Protein AF-0000000082937238 (afdb_homodimer)

Radius of gyration: 37.32 Å; Cα contacts (8 Å, |Δi|>4): 850; chains: 2; bounding box: 110×120×66 Å

Sequence (438 aa):
MRFVNFRICLCIFTLLFITGCSSAELDQVRDERNQLEKRVALLEKEIQQLRKSNNNGTHDGETLTLSYIENQQKHRFVDQNVPLLIQPHSEAQPLNEINANTVVEVHDYVDVNGELWLYVTIPVFDTPINMKGWIKETDTQLYTLEKQDQVTQPIILKVGTPVYKVELFNQTQAVETTELEMDQTCFVSDHQEEFLALGCVGGSSYIVNKAHVMYPEVKMRFVNFRICLCIFTLLFITGCSSAELDQVRDERNQLEKRVALLEKEIQQLRKSNNNGTHDGETLTLSYIENQQKHRFVDQNVPLLIQPHSEAQPLNEINANTVVEVHDYVDVNGELWLYVTIPVFDTPINMKGWIKETDTQLYTLEKQDQVTQPIILKVGTPVYKVELFNQTQAVETTELEMDQTCFVSDHQEEFLALGCVGGSSYIVNKAHVMYPEVK

Structure (mmCIF, N/CA/C/O backbone):
data_AF-0000000082937238-model_v1
#
loop_
_entity.id
_entity.type
_entity.pdbx_description
1 polymer 'Uncharacterized protein'
#
loop_
_atom_site.group_PDB
_atom_site.id
_atom_site.type_symbol
_atom_site.label_atom_id
_atom_site.label_alt_id
_atom_site.label_comp_id
_atom_site.label_asym_id
_atom_site.label_entity_id
_atom_site.label_seq_id
_atom_site.pdbx_PDB_ins_code
_atom_site.Cartn_x
_atom_site.Cartn_y
_atom_site.Cartn_z
_atom_site.occupancy
_atom_site.B_iso_or_equiv
_atom_site.auth_seq_id
_atom_site.auth_comp_id
_atom_site.auth_asym_id
_atom_site.auth_atom_id
_atom_site.pdbx_PDB_model_num
ATOM 1 N N . MET A 1 1 ? 53.688 81.75 37.531 1 36.75 1 MET A N 1
ATOM 2 C CA . MET A 1 1 ? 53.25 80.5 38.156 1 36.75 1 MET A CA 1
ATOM 3 C C . MET A 1 1 ? 52 79.938 37.469 1 36.75 1 MET A C 1
ATOM 5 O O . MET A 1 1 ? 51.625 78.812 37.656 1 36.75 1 MET A O 1
ATOM 9 N N . ARG A 1 2 ? 51.25 80.875 36.844 1 54.81 2 ARG A N 1
ATOM 10 C CA . ARG A 1 2 ? 49.938 80.562 36.344 1 54.81 2 ARG A CA 1
ATOM 11 C C . ARG A 1 2 ? 50 79.812 35.031 1 54.81 2 ARG A C 1
ATOM 13 O O . ARG A 1 2 ? 49.125 79 34.719 1 54.81 2 ARG A O 1
ATOM 20 N N . PHE A 1 3 ? 51.125 80 34.281 1 57.62 3 PHE A N 1
ATOM 21 C CA . PHE A 1 3 ? 51.156 79.438 32.938 1 57.62 3 PHE A CA 1
ATOM 22 C C . PHE A 1 3 ? 51.5 77.938 32.969 1 57.62 3 PHE A C 1
ATOM 24 O O . PHE A 1 3 ? 51.219 77.188 32.031 1 57.62 3 PHE A O 1
ATOM 31 N N . VAL A 1 4 ? 52.25 77.5 34.062 1 58.16 4 VAL A N 1
ATOM 32 C CA . VAL A 1 4 ? 52.688 76.125 34.156 1 58.16 4 VAL A CA 1
ATOM 33 C C . VAL A 1 4 ? 51.469 75.188 34.469 1 58.16 4 VAL A C 1
ATOM 35 O O . VAL A 1 4 ? 51.375 74.062 34 1 58.16 4 VAL A O 1
ATOM 38 N N . ASN A 1 5 ? 50.406 75.812 35.094 1 58.72 5 ASN A N 1
ATOM 39 C CA . ASN A 1 5 ? 49.281 75 35.5 1 58.72 5 ASN A CA 1
ATOM 40 C C . ASN A 1 5 ? 48.375 74.688 34.312 1 58.72 5 ASN A C 1
ATOM 42 O O . ASN A 1 5 ? 47.75 73.625 34.25 1 58.72 5 ASN A O 1
ATOM 46 N N . PHE A 1 6 ? 48.469 75.5 33.219 1 60.03 6 PHE A N 1
ATOM 47 C CA . PHE A 1 6 ? 47.531 75.312 32.125 1 60.03 6 PHE A CA 1
ATOM 48 C C . PHE A 1 6 ? 47.969 74.188 31.203 1 60.03 6 PHE A C 1
ATOM 50 O O . PHE A 1 6 ? 47.156 73.438 30.688 1 60.03 6 PHE A O 1
ATOM 57 N N . ARG A 1 7 ? 49.281 73.938 31.047 1 57.16 7 ARG A N 1
ATOM 58 C CA . ARG A 1 7 ? 49.781 72.875 30.172 1 57.16 7 ARG A CA 1
ATOM 59 C C . ARG A 1 7 ? 49.594 71.5 30.797 1 57.16 7 ARG A C 1
ATOM 61 O O . ARG A 1 7 ? 49.312 70.5 30.094 1 57.16 7 ARG A O 1
ATOM 68 N N . ILE A 1 8 ? 49.594 71.438 32.094 1 58.81 8 ILE A N 1
ATOM 69 C CA . ILE A 1 8 ? 49.375 70.188 32.75 1 58.81 8 ILE A CA 1
ATOM 70 C C . ILE A 1 8 ? 47.906 69.75 32.688 1 58.81 8 ILE A C 1
ATOM 72 O O . ILE A 1 8 ? 47.594 68.562 32.469 1 58.81 8 ILE A O 1
ATOM 76 N N . CYS A 1 9 ? 47.031 70.75 32.562 1 58.91 9 CYS A N 1
ATOM 77 C CA . CYS A 1 9 ? 45.594 70.438 32.5 1 58.91 9 CYS A CA 1
ATOM 78 C C . CYS A 1 9 ? 45.188 69.938 31.109 1 58.91 9 CYS A C 1
ATOM 80 O O . CYS A 1 9 ? 44.375 69.062 30.984 1 58.91 9 CYS A O 1
ATOM 82 N N . LEU A 1 10 ? 45.906 70.438 30.078 1 60.03 10 LEU A N 1
ATOM 83 C CA . LEU A 1 10 ? 45.594 70 28.719 1 60.03 10 LEU A CA 1
ATOM 84 C C . LEU A 1 10 ? 46.094 68.562 28.453 1 60.03 10 LEU A C 1
ATOM 86 O O . LEU A 1 10 ? 45.406 67.812 27.781 1 60.03 10 LEU A O 1
ATOM 90 N N . CYS A 1 11 ? 47.219 68.188 29.141 1 56.59 11 CYS A N 1
ATOM 91 C CA . CYS A 1 11 ? 47.75 66.875 28.969 1 56.59 11 CYS A CA 1
ATOM 92 C C . CYS A 1 11 ? 46.906 65.875 29.719 1 56.59 11 CYS A C 1
ATOM 94 O O . CYS A 1 11 ? 46.719 64.75 29.234 1 56.59 11 CYS A O 1
ATOM 96 N N . ILE A 1 12 ? 46.281 66.312 30.797 1 56.97 12 ILE A N 1
ATOM 97 C CA . ILE A 1 12 ? 45.406 65.375 31.562 1 56.97 12 ILE A CA 1
ATOM 98 C C . ILE A 1 12 ? 44.062 65.188 30.844 1 56.97 12 ILE A C 1
ATOM 100 O O . ILE A 1 12 ? 43.531 64.125 30.797 1 56.97 12 ILE A O 1
ATOM 104 N N . PHE A 1 13 ? 43.594 66.25 30.094 1 56.31 13 PHE A N 1
ATOM 105 C CA . PHE A 1 13 ? 42.312 66.125 29.422 1 56.31 13 PHE A CA 1
ATOM 106 C C . PHE A 1 13 ? 42.406 65.25 28.172 1 56.31 13 PHE A C 1
ATOM 108 O O . PHE A 1 13 ? 41.5 64.562 27.844 1 56.31 13 PHE A O 1
ATOM 115 N N . THR A 1 14 ? 43.625 65.25 27.469 1 54.94 14 THR A N 1
ATOM 116 C CA . THR A 1 14 ? 43.75 64.438 26.297 1 54.94 14 THR A CA 1
ATOM 117 C C . THR A 1 14 ? 43.938 62.969 26.719 1 54.94 14 THR A C 1
ATOM 119 O O . THR A 1 14 ? 43.5 62.062 26 1 54.94 14 THR A O 1
ATOM 122 N N . LEU A 1 15 ? 44.438 62.719 27.922 1 52.56 15 LEU A N 1
ATOM 123 C CA . LEU A 1 15 ? 44.625 61.344 28.391 1 52.56 15 LEU A CA 1
ATOM 124 C C . LEU A 1 15 ? 43.312 60.719 28.844 1 52.56 15 LEU A C 1
ATOM 126 O O . LEU A 1 15 ? 43.094 59.531 28.672 1 52.56 15 LEU A O 1
ATOM 130 N N . LEU A 1 16 ? 42.344 61.469 29.344 1 52.53 16 LEU A N 1
ATOM 131 C CA . LEU A 1 16 ? 41.062 60.938 29.781 1 52.53 16 LEU A CA 1
ATOM 132 C C . LEU A 1 16 ? 40.188 60.625 28.594 1 52.53 16 LEU A C 1
ATOM 134 O O . LEU A 1 16 ? 39.375 59.688 28.656 1 52.53 16 LEU A O 1
ATOM 138 N N . PHE A 1 17 ? 40.312 61.25 27.453 1 52 17 PHE A N 1
ATOM 139 C CA . PHE A 1 17 ? 39.5 60.969 26.297 1 52 17 PHE A CA 1
ATOM 140 C C . PHE A 1 17 ? 39.938 59.656 25.609 1 52 17 PHE A C 1
ATOM 142 O O . PHE A 1 17 ? 39.125 59 24.938 1 52 17 PHE A O 1
ATOM 149 N N . ILE A 1 18 ? 41.188 59.219 25.859 1 50.5 18 ILE A N 1
ATOM 150 C CA . ILE A 1 18 ? 41.656 58 25.188 1 50.5 18 ILE A CA 1
ATOM 151 C C . ILE A 1 18 ? 41.188 56.781 25.969 1 50.5 18 ILE A C 1
ATOM 153 O O . ILE A 1 18 ? 40.875 55.719 25.375 1 50.5 18 ILE A O 1
ATOM 157 N N . THR A 1 19 ? 40.875 56.844 27.281 1 53.25 19 THR A N 1
ATOM 158 C CA . THR A 1 19 ? 40.562 55.656 28.062 1 53.25 19 THR A CA 1
ATOM 159 C C . THR A 1 19 ? 39.031 55.438 28.062 1 53.25 19 THR A C 1
ATOM 161 O O . THR A 1 19 ? 38.594 54.312 28.234 1 53.25 19 THR A O 1
ATOM 164 N N . GLY A 1 20 ? 38.125 56.375 27.75 1 54.47 20 GLY A N 1
ATOM 165 C CA . GLY A 1 20 ? 36.688 56.281 27.781 1 54.47 20 GLY A CA 1
ATOM 166 C C . GLY A 1 20 ? 36.125 55.5 26.609 1 54.47 20 GLY A C 1
ATOM 167 O O . GLY A 1 20 ? 35.125 54.781 26.75 1 54.47 20 GLY A O 1
ATOM 168 N N . CYS A 1 21 ? 36.688 55.562 25.422 1 57.53 21 CYS A N 1
ATOM 169 C CA . CYS A 1 21 ? 36.219 54.938 24.188 1 57.53 21 CYS A CA 1
ATOM 170 C C . CYS A 1 21 ? 36.438 53.438 24.188 1 57.53 21 CYS A C 1
ATOM 172 O O . CYS A 1 21 ? 35.656 52.688 23.672 1 57.53 21 CYS A O 1
ATOM 174 N N . SER A 1 22 ? 37.438 53 25.141 1 66.12 22 SER A N 1
ATOM 175 C CA . SER A 1 22 ? 37.812 51.594 25.078 1 66.12 22 SER A CA 1
ATOM 176 C C . SER A 1 22 ? 36.875 50.719 25.891 1 66.12 22 SER A C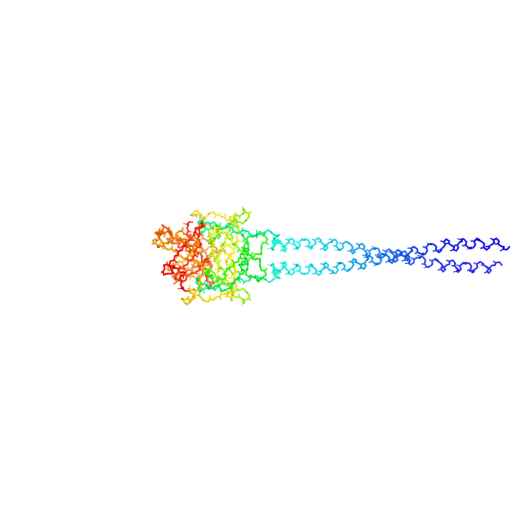 1
ATOM 178 O O . SER A 1 22 ? 36.5 49.625 25.469 1 66.12 22 SER A O 1
ATOM 180 N N . SER A 1 23 ? 36.281 51.438 26.906 1 73 23 SER A N 1
ATOM 181 C CA . SER A 1 23 ? 35.406 50.625 27.766 1 73 23 SER A CA 1
ATOM 182 C C . SER A 1 23 ? 34.031 50.5 27.172 1 73 23 SER A C 1
ATOM 184 O O . SER A 1 23 ? 33.438 49.406 27.219 1 73 23 SER A O 1
ATOM 186 N N . ALA A 1 24 ? 33.531 51.562 26.531 1 75.06 24 ALA A N 1
ATOM 187 C CA . ALA A 1 24 ? 32.188 51.531 25.938 1 75.06 24 ALA A CA 1
ATOM 188 C C . ALA A 1 24 ? 32.156 50.594 24.719 1 75.06 24 ALA A C 1
ATOM 190 O O . ALA A 1 24 ? 31.219 49.844 24.516 1 75.06 24 ALA A O 1
ATOM 191 N N . GLU A 1 25 ? 33.25 50.75 23.969 1 79.94 25 GLU A N 1
ATOM 192 C CA . GLU A 1 25 ? 33.344 49.875 22.812 1 79.94 25 GLU A CA 1
ATOM 193 C C . GLU A 1 25 ? 33.5 48.406 23.219 1 79.94 25 GLU A C 1
ATOM 195 O O . GLU A 1 25 ? 32.875 47.531 22.625 1 79.94 25 GLU A O 1
ATOM 200 N N . LEU A 1 26 ? 34.219 48.188 24.203 1 81.5 26 LEU A N 1
ATOM 201 C CA . LEU A 1 26 ? 34.438 46.844 24.719 1 81.5 26 LEU A CA 1
ATOM 202 C C . LEU A 1 26 ? 33.125 46.25 25.234 1 81.5 26 LEU A C 1
ATOM 204 O O . LEU A 1 26 ? 32.812 45.094 24.969 1 81.5 26 LEU A O 1
ATOM 208 N N . ASP A 1 27 ? 32.344 47.062 25.938 1 83.5 27 ASP A N 1
ATOM 209 C CA . ASP A 1 27 ? 31.047 46.625 26.438 1 83.5 27 ASP A CA 1
ATOM 210 C C . ASP A 1 27 ? 30.094 46.312 25.297 1 83.5 27 ASP A C 1
ATOM 212 O O . ASP A 1 27 ? 29.344 45.344 25.344 1 83.5 27 ASP A O 1
ATOM 216 N N . GLN A 1 28 ? 30.188 47.125 24.266 1 84.94 28 GLN A N 1
ATOM 217 C CA . GLN A 1 28 ? 29.312 46.906 23.109 1 84.94 28 GLN A CA 1
ATOM 218 C C . GLN A 1 28 ? 29.656 45.594 22.406 1 84.94 28 GLN A C 1
ATOM 220 O O . GLN A 1 28 ? 28.766 44.812 22.078 1 84.94 28 GLN A O 1
ATOM 225 N N . VAL A 1 29 ? 30.891 45.312 22.25 1 85.44 29 VAL A N 1
ATOM 226 C CA . VAL A 1 29 ? 31.312 44.094 21.547 1 85.44 29 VAL A CA 1
ATOM 227 C C . VAL A 1 29 ? 31.031 42.875 22.406 1 85.44 29 VAL A C 1
ATOM 229 O O . VAL A 1 29 ? 30.656 41.812 21.891 1 85.44 29 VAL A O 1
ATOM 232 N N . ARG A 1 30 ? 31.156 43.062 23.656 1 86.06 30 ARG A N 1
ATOM 233 C CA . ARG A 1 30 ? 30.828 41.969 24.578 1 86.06 30 ARG A CA 1
ATOM 234 C C . ARG A 1 30 ? 29.344 41.625 24.531 1 86.06 30 ARG A C 1
ATOM 236 O O . ARG A 1 30 ? 28.953 40.469 24.547 1 86.06 30 ARG A O 1
ATOM 243 N N . ASP A 1 31 ? 28.516 42.625 24.422 1 86.94 31 ASP A N 1
ATOM 244 C CA . ASP A 1 31 ? 27.078 42.438 24.312 1 86.94 31 ASP A CA 1
ATOM 245 C C . ASP A 1 31 ? 26.719 41.719 23.016 1 86.94 31 ASP A C 1
ATOM 247 O O . ASP A 1 31 ? 25.906 40.812 23.016 1 86.94 31 ASP A O 1
ATOM 251 N N . GLU A 1 32 ? 27.375 42.156 22 1 88.25 32 GLU A N 1
ATOM 252 C CA . GLU A 1 32 ? 27.156 41.5 20.703 1 88.25 32 GLU A CA 1
ATOM 253 C C . GLU A 1 32 ? 27.594 40.031 20.75 1 88.25 32 GLU A C 1
ATOM 255 O O . GLU A 1 32 ? 26.875 39.156 20.25 1 88.25 32 GLU A O 1
ATOM 260 N N . ARG A 1 33 ? 28.703 39.812 21.297 1 86.62 33 ARG A N 1
ATOM 261 C CA . ARG A 1 33 ? 29.219 38.438 21.469 1 86.62 33 ARG A CA 1
ATOM 262 C C . ARG A 1 33 ? 28.25 37.594 22.266 1 86.62 33 ARG A C 1
ATOM 264 O O . ARG A 1 33 ? 27.953 36.469 21.891 1 86.62 33 ARG A O 1
ATOM 271 N N . ASN A 1 34 ? 27.719 38.094 23.328 1 87.25 34 ASN A N 1
ATOM 272 C CA . ASN A 1 34 ? 26.766 37.375 24.172 1 87.25 34 ASN A CA 1
ATOM 273 C C . ASN A 1 34 ? 25.469 37.094 23.422 1 87.25 34 ASN A C 1
ATOM 275 O O . ASN A 1 34 ? 24.906 36 23.562 1 87.25 34 ASN A O 1
ATOM 279 N N . GLN A 1 35 ? 25.031 38.094 22.625 1 89.25 35 GLN A N 1
ATOM 280 C CA . GLN A 1 35 ? 23.844 37.875 21.797 1 89.25 35 GLN A CA 1
ATOM 281 C C . GLN A 1 35 ? 24.078 36.781 20.781 1 89.25 35 GLN A C 1
ATOM 283 O O . GLN A 1 35 ? 23.203 35.906 20.562 1 89.25 35 GLN A O 1
ATOM 288 N N . LEU A 1 36 ? 25.25 36.75 20.25 1 89.5 36 LEU A N 1
ATOM 289 C CA . LEU A 1 36 ? 25.594 35.75 19.266 1 89.5 36 LEU A CA 1
ATOM 290 C C . LEU A 1 36 ? 25.719 34.375 19.906 1 89.5 36 LEU A C 1
ATOM 292 O O . LEU A 1 36 ? 25.297 33.375 19.312 1 89.5 36 LEU A O 1
ATOM 296 N N . GLU A 1 37 ? 26.25 34.312 21.062 1 90.75 37 GLU A N 1
ATOM 297 C CA . GLU A 1 37 ? 26.328 33.062 21.797 1 90.75 37 GLU A CA 1
ATOM 298 C C . GLU A 1 37 ? 24.953 32.5 22.078 1 90.75 37 GLU A C 1
ATOM 300 O O . GLU A 1 37 ? 24.734 31.281 21.922 1 90.75 37 GLU A O 1
ATOM 305 N N . LYS A 1 38 ? 24.031 33.375 22.469 1 88.88 38 LYS A N 1
ATOM 306 C CA . LYS A 1 38 ? 22.656 32.938 22.688 1 88.88 38 LYS A CA 1
ATOM 307 C C . LYS A 1 38 ? 22.016 32.469 21.391 1 88.88 38 LYS A C 1
ATOM 309 O O . LYS A 1 38 ? 21.312 31.453 21.375 1 88.88 38 LYS A O 1
ATOM 314 N N . ARG A 1 39 ? 22.297 33.156 20.344 1 88.81 39 ARG A N 1
ATOM 315 C CA . ARG A 1 39 ? 21.766 32.75 19.031 1 88.81 39 ARG A CA 1
ATOM 316 C C . ARG A 1 39 ? 22.328 31.422 18.594 1 88.81 39 ARG A C 1
ATOM 318 O O . ARG A 1 39 ? 21.594 30.578 18.047 1 88.81 39 ARG A O 1
ATOM 325 N N . VAL A 1 40 ? 23.547 31.172 18.781 1 88.56 40 VAL A N 1
ATOM 326 C CA . VAL A 1 40 ? 24.172 29.891 18.453 1 88.56 40 VAL A CA 1
ATOM 327 C C . VAL A 1 40 ? 23.5 28.766 19.234 1 88.56 40 VAL A C 1
ATOM 329 O O . VAL A 1 40 ? 23.156 27.719 18.672 1 88.56 40 VAL A O 1
ATOM 332 N N . ALA A 1 41 ? 23.312 29.047 20.516 1 88.38 41 ALA A N 1
ATOM 333 C CA . ALA A 1 41 ? 22.672 28.047 21.359 1 88.38 41 ALA A CA 1
ATOM 334 C C . ALA A 1 41 ? 21.266 27.719 20.844 1 88.38 41 ALA A C 1
ATOM 336 O O . ALA A 1 41 ? 20.875 26.547 20.797 1 88.38 41 ALA A O 1
ATOM 337 N N . LEU A 1 42 ? 20.516 28.656 20.406 1 88.31 42 LEU A N 1
ATOM 338 C CA . LEU A 1 42 ? 19.156 28.453 19.875 1 88.31 42 LEU A CA 1
ATOM 339 C C . LEU A 1 42 ? 19.203 27.703 18.562 1 88.31 42 LEU A C 1
ATOM 341 O O . LEU A 1 42 ? 18.391 26.797 18.344 1 88.31 42 LEU A O 1
ATOM 345 N N . LEU A 1 43 ? 20.125 28 17.734 1 85.5 43 LEU A N 1
ATOM 346 C CA . LEU A 1 43 ? 20.25 27.344 16.422 1 85.5 43 LEU A CA 1
ATOM 347 C C . LEU A 1 43 ? 20.672 25.891 16.594 1 85.5 43 LEU A C 1
ATOM 349 O O . LEU A 1 43 ? 20.188 25.016 15.875 1 85.5 43 LEU A O 1
ATOM 353 N N . GLU A 1 44 ? 21.516 25.672 17.484 1 84.88 44 GLU A N 1
ATOM 354 C CA . GLU A 1 44 ? 21.953 24.297 17.75 1 84.88 44 GLU A CA 1
ATOM 355 C C . GLU A 1 44 ? 20.797 23.453 18.281 1 84.88 44 GLU A C 1
ATOM 357 O O . GLU A 1 44 ? 20.641 22.297 17.906 1 84.88 44 GLU A O 1
ATOM 362 N N . LYS A 1 45 ? 19.953 24.047 19.062 1 83 45 LYS A N 1
ATOM 363 C CA . LYS A 1 45 ? 18.766 23.359 19.531 1 83 45 LYS A CA 1
ATOM 364 C C . LYS A 1 45 ? 17.797 23.078 18.375 1 83 45 LYS A C 1
ATOM 366 O O . LYS A 1 45 ? 17.219 22 18.297 1 83 45 LYS A O 1
ATOM 371 N N . GLU A 1 46 ? 17.672 24 17.578 1 80.56 46 GLU A N 1
ATOM 372 C CA . GLU A 1 46 ? 16.828 23.828 16.406 1 80.56 46 GLU A CA 1
ATOM 373 C C . GLU A 1 46 ? 17.359 22.734 15.484 1 80.56 46 GLU A C 1
ATOM 375 O O . GLU A 1 46 ? 16.594 21.906 14.977 1 80.56 46 GLU A O 1
ATOM 380 N N . ILE A 1 47 ? 18.578 22.734 15.273 1 76.94 47 ILE A N 1
ATOM 381 C CA . ILE A 1 47 ? 19.203 21.719 14.445 1 76.94 47 ILE A CA 1
ATOM 382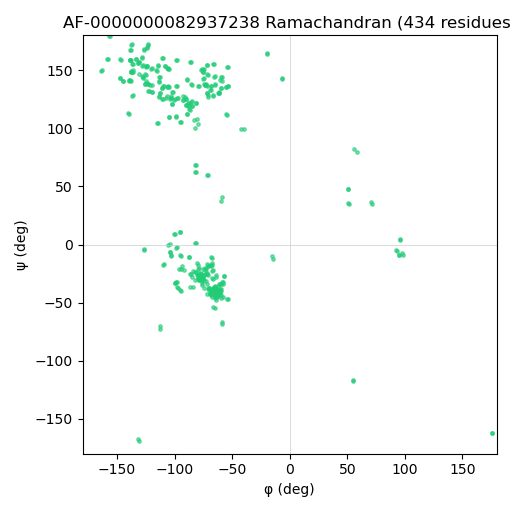 C C . ILE A 1 47 ? 18.984 20.344 15.07 1 76.94 47 ILE A C 1
ATOM 384 O O . ILE A 1 47 ? 18.641 19.391 14.367 1 76.94 47 ILE A O 1
ATOM 388 N N . GLN A 1 48 ? 19.141 20.344 16.328 1 75.25 48 GLN A N 1
ATOM 389 C CA . GLN A 1 48 ? 18.906 19.078 17.016 1 75.25 48 GLN A CA 1
ATOM 390 C C . GLN A 1 48 ? 17.453 18.609 16.844 1 75.25 48 GLN A C 1
ATOM 392 O O . GLN A 1 48 ? 17.203 17.422 16.594 1 75.25 48 GLN A O 1
ATOM 397 N N . GLN A 1 49 ? 16.594 19.484 16.828 1 69.44 49 GLN A N 1
ATOM 398 C CA . GLN A 1 49 ? 15.188 19.172 16.641 1 69.44 49 GLN A CA 1
ATOM 399 C C . GLN A 1 49 ? 14.922 18.75 15.188 1 69.44 49 GLN A C 1
ATOM 401 O O . GLN A 1 49 ? 14.203 17.781 14.945 1 69.44 49 GLN A O 1
ATOM 406 N N . LEU A 1 50 ? 15.445 19.375 14.32 1 66 50 LEU A N 1
ATOM 407 C CA . LEU A 1 50 ? 15.266 19.078 12.906 1 66 50 LEU A CA 1
ATOM 408 C C . LEU A 1 50 ? 15.914 17.734 12.555 1 66 50 LEU A C 1
ATOM 410 O O . LEU A 1 50 ? 15.375 16.969 11.75 1 66 50 LEU A O 1
ATOM 414 N N . ARG A 1 51 ? 17.047 17.656 13.078 1 61.28 51 ARG A N 1
ATOM 415 C CA . ARG A 1 51 ? 17.703 16.375 12.875 1 61.28 51 ARG A CA 1
ATOM 416 C C . ARG A 1 51 ? 16.875 15.234 13.469 1 61.28 51 ARG A C 1
ATOM 418 O O . ARG A 1 51 ? 16.766 14.156 12.875 1 61.28 51 ARG A O 1
ATOM 425 N N . LYS A 1 52 ? 16.312 15.562 14.602 1 59.66 52 LYS A N 1
ATOM 426 C CA . LYS A 1 52 ? 15.406 14.578 15.195 1 59.66 52 LYS A CA 1
ATOM 427 C C . LYS A 1 52 ? 14.18 14.367 14.312 1 59.66 52 LYS A C 1
ATOM 429 O O . LYS A 1 52 ? 13.742 13.227 14.117 1 59.66 52 LYS A O 1
ATOM 434 N N . SER A 1 53 ? 13.711 15.484 13.898 1 55.16 53 SER A N 1
ATOM 435 C CA . SER A 1 53 ? 12.547 15.422 13.023 1 55.16 53 SER A CA 1
ATOM 436 C C . SER A 1 53 ? 12.898 14.781 11.68 1 55.16 53 SER A C 1
ATOM 438 O O . SER A 1 53 ? 12.117 13.992 11.141 1 55.16 53 SER A O 1
ATOM 440 N N . ASN A 1 54 ? 13.906 15.32 11.047 1 51.03 54 ASN A N 1
ATOM 441 C CA . ASN A 1 54 ? 14.422 14.711 9.828 1 51.03 54 ASN A CA 1
ATOM 442 C C . ASN A 1 54 ? 14.789 13.242 10.039 1 51.03 54 ASN A C 1
ATOM 444 O O . ASN A 1 54 ? 14.633 12.43 9.133 1 51.03 54 ASN A O 1
ATOM 448 N N . ASN A 1 55 ? 15.438 13.172 11.07 1 47.47 55 ASN A N 1
ATOM 449 C CA . ASN A 1 55 ? 15.742 11.805 11.484 1 47.47 55 ASN A CA 1
ATOM 450 C C . ASN A 1 55 ? 14.469 11.047 11.859 1 47.47 55 ASN A C 1
ATOM 452 O O . ASN A 1 55 ? 14.406 9.828 11.711 1 47.47 55 ASN A O 1
ATOM 456 N N . ASN A 1 56 ? 13.641 11.781 12.516 1 44.41 56 ASN A N 1
ATOM 457 C CA . ASN A 1 56 ? 12.375 11.133 12.844 1 44.41 56 ASN A CA 1
ATOM 458 C C . ASN A 1 56 ? 11.578 10.797 11.586 1 44.41 56 ASN A C 1
ATOM 460 O O . ASN A 1 56 ? 10.758 9.875 11.586 1 44.41 56 ASN A O 1
ATOM 464 N N . GLY A 1 57 ? 11.484 11.664 10.648 1 42.5 57 GLY A N 1
ATOM 465 C CA . GLY A 1 57 ? 11.039 11.062 9.398 1 42.5 57 GLY A CA 1
ATOM 466 C C . GLY A 1 57 ? 11.953 9.961 8.906 1 42.5 57 GLY A C 1
ATOM 467 O O . GLY A 1 57 ? 11.516 9.039 8.211 1 42.5 57 GLY A O 1
ATOM 468 N N . THR A 1 58 ? 13.25 10.414 8.508 1 43 58 THR A N 1
ATOM 469 C CA . THR A 1 58 ? 14.289 9.398 8.641 1 43 58 THR A CA 1
ATOM 470 C C . THR A 1 58 ? 14.406 8.93 10.086 1 43 58 THR A C 1
ATOM 472 O O . THR A 1 58 ? 14.961 9.625 10.93 1 43 58 THR A O 1
ATOM 475 N N . HIS A 1 59 ? 13.484 8.742 10.945 1 40 59 HIS A N 1
ATOM 476 C CA . HIS A 1 59 ? 13.797 8.211 12.266 1 40 59 HIS A CA 1
ATOM 477 C C . HIS A 1 59 ? 15.266 7.789 12.352 1 40 59 HIS A C 1
ATOM 479 O O . HIS A 1 59 ? 15.875 7.438 11.336 1 40 59 HIS A O 1
ATOM 485 N N . ASP A 1 60 ? 15.977 8.016 13.539 1 40.41 60 ASP A N 1
ATOM 486 C CA . ASP A 1 60 ? 17.297 7.473 13.82 1 40.41 60 ASP A CA 1
ATOM 487 C C . ASP A 1 60 ? 17.609 6.266 12.938 1 40.41 60 ASP A C 1
ATOM 489 O O . ASP A 1 60 ? 16.688 5.672 12.359 1 40.41 60 ASP A O 1
ATOM 493 N N . GLY A 1 61 ? 18.891 5.832 12.82 1 44.97 61 GLY A N 1
ATOM 494 C CA . GLY A 1 61 ? 19.578 4.59 12.516 1 44.97 61 GLY A CA 1
ATOM 495 C C . GLY A 1 61 ? 18.672 3.371 12.602 1 44.97 61 GLY A C 1
ATOM 496 O O . GLY A 1 61 ? 19.156 2.236 12.562 1 44.97 61 GLY A O 1
ATOM 497 N N . GLU A 1 62 ? 17.5 3.672 13.195 1 52.41 62 GLU A N 1
ATOM 498 C CA . GLU A 1 62 ? 16.797 2.414 13.453 1 52.41 62 GLU A CA 1
ATOM 499 C C . GLU A 1 62 ? 16.094 1.912 12.195 1 52.41 62 GLU A C 1
ATOM 501 O O . GLU A 1 62 ? 15.43 2.686 11.5 1 52.41 62 GLU A O 1
ATOM 506 N N . THR A 1 63 ? 16.516 0.981 11.648 1 66.25 63 THR A N 1
ATOM 507 C CA . THR A 1 63 ? 15.992 0.189 10.539 1 66.25 63 THR A CA 1
ATOM 508 C C . THR A 1 63 ? 14.492 -0.04 10.711 1 66.25 63 THR A C 1
ATOM 510 O O . THR A 1 63 ? 14.047 -0.487 11.766 1 66.25 63 THR A O 1
ATOM 513 N N . LEU A 1 64 ? 13.539 0.816 9.961 1 82.81 64 LEU A N 1
ATOM 514 C CA . LEU A 1 64 ? 12.102 0.573 9.938 1 82.81 64 LEU A CA 1
ATOM 515 C C . LEU A 1 64 ? 11.797 -0.853 9.492 1 82.81 64 LEU A C 1
ATOM 517 O O . LEU A 1 64 ? 12.203 -1.269 8.406 1 82.81 64 LEU A O 1
ATOM 521 N N . THR A 1 65 ? 11.297 -1.562 10.492 1 91.38 65 THR A N 1
ATOM 522 C CA . THR A 1 65 ? 10.914 -2.939 10.195 1 91.38 65 THR A CA 1
ATOM 523 C C . THR A 1 65 ? 9.398 -3.074 10.109 1 91.38 65 THR A C 1
ATOM 525 O O . THR A 1 65 ? 8.695 -2.898 11.109 1 91.38 65 THR A O 1
ATOM 528 N N . LEU A 1 66 ? 8.914 -3.285 8.922 1 96.75 66 LEU A N 1
ATOM 529 C CA . LEU A 1 66 ? 7.504 -3.564 8.68 1 96.75 66 LEU A CA 1
ATOM 530 C C . LEU A 1 66 ? 7.25 -5.066 8.617 1 96.75 66 LEU A C 1
ATOM 532 O O . LEU A 1 66 ? 7.586 -5.715 7.621 1 96.75 66 LEU A O 1
ATOM 536 N N . SER A 1 67 ? 6.66 -5.609 9.672 1 96.69 67 SER A N 1
ATOM 537 C CA . SER A 1 67 ? 6.336 -7.031 9.719 1 96.69 67 SER A CA 1
ATOM 538 C C . SER A 1 67 ? 4.871 -7.273 9.367 1 96.69 67 SER A C 1
ATOM 540 O O . SER A 1 67 ? 3.975 -6.914 10.133 1 96.69 67 SER A O 1
ATOM 542 N N . TYR A 1 68 ? 4.664 -7.859 8.203 1 97.12 68 TYR A N 1
ATOM 543 C CA . TYR A 1 68 ? 3.311 -8.055 7.699 1 97.12 68 TYR A CA 1
ATOM 544 C C . TYR A 1 68 ? 2.65 -9.258 8.367 1 97.12 68 TYR A C 1
ATOM 546 O O . TYR A 1 68 ? 3.277 -10.305 8.531 1 97.12 68 TYR A O 1
ATOM 554 N N . ILE A 1 69 ? 1.398 -9.047 8.734 1 94.31 69 ILE A N 1
ATOM 555 C CA . ILE A 1 69 ? 0.622 -10.07 9.43 1 94.31 69 ILE A CA 1
ATOM 556 C C . ILE A 1 69 ? -0.509 -10.555 8.531 1 94.31 69 ILE A C 1
ATOM 558 O O . ILE A 1 69 ? -1.217 -9.758 7.918 1 94.31 69 ILE A O 1
ATOM 562 N N . GLU A 1 70 ? -0.548 -11.93 8.453 1 87.44 70 GLU A N 1
ATOM 563 C CA . GLU A 1 70 ? -1.579 -12.531 7.613 1 87.44 70 GLU A CA 1
ATOM 564 C C . GLU A 1 70 ? -2.951 -12.445 8.273 1 87.44 70 GLU A C 1
ATOM 566 O O . GLU A 1 70 ? -3.068 -12.586 9.492 1 87.44 70 GLU A O 1
ATOM 571 N N . ASN A 1 71 ? -3.91 -12.398 7.273 1 69.44 71 ASN A N 1
ATOM 572 C CA . ASN A 1 71 ? -5.316 -12.734 7.484 1 69.44 71 ASN A CA 1
ATOM 573 C C . ASN A 1 71 ? -5.926 -11.898 8.609 1 69.44 71 ASN A C 1
ATOM 575 O O . ASN A 1 71 ? -5.918 -12.312 9.766 1 69.44 71 ASN A O 1
ATOM 579 N N . GLN A 1 72 ? -6.277 -10.836 8.32 1 82.88 72 GLN A N 1
ATOM 580 C CA . GLN A 1 72 ? -7.137 -10.156 9.289 1 82.88 72 GLN A CA 1
ATOM 581 C C . GLN A 1 72 ? -8.367 -9.562 8.602 1 82.88 72 GLN A C 1
ATOM 583 O O . GLN A 1 72 ? -8.75 -9.992 7.516 1 82.88 72 GLN A O 1
ATOM 588 N N . GLN A 1 73 ? -9.133 -8.719 9.188 1 92 73 GLN A N 1
ATOM 589 C CA . GLN A 1 73 ? -10.383 -8.148 8.688 1 92 73 GLN A CA 1
ATOM 590 C C . GLN A 1 73 ? -10.141 -7.285 7.453 1 92 73 GLN A C 1
ATOM 592 O O . GLN A 1 73 ? -9.164 -6.531 7.398 1 92 73 GLN A O 1
ATOM 597 N N . LYS A 1 74 ? -11.062 -7.516 6.555 1 96.06 74 LYS A N 1
ATOM 598 C CA . LYS A 1 74 ? -10.969 -6.75 5.312 1 96.06 74 LYS A CA 1
ATOM 599 C C . LYS A 1 74 ? -11.516 -5.34 5.492 1 96.06 74 LYS A C 1
ATOM 601 O O . LYS A 1 74 ? -11.18 -4.434 4.727 1 96.06 74 LYS A O 1
ATOM 606 N N . HIS A 1 75 ? -12.414 -5.23 6.445 1 97.75 75 HIS A N 1
ATOM 607 C CA . HIS A 1 75 ? -13.016 -3.932 6.719 1 97.75 75 HIS A CA 1
ATOM 608 C C . HIS A 1 75 ? -12.906 -3.576 8.203 1 97.75 75 HIS A C 1
ATOM 610 O O . HIS A 1 75 ? -13.039 -4.445 9.062 1 97.75 75 HIS A O 1
ATOM 616 N N . ARG A 1 76 ? -12.703 -2.299 8.406 1 97.88 76 ARG A N 1
ATOM 617 C CA . ARG A 1 76 ? -12.727 -1.774 9.766 1 97.88 76 ARG A CA 1
ATOM 618 C C . ARG A 1 76 ? -13.5 -0.459 9.836 1 97.88 76 ARG A C 1
ATOM 620 O O . ARG A 1 76 ? -13.633 0.238 8.828 1 97.88 76 ARG A O 1
ATOM 627 N N . PHE A 1 77 ? -14 -0.18 11.031 1 98.5 77 PHE A N 1
ATOM 628 C CA . PHE A 1 77 ? -14.836 0.995 11.258 1 98.5 77 PHE A CA 1
ATOM 629 C C . PHE A 1 77 ? -14.055 2.086 11.977 1 98.5 77 PHE A C 1
ATOM 631 O O . PHE A 1 77 ? -13.398 1.827 12.984 1 98.5 77 PHE A O 1
ATOM 638 N N . VAL A 1 78 ? -14.023 3.279 11.391 1 98.75 78 VAL A N 1
ATOM 639 C CA . VAL A 1 78 ? -13.398 4.445 12.008 1 98.75 78 VAL A CA 1
ATOM 640 C C . VAL A 1 78 ? -14.469 5.355 12.602 1 98.75 78 VAL A C 1
ATOM 642 O O . VAL A 1 78 ? -15.266 5.941 11.867 1 98.75 78 VAL A O 1
ATOM 645 N N . ASP A 1 79 ? -14.391 5.598 13.883 1 97.69 79 ASP A N 1
ATOM 646 C CA . ASP A 1 79 ? -15.516 6.258 14.539 1 97.69 79 ASP A CA 1
ATOM 647 C C . ASP A 1 79 ? -15.211 7.73 14.805 1 97.69 79 ASP A C 1
ATOM 649 O O . ASP A 1 79 ? -16.078 8.484 15.234 1 97.69 79 ASP A O 1
ATOM 653 N N . GLN A 1 80 ? -14 8.18 14.617 1 98 80 GLN A N 1
ATOM 654 C CA . GLN A 1 80 ? -13.586 9.578 14.75 1 98 80 GLN A CA 1
ATOM 655 C C . GLN A 1 80 ? -12.719 10.008 13.562 1 98 80 GLN A C 1
ATOM 657 O O . GLN A 1 80 ? -12.18 9.164 12.844 1 98 80 GLN A O 1
ATOM 662 N N . ASN A 1 81 ? -12.695 11.266 13.438 1 98.5 81 ASN A N 1
ATOM 663 C CA . ASN A 1 81 ? -11.781 11.75 12.406 1 98.5 81 ASN A CA 1
ATOM 664 C C . ASN A 1 81 ? -10.336 11.367 12.711 1 98.5 81 ASN A C 1
ATOM 666 O O . ASN A 1 81 ? -9.859 11.562 13.828 1 98.5 81 ASN A O 1
ATOM 670 N N . VAL A 1 82 ? -9.664 10.812 11.742 1 98.12 82 VAL A N 1
ATOM 671 C CA . VAL A 1 82 ? -8.281 10.367 11.883 1 98.12 82 VAL A CA 1
ATOM 672 C C . VAL A 1 82 ? -7.484 10.742 10.633 1 98.12 82 VAL A C 1
ATOM 674 O O . VAL A 1 82 ? -7.984 10.625 9.516 1 98.12 82 VAL A O 1
ATOM 677 N N . PRO A 1 83 ? -6.234 11.164 10.812 1 97.69 83 PRO A N 1
ATOM 678 C CA . PRO A 1 83 ? -5.418 11.43 9.625 1 97.69 83 PRO A CA 1
ATOM 679 C C . PRO A 1 83 ? -4.973 10.148 8.914 1 97.69 83 PRO A C 1
ATOM 681 O O . PRO A 1 83 ? -4.664 9.148 9.578 1 97.69 83 PRO A O 1
ATOM 684 N N . LEU A 1 84 ? -5.066 10.188 7.609 1 98.31 84 LEU A N 1
ATOM 685 C CA . LEU A 1 84 ? -4.434 9.18 6.762 1 98.31 84 LEU A CA 1
ATOM 686 C C . LEU A 1 84 ? -2.979 9.547 6.48 1 98.31 84 LEU A C 1
ATOM 688 O O . LEU A 1 84 ? -2.703 10.586 5.867 1 98.31 84 LEU A O 1
ATOM 692 N N . LEU A 1 85 ? -2.105 8.617 6.844 1 96.69 85 LEU A N 1
ATOM 693 C CA . LEU A 1 85 ? -0.698 9 6.836 1 96.69 85 LEU A CA 1
ATOM 694 C C . LEU A 1 85 ? 0.041 8.328 5.684 1 96.69 85 LEU A C 1
ATOM 696 O O . LEU A 1 85 ? -0.309 7.215 5.277 1 96.69 85 LEU A O 1
ATOM 700 N N . ILE A 1 86 ? 1.097 8.945 5.246 1 95.31 86 ILE A N 1
ATOM 701 C CA . ILE A 1 86 ? 1.876 8.453 4.113 1 95.31 86 ILE A CA 1
ATOM 702 C C . ILE A 1 86 ? 2.738 7.273 4.555 1 95.31 86 ILE A C 1
ATOM 704 O O . ILE A 1 86 ? 3.105 6.426 3.736 1 95.31 86 ILE A O 1
ATOM 708 N N . GLN A 1 87 ? 3.068 7.27 5.824 1 93.94 87 GLN A N 1
ATOM 709 C CA . GLN A 1 87 ? 3.879 6.207 6.414 1 93.94 87 GLN A CA 1
ATOM 710 C C . GLN A 1 87 ? 3.346 5.809 7.789 1 93.94 87 GLN A C 1
ATOM 712 O O . GLN A 1 87 ? 2.611 6.57 8.422 1 93.94 87 GLN A O 1
ATOM 717 N N . PRO A 1 88 ? 3.721 4.609 8.164 1 95.12 88 PRO A N 1
ATOM 718 C CA . PRO A 1 88 ? 3.229 4.156 9.469 1 95.12 88 PRO A CA 1
ATOM 719 C C . PRO A 1 88 ? 4.059 4.691 10.633 1 95.12 88 PRO A C 1
ATOM 721 O O . PRO A 1 88 ? 4.711 3.916 11.336 1 95.12 88 PRO A O 1
ATOM 724 N N . HIS A 1 89 ? 3.879 5.938 10.719 1 89.75 89 HIS A N 1
ATOM 725 C CA . HIS A 1 89 ? 4.484 6.66 11.828 1 89.75 89 HIS A CA 1
ATOM 726 C C . HIS A 1 89 ? 3.615 7.836 12.258 1 89.75 89 HIS A C 1
ATOM 728 O O . HIS A 1 89 ? 3.049 8.539 11.422 1 89.75 89 HIS A O 1
ATOM 734 N N . SER A 1 90 ? 3.598 8.078 13.578 1 86.62 90 SER A N 1
ATOM 735 C CA . SER A 1 90 ? 2.662 9.055 14.133 1 86.62 90 SER A CA 1
ATOM 736 C C . SER A 1 90 ? 2.959 10.453 13.609 1 86.62 90 SER A C 1
ATOM 738 O O . SER A 1 90 ? 2.053 11.281 13.492 1 86.62 90 SER A O 1
ATOM 740 N N . GLU A 1 91 ? 4.188 10.711 13.266 1 85.62 91 GLU A N 1
ATOM 741 C CA . GLU A 1 91 ? 4.562 12.055 12.82 1 85.62 91 GLU A CA 1
ATOM 742 C C . GLU A 1 91 ? 4.637 12.133 11.305 1 85.62 91 GLU A C 1
ATOM 744 O O . GLU A 1 91 ? 5.145 13.109 10.75 1 85.62 91 GLU A O 1
ATOM 749 N N . ALA A 1 92 ? 4.195 11.102 10.703 1 88.06 92 ALA A N 1
ATOM 750 C CA . ALA A 1 92 ? 4.25 11.086 9.242 1 88.06 92 ALA A CA 1
ATOM 751 C C . ALA A 1 92 ? 3.322 12.141 8.648 1 88.06 92 ALA A C 1
ATOM 753 O O . ALA A 1 92 ? 2.363 12.57 9.297 1 88.06 92 ALA A O 1
ATOM 754 N N . GLN A 1 93 ? 3.652 12.531 7.48 1 89.31 93 GLN A N 1
ATOM 755 C CA . GLN A 1 93 ? 2.846 13.508 6.75 1 89.31 93 GLN A CA 1
ATOM 756 C C . GLN A 1 93 ? 1.441 12.969 6.488 1 89.31 93 GLN A C 1
ATOM 758 O O . GLN A 1 93 ? 1.278 11.844 6.012 1 89.31 93 GLN A O 1
ATOM 763 N N . PRO A 1 94 ? 0.438 13.789 6.816 1 94.38 94 PRO A N 1
ATOM 764 C CA . PRO A 1 94 ? -0.923 13.383 6.449 1 94.38 94 PRO A CA 1
ATOM 765 C C . PRO A 1 94 ? -1.203 13.539 4.957 1 94.38 94 PRO A C 1
ATOM 767 O O . PRO A 1 94 ? -0.786 14.523 4.348 1 94.38 94 PRO A O 1
ATOM 770 N N . LEU A 1 95 ? -1.857 12.578 4.379 1 95.06 95 LEU A N 1
ATOM 771 C CA . LEU A 1 95 ? -2.283 12.609 2.982 1 95.06 95 LEU A CA 1
ATOM 772 C C . LEU A 1 95 ? -3.721 13.102 2.863 1 95.06 95 LEU A C 1
ATOM 774 O O . LEU A 1 95 ? -4.074 13.773 1.891 1 95.06 95 LEU A O 1
ATOM 778 N N . ASN A 1 96 ? -4.461 12.688 3.729 1 96 96 ASN A N 1
ATOM 779 C CA . ASN A 1 96 ? -5.902 12.906 3.766 1 96 96 ASN A CA 1
ATOM 780 C C . ASN A 1 96 ? -6.453 12.773 5.184 1 96 96 ASN A C 1
ATOM 782 O O . ASN A 1 96 ? -5.695 12.578 6.133 1 96 96 ASN A O 1
ATOM 786 N N . GLU A 1 97 ? -7.746 12.984 5.254 1 97.25 97 GLU A N 1
ATOM 787 C CA . GLU A 1 97 ? -8.453 12.781 6.512 1 97.25 97 GLU A CA 1
ATOM 788 C C . GLU A 1 97 ? -9.586 11.773 6.352 1 97.25 97 GLU A C 1
ATOM 790 O O . GLU A 1 97 ? -10.359 11.852 5.391 1 97.25 97 GLU A O 1
ATOM 795 N N . ILE A 1 98 ? -9.609 10.828 7.289 1 98.56 98 ILE A N 1
ATOM 796 C CA . ILE A 1 98 ? -10.719 9.883 7.332 1 98.56 98 ILE A CA 1
ATOM 797 C C . ILE A 1 98 ? -11.836 10.43 8.219 1 98.56 98 ILE A C 1
ATOM 799 O O . ILE A 1 98 ? -11.633 10.656 9.414 1 98.56 98 ILE A O 1
ATOM 803 N N . ASN A 1 99 ? -12.984 10.594 7.629 1 98.06 99 ASN A N 1
ATOM 804 C CA . ASN A 1 99 ? -14.109 11.125 8.383 1 98.06 99 ASN A CA 1
ATOM 805 C C . ASN A 1 99 ? -14.648 10.109 9.383 1 98.06 99 ASN A C 1
ATOM 807 O O . ASN A 1 99 ? -14.578 8.906 9.148 1 98.06 99 ASN A O 1
ATOM 811 N N . ALA A 1 100 ? -15.25 10.695 10.406 1 98.25 100 ALA A N 1
ATOM 812 C CA . ALA A 1 100 ? -15.922 9.828 11.367 1 98.25 100 ALA A CA 1
ATOM 813 C C . ALA A 1 100 ? -17 8.992 10.695 1 98.25 100 ALA A C 1
ATOM 815 O O . ALA A 1 100 ? -17.625 9.438 9.727 1 98.25 100 ALA A O 1
ATOM 816 N N . ASN A 1 101 ? -17.125 7.754 11.195 1 98.38 101 ASN A N 1
ATOM 817 C CA . ASN A 1 101 ? -18.156 6.82 10.773 1 98.38 101 ASN A CA 1
ATOM 818 C C . ASN A 1 101 ? -17.906 6.305 9.359 1 98.38 101 ASN A C 1
ATOM 820 O O . ASN A 1 101 ? -18.859 6.133 8.578 1 98.38 101 ASN A O 1
ATOM 824 N N . THR A 1 102 ? -16.688 6.121 9.07 1 98.69 102 THR A N 1
ATOM 825 C CA . THR A 1 102 ? -16.266 5.598 7.781 1 98.69 102 THR A CA 1
ATOM 826 C C . THR A 1 102 ? -15.812 4.145 7.91 1 98.69 102 THR A C 1
ATOM 828 O O . THR A 1 102 ? -15.133 3.783 8.875 1 98.69 102 THR A O 1
ATOM 831 N N . VAL A 1 103 ? -16.234 3.342 6.977 1 98.69 103 VAL A N 1
ATOM 832 C CA . VAL A 1 103 ? -15.672 2.002 6.844 1 98.69 103 VAL A CA 1
ATOM 833 C C . VAL A 1 103 ? -14.516 2.021 5.848 1 98.69 103 VAL A C 1
ATOM 835 O O . VAL A 1 103 ? -14.688 2.439 4.699 1 98.69 103 VAL A O 1
ATOM 838 N N . VAL A 1 104 ? -13.352 1.552 6.332 1 98.56 104 VAL A N 1
ATOM 839 C CA . VAL A 1 104 ? -12.18 1.515 5.465 1 98.56 104 VAL A CA 1
ATOM 840 C C . VAL A 1 104 ? -11.906 0.079 5.027 1 98.56 104 VAL A C 1
ATOM 842 O O . VAL A 1 104 ? -12.289 -0.871 5.715 1 98.56 104 VAL A O 1
ATOM 845 N N . GLU A 1 105 ? -11.32 -0.022 3.838 1 97.88 105 GLU A N 1
ATOM 846 C CA . GLU A 1 105 ? -10.82 -1.312 3.375 1 97.88 105 GLU A CA 1
ATOM 847 C C . GLU A 1 105 ? -9.367 -1.521 3.793 1 97.88 105 GLU A C 1
ATOM 849 O O . GLU A 1 105 ? -8.5 -0.707 3.469 1 97.88 105 GLU A O 1
ATOM 854 N N . VAL A 1 106 ? -9.141 -2.637 4.477 1 98 106 VAL A N 1
ATOM 855 C CA . VAL A 1 106 ? -7.797 -2.908 4.98 1 98 106 VAL A CA 1
ATOM 856 C C . VAL A 1 106 ? -7.059 -3.836 4.02 1 98 106 VAL A C 1
ATOM 858 O O . VAL A 1 106 ? -7.559 -4.91 3.68 1 98 106 VAL A O 1
ATOM 861 N N . HIS A 1 107 ? -5.891 -3.412 3.592 1 97.06 107 HIS A N 1
ATOM 862 C CA . HIS A 1 107 ? -5.07 -4.203 2.682 1 97.06 107 HIS A CA 1
ATOM 863 C C . HIS A 1 107 ? -4.004 -4.984 3.441 1 97.06 107 HIS A C 1
ATOM 865 O O . HIS A 1 107 ? -3.662 -6.105 3.061 1 97.06 107 HIS A O 1
ATOM 871 N N . ASP A 1 108 ? -3.479 -4.32 4.488 1 97.75 108 ASP A N 1
ATOM 872 C CA . ASP A 1 108 ? -2.395 -4.969 5.219 1 97.75 108 ASP A CA 1
ATOM 873 C C . ASP A 1 108 ? -2.475 -4.652 6.711 1 97.75 108 ASP A C 1
ATOM 875 O O . ASP A 1 108 ? -2.797 -3.527 7.098 1 97.75 108 ASP A O 1
ATOM 879 N N . TYR A 1 109 ? -2.191 -5.637 7.488 1 97.94 109 TYR A N 1
ATOM 880 C CA . TYR A 1 109 ? -1.835 -5.512 8.898 1 97.94 109 TYR A CA 1
ATOM 881 C C . TYR A 1 109 ? -0.325 -5.598 9.086 1 97.94 109 TYR A C 1
ATOM 883 O O . TYR A 1 109 ? 0.311 -6.551 8.633 1 97.94 109 TYR A O 1
ATOM 891 N N . VAL A 1 110 ? 0.195 -4.578 9.727 1 97.62 110 VAL A N 1
ATOM 892 C CA . VAL A 1 110 ? 1.651 -4.52 9.797 1 97.62 110 VAL A CA 1
ATOM 893 C C . VAL A 1 110 ? 2.088 -4.125 11.203 1 97.62 110 VAL A C 1
ATOM 895 O O . VAL A 1 110 ? 1.604 -3.135 11.758 1 97.62 110 VAL A O 1
ATOM 898 N N . ASP A 1 111 ? 2.961 -4.898 11.766 1 95.94 111 ASP A N 1
ATOM 899 C CA . ASP A 1 111 ? 3.594 -4.539 13.023 1 95.94 111 ASP A CA 1
ATOM 900 C C . ASP A 1 111 ? 4.832 -3.674 12.797 1 95.94 111 ASP A C 1
ATOM 902 O O . ASP A 1 111 ? 5.766 -4.09 12.109 1 95.94 111 ASP A O 1
ATOM 906 N N . VAL A 1 112 ? 4.75 -2.496 13.266 1 93.88 112 VAL A N 1
ATOM 907 C CA . VAL A 1 112 ? 5.867 -1.562 13.172 1 93.88 112 VAL A CA 1
ATOM 908 C C . VAL A 1 112 ? 6.383 -1.231 14.57 1 93.88 112 VAL A C 1
ATOM 910 O O . VAL A 1 112 ? 5.77 -0.437 15.297 1 93.88 112 VAL A O 1
ATOM 913 N N . ASN A 1 113 ? 7.512 -1.825 14.867 1 83.44 113 ASN A N 1
ATOM 914 C CA . ASN A 1 113 ? 8.133 -1.603 16.172 1 83.44 113 ASN A CA 1
ATOM 915 C C . ASN A 1 113 ? 7.141 -1.841 17.312 1 83.44 113 ASN A C 1
ATOM 917 O O . ASN A 1 113 ? 7.055 -1.037 18.234 1 83.44 113 ASN A O 1
ATOM 921 N N . GLY A 1 114 ? 6.277 -2.76 17.172 1 87.69 114 GLY A N 1
ATOM 922 C CA . GLY A 1 114 ? 5.383 -3.156 18.25 1 87.69 114 GLY A CA 1
ATOM 923 C C . GLY A 1 114 ? 4.012 -2.516 18.141 1 87.69 114 GLY A C 1
ATOM 924 O O . GLY A 1 114 ? 3.135 -2.787 18.969 1 87.69 114 GLY A O 1
ATOM 925 N N . GLU A 1 115 ? 3.877 -1.638 17.281 1 91.88 115 GLU A N 1
ATOM 926 C CA . GLU A 1 115 ? 2.572 -1.019 17.062 1 91.88 115 GLU A CA 1
ATOM 927 C C . GLU A 1 115 ? 1.936 -1.526 15.766 1 91.88 115 GLU A C 1
ATOM 929 O O . GLU A 1 115 ? 2.59 -1.579 14.727 1 91.88 115 GLU A O 1
ATOM 934 N N . LEU A 1 116 ? 0.626 -1.838 15.922 1 96.5 116 LEU A N 1
ATOM 935 C CA . LEU A 1 116 ? -0.069 -2.379 14.758 1 96.5 116 LEU A CA 1
ATOM 936 C C . LEU A 1 116 ? -0.637 -1.258 13.891 1 96.5 116 LEU A C 1
ATOM 938 O O . LEU A 1 116 ? -1.388 -0.411 14.383 1 96.5 116 LEU A O 1
ATOM 942 N N . TRP A 1 117 ? -0.198 -1.279 12.656 1 97.75 117 TRP A N 1
ATOM 943 C CA . TRP A 1 117 ? -0.646 -0.316 11.656 1 97.75 117 TRP A CA 1
ATOM 944 C C . TRP A 1 117 ? -1.429 -1.009 10.547 1 97.75 117 TRP A C 1
ATOM 946 O O . TRP A 1 117 ? -1.261 -2.209 10.32 1 97.75 117 TRP A O 1
ATOM 956 N N . LEU A 1 118 ? -2.283 -0.246 9.938 1 98.31 118 LEU A N 1
ATOM 957 C CA . LEU A 1 118 ? -3.076 -0.714 8.805 1 98.31 118 LEU A CA 1
ATOM 958 C C . LEU A 1 118 ? -2.797 0.125 7.566 1 98.31 118 LEU A C 1
ATOM 960 O O . LEU A 1 118 ? -2.736 1.354 7.641 1 98.31 118 LEU A O 1
ATOM 964 N N . TYR A 1 119 ? -2.529 -0.538 6.426 1 98.31 119 TYR A N 1
ATOM 965 C CA . TYR A 1 119 ? -2.625 0.124 5.129 1 98.31 119 TYR A CA 1
ATOM 966 C C . TYR A 1 119 ? -4.039 0.03 4.57 1 98.31 119 TYR A C 1
ATOM 968 O O . TYR A 1 119 ? -4.574 -1.068 4.395 1 98.31 119 TYR A O 1
ATOM 976 N N . VAL A 1 120 ? -4.656 1.198 4.348 1 98.62 120 VAL A N 1
ATOM 977 C CA . VAL A 1 120 ? -6.09 1.148 4.078 1 98.62 120 VAL A CA 1
ATOM 978 C C . VAL A 1 120 ? -6.41 1.974 2.832 1 98.62 120 VAL A C 1
ATOM 980 O O . VAL A 1 120 ? -5.605 2.811 2.412 1 98.62 120 VAL A O 1
ATOM 983 N N . THR A 1 121 ? -7.512 1.668 2.191 1 98.25 121 THR A N 1
ATOM 984 C CA . THR A 1 121 ? -8.188 2.51 1.211 1 98.25 121 THR A CA 1
ATOM 985 C C . THR A 1 121 ? -9.398 3.201 1.834 1 98.25 121 THR A C 1
ATOM 987 O O . THR A 1 121 ? -10.18 2.57 2.543 1 98.25 121 THR A O 1
ATOM 990 N N . ILE A 1 122 ? -9.5 4.461 1.63 1 98.38 122 ILE A N 1
ATOM 991 C CA . ILE A 1 122 ? -10.68 5.195 2.082 1 98.38 122 ILE A CA 1
ATOM 992 C C . ILE A 1 122 ? -11.555 5.555 0.884 1 98.38 122 ILE A C 1
ATOM 994 O O . ILE A 1 122 ? -11.062 5.656 -0.243 1 98.38 122 ILE A O 1
ATOM 998 N N . PRO A 1 123 ? -12.828 5.672 1.147 1 97.19 123 PRO A N 1
ATOM 999 C CA . PRO A 1 123 ? -13.672 6.109 0.032 1 97.19 123 PRO A CA 1
ATOM 1000 C C . PRO A 1 123 ? -13.414 7.562 -0.366 1 97.19 123 PRO A C 1
ATOM 1002 O O . PRO A 1 123 ? -13.258 8.422 0.501 1 97.19 123 PRO A O 1
ATOM 1005 N N . VAL A 1 124 ? -13.289 7.754 -1.596 1 94.31 124 VAL A N 1
ATOM 1006 C CA . VAL A 1 124 ? -13.219 9.102 -2.156 1 94.31 124 VAL A CA 1
ATOM 1007 C C . VAL A 1 124 ? -14.312 9.273 -3.213 1 94.31 124 VAL A C 1
ATOM 1009 O O . VAL A 1 124 ? -14.727 8.305 -3.85 1 94.31 124 VAL A O 1
ATOM 1012 N N . PHE A 1 125 ? -14.727 10.508 -3.4 1 92.81 125 PHE A N 1
ATOM 1013 C CA . PHE A 1 125 ? -15.93 10.695 -4.203 1 92.81 125 PHE A CA 1
ATOM 1014 C C . PHE A 1 125 ? -15.672 11.68 -5.344 1 92.81 125 PHE A C 1
ATOM 1016 O O . PHE A 1 125 ? -16.531 11.883 -6.199 1 92.81 125 PHE A O 1
ATOM 1023 N N . ASP A 1 126 ? -14.57 12.25 -5.414 1 87.06 126 ASP A N 1
ATOM 1024 C CA . ASP A 1 126 ? -14.25 13.172 -6.5 1 87.06 126 ASP A CA 1
ATOM 1025 C C . ASP A 1 126 ? -13.164 12.602 -7.406 1 87.06 126 ASP A C 1
ATOM 1027 O O . ASP A 1 126 ? -13.398 12.375 -8.594 1 87.06 126 ASP A O 1
ATOM 1031 N N . THR A 1 127 ? -11.984 12.5 -6.996 1 87.94 127 THR A N 1
ATOM 1032 C CA . THR A 1 127 ? -10.844 11.945 -7.727 1 87.94 127 THR A CA 1
ATOM 1033 C C . THR A 1 127 ? -10.094 10.93 -6.871 1 87.94 127 THR A C 1
ATOM 1035 O O . THR A 1 127 ? -10.102 11.016 -5.645 1 87.94 127 THR A O 1
ATOM 1038 N N . PRO A 1 128 ? -9.578 9.945 -7.578 1 92.69 128 PRO A N 1
ATOM 1039 C CA . PRO A 1 128 ? -8.82 8.938 -6.836 1 92.69 128 PRO A CA 1
ATOM 1040 C C . PRO A 1 128 ? -7.477 9.469 -6.336 1 92.69 128 PRO A C 1
ATOM 1042 O O . PRO A 1 128 ? -6.426 8.945 -6.707 1 92.69 128 PRO A O 1
ATOM 1045 N N . ILE A 1 129 ? -7.594 10.445 -5.57 1 94.88 129 ILE A N 1
ATOM 1046 C CA . ILE A 1 129 ? -6.406 11.109 -5.039 1 94.88 129 ILE A CA 1
ATOM 1047 C C . ILE A 1 129 ? -6.293 10.836 -3.541 1 94.88 129 ILE A C 1
ATOM 1049 O O . ILE A 1 129 ? -7.289 10.891 -2.82 1 94.88 129 ILE A O 1
ATOM 1053 N N . ASN A 1 130 ? -5.094 10.5 -3.111 1 96.38 130 ASN A N 1
ATOM 1054 C CA . ASN A 1 130 ? -4.75 10.352 -1.702 1 96.38 130 ASN A CA 1
ATOM 1055 C C . ASN A 1 130 ? -5.746 9.453 -0.975 1 96.38 130 ASN A C 1
ATOM 1057 O O . ASN A 1 130 ? -6.207 9.781 0.117 1 96.38 130 ASN A O 1
ATOM 1061 N N . MET A 1 131 ? -6.031 8.289 -1.613 1 97.56 131 MET A N 1
ATOM 1062 C CA . MET A 1 131 ? -7.105 7.453 -1.088 1 97.56 131 MET A CA 1
ATOM 1063 C C . MET A 1 131 ? -6.539 6.254 -0.332 1 97.56 131 MET A C 1
ATOM 1065 O O . MET A 1 131 ? -7.297 5.449 0.215 1 97.56 131 MET A O 1
ATOM 1069 N N . LYS A 1 132 ? -5.227 6.074 -0.375 1 98 132 LYS A N 1
ATOM 1070 C CA . LYS A 1 132 ? -4.609 4.984 0.377 1 98 132 LYS A CA 1
ATOM 1071 C C . LYS A 1 132 ? -3.504 5.508 1.293 1 98 132 LYS A C 1
ATOM 1073 O O . LYS A 1 132 ? -2.812 6.469 0.954 1 98 132 LYS A O 1
ATOM 1078 N N . GLY A 1 133 ? -3.377 4.867 2.408 1 98.06 133 GLY A N 1
ATOM 1079 C CA . GLY A 1 133 ? -2.371 5.242 3.391 1 98.06 133 GLY A CA 1
ATOM 1080 C C . GLY A 1 133 ? -2.463 4.438 4.672 1 98.06 133 GLY A C 1
ATOM 1081 O O . GLY A 1 133 ? -3.031 3.344 4.688 1 98.06 133 GLY A O 1
ATOM 1082 N N . TRP A 1 134 ? -1.816 5.016 5.707 1 98.12 134 TRP A N 1
ATOM 1083 C CA . TRP A 1 134 ? -1.629 4.262 6.941 1 98.12 134 TRP A CA 1
ATOM 1084 C C . TRP A 1 134 ? -2.424 4.879 8.086 1 98.12 134 TRP A C 1
ATOM 1086 O O . TRP A 1 134 ? -2.49 6.105 8.211 1 98.12 134 TRP A O 1
ATOM 1096 N N . ILE A 1 135 ? -2.998 4.051 8.898 1 98.5 135 ILE A N 1
ATOM 1097 C CA . ILE A 1 135 ? -3.598 4.434 10.172 1 98.5 135 ILE A CA 1
ATOM 1098 C C . ILE A 1 135 ? -3.254 3.396 11.234 1 98.5 135 ILE A C 1
ATOM 1100 O O . ILE A 1 135 ? -2.934 2.25 10.914 1 98.5 135 ILE A O 1
ATOM 1104 N N . LYS A 1 136 ? -3.344 3.816 12.461 1 97.38 136 LYS A N 1
ATOM 1105 C CA . LYS A 1 136 ? -3.16 2.859 13.555 1 97.38 136 LYS A CA 1
ATOM 1106 C C . LYS A 1 136 ? -4.383 1.96 13.703 1 97.38 136 LYS A C 1
ATOM 1108 O O . LYS A 1 136 ? -5.52 2.418 13.555 1 97.38 136 LYS A O 1
ATOM 1113 N N . GLU A 1 137 ? -4.125 0.725 14.023 1 97.44 137 GLU A N 1
ATOM 1114 C CA . GLU A 1 137 ? -5.242 -0.175 14.289 1 97.44 137 GLU A CA 1
ATOM 1115 C C . GLU A 1 137 ? -6.105 0.344 15.438 1 97.44 137 GLU A C 1
ATOM 1117 O O . GLU A 1 137 ? -7.332 0.218 15.406 1 97.44 137 GLU A O 1
ATOM 1122 N N . THR A 1 138 ? -5.496 0.998 16.344 1 96.69 138 THR A N 1
ATOM 1123 C CA . THR A 1 138 ? -6.188 1.477 17.547 1 96.69 138 THR A CA 1
ATOM 1124 C C . THR A 1 138 ? -7.137 2.619 17.203 1 96.69 138 THR A C 1
ATOM 1126 O O . THR A 1 138 ? -8.016 2.967 17.984 1 96.69 138 THR A O 1
ATOM 1129 N N . ASP A 1 139 ? -6.93 3.221 16.078 1 97.75 139 ASP A N 1
ATOM 1130 C CA . ASP A 1 139 ? -7.816 4.293 15.633 1 97.75 139 ASP A CA 1
ATOM 1131 C C . ASP A 1 139 ? -9.07 3.729 14.969 1 97.75 139 ASP A C 1
ATOM 1133 O O . ASP A 1 139 ? -9.898 4.48 14.453 1 97.75 139 ASP A O 1
ATOM 1137 N N . THR A 1 140 ? -9.203 2.434 14.914 1 97.88 140 THR A N 1
ATOM 1138 C CA . THR A 1 140 ? -10.336 1.769 14.289 1 97.88 140 THR A CA 1
ATOM 1139 C C . THR A 1 140 ? -11.023 0.821 15.273 1 97.88 140 THR A C 1
ATOM 1141 O O . THR A 1 140 ? -10.508 0.58 16.375 1 97.88 140 THR A O 1
ATOM 1144 N N . GLN A 1 141 ? -12.133 0.366 14.875 1 97.12 141 GLN A N 1
ATOM 1145 C CA . GLN A 1 141 ? -12.891 -0.653 15.586 1 97.12 141 GLN A CA 1
ATOM 1146 C C . GLN A 1 141 ? -13.266 -1.81 14.656 1 97.12 141 GLN A C 1
ATOM 1148 O O . GLN A 1 141 ? -13.219 -1.669 13.438 1 97.12 141 GLN A O 1
ATOM 1153 N N . LEU A 1 142 ? -13.578 -2.893 15.312 1 95.75 142 LEU A N 1
ATOM 1154 C CA . LEU A 1 142 ? -14.125 -4 14.539 1 95.75 142 LEU A CA 1
ATOM 1155 C C . LEU A 1 142 ? -15.414 -3.584 13.828 1 95.75 142 LEU A C 1
ATOM 1157 O O . LEU A 1 142 ? -16.266 -2.932 14.422 1 95.75 142 LEU A O 1
ATOM 1161 N N . TYR A 1 143 ? -15.516 -3.938 12.602 1 96.88 143 TYR A N 1
ATOM 1162 C CA . TYR A 1 143 ? -16.719 -3.66 11.828 1 96.88 143 TYR A CA 1
ATOM 1163 C C . TYR A 1 143 ? -17.719 -4.797 11.953 1 96.88 143 TYR A C 1
ATOM 1165 O O . TYR A 1 143 ? -17.469 -5.914 11.5 1 96.88 143 TYR A O 1
ATOM 1173 N N . THR A 1 144 ? -18.828 -4.52 12.594 1 94.19 144 THR A N 1
ATOM 1174 C CA . THR A 1 144 ? -19.875 -5.508 12.852 1 94.19 144 THR A CA 1
ATOM 1175 C C . THR A 1 144 ? -21.219 -5.051 12.281 1 94.19 144 THR A C 1
ATOM 1177 O O . THR A 1 144 ? -21.328 -3.922 11.797 1 94.19 144 THR A O 1
ATOM 1180 N N . LEU A 1 145 ? -22.141 -5.957 12.344 1 93.69 145 LEU A N 1
ATOM 1181 C CA . LEU A 1 145 ? -23.484 -5.633 11.859 1 93.69 145 LEU A CA 1
ATOM 1182 C C . LEU A 1 145 ? -24.094 -4.488 12.664 1 93.69 145 LEU A C 1
ATOM 1184 O O . LEU A 1 145 ? -24.812 -3.648 12.117 1 93.69 145 LEU A O 1
ATOM 1188 N N . GLU A 1 146 ? -23.781 -4.434 13.898 1 91.06 146 GLU A N 1
ATOM 1189 C CA . GLU A 1 146 ? -24.312 -3.396 14.781 1 91.06 146 GLU A CA 1
ATOM 1190 C C . GLU A 1 146 ? -23.781 -2.018 14.383 1 91.06 146 GLU A C 1
ATOM 1192 O O . GLU A 1 146 ? -24.5 -1.018 14.531 1 91.06 146 GLU A O 1
ATOM 1197 N N . LYS A 1 147 ? -22.594 -1.989 13.82 1 93.56 147 LYS A N 1
ATOM 1198 C CA . LYS A 1 147 ? -21.984 -0.714 13.453 1 93.56 147 LYS A CA 1
ATOM 1199 C C . LYS A 1 147 ? -22.562 -0.194 12.141 1 93.56 147 LYS A C 1
ATOM 1201 O O . LYS A 1 147 ? -22.391 0.982 11.805 1 93.56 147 LYS A O 1
ATOM 1206 N N . GLN A 1 148 ? -23.172 -0.992 11.398 1 92.44 148 GLN A N 1
ATOM 1207 C CA . GLN A 1 148 ? -23.641 -0.632 10.055 1 92.44 148 GLN A CA 1
ATOM 1208 C C . GLN A 1 148 ? -24.578 0.562 10.109 1 92.44 148 GLN A C 1
ATOM 1210 O O . GLN A 1 148 ? -24.547 1.43 9.234 1 92.44 148 GLN A O 1
ATOM 1215 N N . ASP A 1 149 ? -25.344 0.663 11.156 1 87 149 ASP A N 1
ATOM 1216 C CA . ASP A 1 149 ? -26.312 1.742 11.297 1 87 149 ASP A CA 1
ATOM 1217 C C . ASP A 1 149 ? -25.625 3.088 11.492 1 87 149 ASP A C 1
ATOM 1219 O O . ASP A 1 149 ? -26.234 4.141 11.305 1 87 149 ASP A O 1
ATOM 1223 N N . GLN A 1 150 ? -24.406 3.02 11.867 1 94.69 150 GLN A N 1
ATOM 1224 C CA . GLN A 1 150 ? -23.656 4.242 12.156 1 94.69 150 GLN A CA 1
ATOM 1225 C C . GLN A 1 150 ? -22.859 4.699 10.938 1 94.69 150 GLN A C 1
ATOM 1227 O O . GLN A 1 150 ? -22.375 5.836 10.891 1 94.69 150 GLN A O 1
ATOM 1232 N N . VAL A 1 151 ? -22.797 3.869 9.93 1 97.69 151 VAL A N 1
ATOM 1233 C CA . VAL A 1 151 ? -21.922 4.125 8.789 1 97.69 151 VAL A CA 1
ATOM 1234 C C . VAL A 1 151 ? -22.484 5.281 7.961 1 97.69 151 VAL A C 1
ATOM 1236 O O . VAL A 1 151 ? -23.672 5.289 7.621 1 97.69 151 VAL A O 1
ATOM 1239 N N . THR A 1 152 ? -21.594 6.219 7.684 1 97.88 152 THR A N 1
ATOM 1240 C CA . THR A 1 152 ? -22 7.32 6.816 1 97.88 152 THR A CA 1
ATOM 1241 C C . THR A 1 152 ? -21.312 7.219 5.457 1 97.88 152 THR A C 1
ATOM 1243 O O . THR A 1 152 ? -21.734 7.859 4.492 1 97.88 152 THR A O 1
ATOM 1246 N N . GLN A 1 153 ? -20.234 6.422 5.328 1 97.94 153 GLN A N 1
ATOM 1247 C CA . GLN A 1 153 ? -19.578 6.16 4.047 1 97.94 153 GLN A CA 1
ATOM 1248 C C . GLN A 1 153 ? -18.656 4.945 4.133 1 97.94 153 GLN A C 1
ATOM 1250 O O . GLN A 1 153 ? -18.094 4.656 5.191 1 97.94 153 GLN A O 1
ATOM 1255 N N . PRO A 1 154 ? -18.484 4.254 3.107 1 98 154 PRO A N 1
ATOM 1256 C CA . PRO A 1 154 ? -19.266 4.418 1.884 1 98 154 PRO A CA 1
ATOM 1257 C C . PRO A 1 154 ? -20.656 3.812 1.997 1 98 154 PRO A C 1
ATOM 1259 O O . PRO A 1 154 ? -20.875 2.875 2.771 1 98 154 PRO A O 1
ATOM 1262 N N . ILE A 1 155 ? -21.594 4.391 1.288 1 97.5 155 ILE A N 1
ATOM 1263 C CA . ILE A 1 155 ? -22.922 3.857 1.076 1 97.5 155 ILE A CA 1
ATOM 1264 C C . ILE A 1 155 ? -23.078 3.395 -0.372 1 97.5 155 ILE A C 1
ATOM 1266 O O . ILE A 1 155 ? -22.672 4.102 -1.3 1 97.5 155 ILE A O 1
ATOM 1270 N N . ILE A 1 156 ? -23.688 2.203 -0.518 1 97 156 ILE A N 1
ATOM 1271 C CA . ILE A 1 156 ? -23.812 1.651 -1.862 1 97 156 ILE A CA 1
ATOM 1272 C C . ILE A 1 156 ? -25.281 1.61 -2.268 1 97 156 ILE A C 1
ATOM 1274 O O . ILE A 1 156 ? -26.125 1.114 -1.516 1 97 156 ILE A O 1
ATOM 1278 N N . LEU A 1 157 ? -25.547 2.17 -3.395 1 97.69 157 LEU A N 1
ATOM 1279 C CA . LEU A 1 157 ? -26.859 2.053 -4.023 1 97.69 157 LEU A CA 1
ATOM 1280 C C . LEU A 1 157 ? -26.781 1.186 -5.277 1 97.69 157 LEU A C 1
ATOM 1282 O O . LEU A 1 157 ? -26 1.469 -6.188 1 97.69 157 LEU A O 1
ATOM 1286 N N . LYS A 1 158 ? -27.578 0.199 -5.324 1 97.69 158 LYS A N 1
ATOM 1287 C CA . LYS A 1 158 ? -27.562 -0.702 -6.477 1 97.69 158 LYS A CA 1
ATOM 1288 C C . LYS A 1 158 ? -28.469 -0.181 -7.59 1 97.69 158 LYS A C 1
ATOM 1290 O O . LYS A 1 158 ? -29.406 0.563 -7.328 1 97.69 158 LYS A O 1
ATOM 1295 N N . VAL A 1 159 ? -28.125 -0.654 -8.711 1 97.38 159 VAL A N 1
ATOM 1296 C CA . VAL A 1 159 ? -28.984 -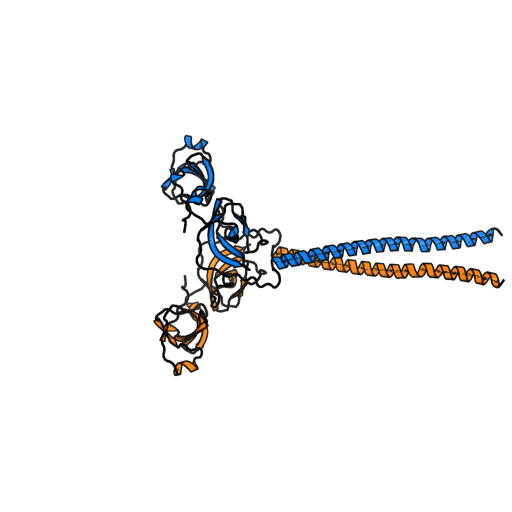0.396 -9.867 1 97.38 159 VAL A CA 1
ATOM 1297 C C . VAL A 1 159 ? -30.422 -0.822 -9.562 1 97.38 159 VAL A C 1
ATOM 1299 O O . VAL A 1 159 ? -30.641 -1.871 -8.953 1 97.38 159 VAL A O 1
ATOM 1302 N N . GLY A 1 160 ? -31.344 -0.006 -9.93 1 97.75 160 GLY A N 1
ATOM 1303 C CA . GLY A 1 160 ? -32.75 -0.326 -9.734 1 97.75 160 GLY A CA 1
ATOM 1304 C C . GLY A 1 160 ? -33.312 0.26 -8.453 1 97.75 160 GLY A C 1
ATOM 1305 O O . GLY A 1 160 ? -34.531 0.219 -8.234 1 97.75 160 GLY A O 1
ATOM 1306 N N . THR A 1 161 ? -32.5 0.786 -7.637 1 97.94 161 THR A N 1
ATOM 1307 C CA . THR A 1 161 ? -32.969 1.401 -6.395 1 97.94 161 THR A CA 1
ATOM 1308 C C . THR A 1 161 ? -33.812 2.652 -6.688 1 97.94 161 THR A C 1
ATOM 1310 O O . THR A 1 161 ? -33.375 3.527 -7.438 1 97.94 161 THR A O 1
ATOM 1313 N N . PRO A 1 162 ? -34.969 2.758 -6.141 1 97.88 162 PRO A N 1
ATOM 1314 C CA . PRO A 1 162 ? -35.75 3.994 -6.289 1 97.88 162 PRO A CA 1
ATOM 1315 C C . PRO A 1 162 ? -35.156 5.156 -5.492 1 97.88 162 PRO A C 1
ATOM 1317 O O . PRO A 1 162 ? -34.906 5.027 -4.289 1 97.88 162 PRO A O 1
ATOM 1320 N N . VAL A 1 163 ? -34.938 6.254 -6.16 1 98.06 163 VAL A N 1
ATOM 1321 C CA . VAL A 1 163 ? -34.375 7.41 -5.492 1 98.06 163 VAL A CA 1
ATOM 1322 C C . 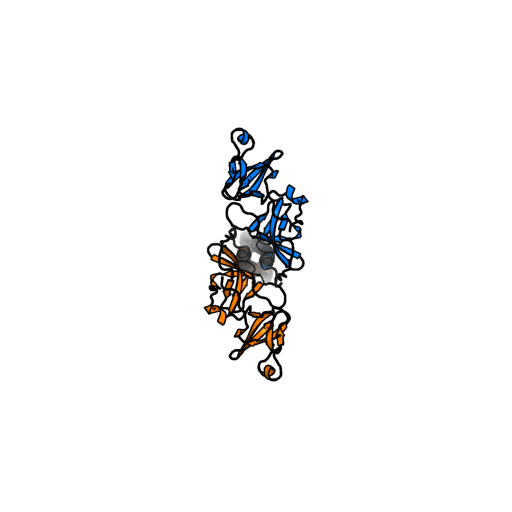VAL A 1 163 ? -35.094 8.68 -5.906 1 98.06 163 VAL A C 1
ATOM 1324 O O . VAL A 1 163 ? -35.719 8.727 -6.98 1 98.06 163 VAL A O 1
ATOM 1327 N N . TYR A 1 164 ? -35.156 9.711 -4.992 1 97.38 164 TYR A N 1
ATOM 1328 C CA . TYR A 1 164 ? -35.469 11.078 -5.367 1 97.38 164 TYR A CA 1
ATOM 1329 C C . TYR A 1 164 ? -34.219 11.828 -5.832 1 97.38 164 TYR A C 1
ATOM 1331 O O . TYR A 1 164 ? -33.25 11.945 -5.086 1 97.38 164 TYR A O 1
ATOM 1339 N N . LYS A 1 165 ? -34.188 12.297 -7.066 1 95.62 165 LYS A N 1
ATOM 1340 C CA . LYS A 1 165 ? -33.031 13.016 -7.598 1 95.62 165 LYS A CA 1
ATOM 1341 C C . LYS A 1 165 ? -33.062 14.484 -7.168 1 95.62 165 LYS A C 1
ATOM 1343 O O . LYS A 1 165 ? -33.188 15.375 -8.008 1 95.62 165 LYS A O 1
ATOM 1348 N N . VAL A 1 166 ? -33 14.672 -5.887 1 94.19 166 VAL A N 1
ATOM 1349 C CA . VAL A 1 166 ? -32.938 16 -5.289 1 94.19 166 VAL A CA 1
ATOM 1350 C C . VAL A 1 166 ? -31.938 16.031 -4.148 1 94.19 166 VAL A C 1
ATOM 1352 O O . VAL A 1 166 ? -31.469 14.977 -3.691 1 94.19 166 VAL A O 1
ATOM 1355 N N . GLU A 1 167 ? -31.594 17.203 -3.688 1 90.88 167 GLU A N 1
ATOM 1356 C CA . GLU A 1 167 ? -30.562 17.375 -2.662 1 90.88 167 GLU A CA 1
ATOM 1357 C C . GLU A 1 167 ? -31.188 17.562 -1.282 1 90.88 167 GLU A C 1
ATOM 1359 O O . GLU A 1 167 ? -30.625 17.125 -0.278 1 90.88 167 GLU A O 1
ATOM 1364 N N . LEU A 1 168 ? -32.406 18.234 -1.331 1 92.12 168 LEU A N 1
ATOM 1365 C CA . LEU A 1 168 ? -33.031 18.594 -0.063 1 92.12 168 LEU A CA 1
ATOM 1366 C C . LEU A 1 168 ? -34.344 17.875 0.124 1 92.12 168 LEU A C 1
ATOM 1368 O O . LEU A 1 168 ? -35.094 17.656 -0.841 1 92.12 168 LEU A O 1
ATOM 1372 N N . PHE A 1 169 ? -34.688 17.609 1.371 1 94.25 169 PHE A N 1
ATOM 1373 C CA . PHE A 1 169 ? -35.875 16.812 1.693 1 94.25 169 PHE A CA 1
ATOM 1374 C C . PHE A 1 169 ? -37.156 17.531 1.267 1 94.25 169 PHE A C 1
ATOM 1376 O O . PHE A 1 169 ? -38.125 16.906 0.836 1 94.25 169 PHE A O 1
ATOM 1383 N N . ASN A 1 170 ? -37.125 18.812 1.43 1 91.44 170 ASN A N 1
ATOM 1384 C CA . ASN A 1 170 ? -38.344 19.562 1.113 1 91.44 170 ASN A CA 1
ATOM 1385 C C . ASN A 1 170 ? -38.625 19.547 -0.384 1 91.44 170 ASN A C 1
ATOM 1387 O O . ASN A 1 170 ? -39.75 19.875 -0.805 1 91.44 170 ASN A O 1
ATOM 1391 N N . GLN A 1 171 ? -37.75 19.109 -1.188 1 90.75 171 GLN A N 1
ATOM 1392 C CA . GLN A 1 171 ? -37.906 19.047 -2.639 1 90.75 171 GLN A CA 1
ATOM 1393 C C . GLN A 1 171 ? -38.562 17.75 -3.072 1 90.75 171 GLN A C 1
ATOM 1395 O O . GLN A 1 171 ? -38.969 17.609 -4.219 1 90.75 171 GLN A O 1
ATOM 1400 N N . THR A 1 172 ? -38.719 16.766 -2.227 1 90.88 172 THR A N 1
ATOM 1401 C CA . THR A 1 172 ? -39.188 15.438 -2.588 1 90.88 172 THR A CA 1
ATOM 1402 C C . THR A 1 172 ? -40.688 15.477 -2.916 1 90.88 172 THR A C 1
ATOM 1404 O O . THR A 1 172 ? -41.188 14.617 -3.635 1 90.88 172 THR A O 1
ATOM 1407 N N . GLN A 1 173 ? -41.344 16.406 -2.377 1 89.81 173 GLN A N 1
ATOM 1408 C CA . GLN A 1 173 ? -42.781 16.5 -2.59 1 89.81 173 GLN A CA 1
ATOM 1409 C C . GLN A 1 173 ? -43.094 16.859 -4.043 1 89.81 173 GLN A C 1
ATOM 1411 O O . GLN A 1 173 ? -44.188 16.531 -4.539 1 89.81 173 GLN A O 1
ATOM 1416 N N . ALA A 1 174 ? -42.125 17.453 -4.668 1 90.12 174 ALA A N 1
ATOM 1417 C CA . ALA A 1 174 ? -42.375 17.984 -6.008 1 90.12 174 ALA A CA 1
ATOM 1418 C C . ALA A 1 174 ? -41.875 17 -7.074 1 90.12 174 ALA A C 1
ATOM 1420 O O . ALA A 1 174 ? -42 17.266 -8.273 1 90.12 174 ALA A O 1
ATOM 1421 N N . VAL A 1 175 ? -41.312 15.961 -6.605 1 91.5 175 VAL A N 1
ATOM 1422 C CA . VAL A 1 175 ? -40.719 15.062 -7.598 1 91.5 175 VAL A CA 1
ATOM 1423 C C . VAL A 1 175 ? -41.156 13.625 -7.301 1 91.5 175 VAL A C 1
ATOM 1425 O O . VAL A 1 175 ? -41.5 13.297 -6.172 1 91.5 175 VAL A O 1
ATOM 1428 N N . GLU A 1 176 ? -41.125 12.742 -8.383 1 93.56 176 GLU A N 1
ATOM 1429 C CA . GLU A 1 176 ? -41.344 11.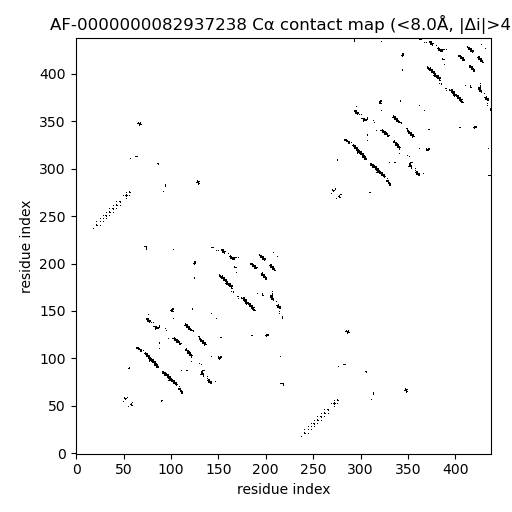305 -8.219 1 93.56 176 GLU A CA 1
ATOM 1430 C C . GLU A 1 176 ? -40 10.555 -8.172 1 93.56 176 GLU A C 1
ATOM 1432 O O . GLU A 1 176 ? -38.969 11.078 -8.594 1 93.56 176 GLU A O 1
ATOM 1437 N N . THR A 1 177 ? -40.062 9.359 -7.605 1 95.62 177 THR A N 1
ATOM 1438 C CA . THR A 1 177 ? -38.875 8.547 -7.551 1 95.62 177 THR A CA 1
ATOM 1439 C C . THR A 1 177 ? -38.5 8.016 -8.938 1 95.62 177 THR A C 1
ATOM 1441 O O . THR A 1 177 ? -39.375 7.832 -9.781 1 95.62 177 THR A O 1
ATOM 1444 N N . THR A 1 178 ? -37.25 7.902 -9.164 1 96.19 178 THR A N 1
ATOM 1445 C CA . THR A 1 178 ? -36.688 7.25 -10.359 1 96.19 178 THR A CA 1
ATOM 1446 C C . THR A 1 178 ? -35.719 6.137 -9.977 1 96.19 178 THR A C 1
ATOM 1448 O O . THR A 1 178 ? -35.094 6.191 -8.922 1 96.19 178 THR A O 1
ATOM 1451 N N . GLU A 1 179 ? -35.594 5.168 -10.828 1 97.25 179 GLU A N 1
ATOM 1452 C CA . GLU A 1 179 ? -34.688 4.062 -10.57 1 97.25 179 GLU A CA 1
ATOM 1453 C C . GLU A 1 179 ? -33.281 4.414 -11.016 1 97.25 179 GLU A C 1
ATOM 1455 O O . GLU A 1 179 ? -33.062 4.973 -12.094 1 97.25 179 GLU A O 1
ATOM 1460 N N . LEU A 1 180 ? -32.375 4.059 -10.18 1 96.62 180 LEU A N 1
ATOM 1461 C CA . LEU A 1 180 ? -30.984 4.297 -10.523 1 96.62 180 LEU A CA 1
ATOM 1462 C C . LEU A 1 180 ? -30.578 3.461 -11.734 1 96.62 180 LEU A C 1
ATOM 1464 O O . LEU A 1 180 ? -30.938 2.287 -11.828 1 96.62 180 LEU A O 1
ATOM 1468 N N . GLU A 1 181 ? -29.734 3.975 -12.578 1 95.25 181 GLU A N 1
ATOM 1469 C CA . GLU A 1 181 ? -29.328 3.311 -13.805 1 95.25 181 GLU A CA 1
ATOM 1470 C C . GLU A 1 181 ? -28.016 2.545 -13.617 1 95.25 181 GLU A C 1
ATOM 1472 O O . GLU A 1 181 ? -27.672 1.685 -14.43 1 95.25 181 GLU A O 1
ATOM 1477 N N . MET A 1 182 ? -27.266 2.879 -12.648 1 95.88 182 MET A N 1
ATOM 1478 C CA . MET A 1 182 ? -26.016 2.215 -12.312 1 95.88 182 MET A CA 1
ATOM 1479 C C . MET A 1 182 ? -25.766 2.227 -10.805 1 95.88 182 MET A C 1
ATOM 1481 O O . MET A 1 182 ? -26.375 3.02 -10.086 1 95.88 182 MET A O 1
ATOM 1485 N N . ASP A 1 183 ? -24.938 1.336 -10.406 1 96.88 183 ASP A N 1
ATOM 1486 C CA . ASP A 1 183 ? -24.547 1.338 -9 1 96.88 183 ASP A CA 1
ATOM 1487 C C . ASP A 1 183 ? -23.875 2.656 -8.625 1 96.88 183 ASP A C 1
ATOM 1489 O O . ASP A 1 183 ? -23.156 3.254 -9.43 1 96.88 183 ASP A O 1
ATOM 1493 N N . GLN A 1 184 ? -24.188 3.131 -7.402 1 96.06 184 GLN A N 1
ATOM 1494 C CA . GLN A 1 184 ? -23.578 4.363 -6.906 1 96.06 184 GLN A CA 1
ATOM 1495 C C . GLN A 1 184 ? -22.922 4.141 -5.547 1 96.06 184 GLN A C 1
ATOM 1497 O O . GLN A 1 184 ? -23.422 3.381 -4.719 1 96.06 184 GLN A O 1
ATOM 1502 N N . THR A 1 185 ? -21.766 4.73 -5.43 1 97 185 THR A N 1
ATOM 1503 C CA . THR A 1 185 ? -21.141 4.844 -4.121 1 97 185 THR A CA 1
ATOM 1504 C C . THR A 1 185 ? -21.297 6.25 -3.557 1 97 185 THR A C 1
ATOM 1506 O O . THR A 1 185 ? -20.969 7.234 -4.223 1 97 185 THR A O 1
ATOM 1509 N N . CYS A 1 186 ? -21.797 6.316 -2.328 1 97.81 186 CYS A N 1
ATOM 1510 C CA . CYS A 1 186 ? -22.25 7.598 -1.798 1 97.81 186 CYS A CA 1
ATOM 1511 C C . CYS A 1 186 ? -21.812 7.766 -0.344 1 97.81 186 CYS A C 1
ATOM 1513 O O . CYS A 1 186 ? -21.219 6.859 0.241 1 97.81 186 CYS A O 1
ATOM 1515 N N . PHE A 1 187 ? -22.031 8.977 0.173 1 98 187 PHE A N 1
ATOM 1516 C CA . PHE A 1 187 ? -21.922 9.281 1.594 1 98 187 PHE A CA 1
ATOM 1517 C C . PHE A 1 187 ? -23.188 9.961 2.105 1 98 187 PHE A C 1
ATOM 1519 O O . PHE A 1 187 ? -23.891 10.617 1.34 1 98 187 PHE A O 1
ATOM 1526 N N . VAL A 1 188 ? -23.453 9.836 3.373 1 97.69 188 VAL A N 1
ATOM 1527 C CA . VAL A 1 188 ? -24.625 10.43 3.996 1 97.69 188 VAL A CA 1
ATOM 1528 C C . VAL A 1 188 ? -24.359 11.898 4.309 1 97.69 188 VAL A C 1
ATOM 1530 O O . VAL A 1 188 ? -23.422 12.227 5.047 1 97.69 188 VAL A O 1
ATOM 1533 N N . SER A 1 189 ? -25.188 12.727 3.742 1 95.81 189 SER A N 1
ATOM 1534 C CA . SER A 1 189 ? -25.078 14.156 4.027 1 95.81 189 SER A CA 1
ATOM 1535 C C . SER A 1 189 ? -26.078 14.586 5.09 1 95.81 189 SER A C 1
ATOM 1537 O O . SER A 1 189 ? -25.844 15.562 5.812 1 95.81 189 SER A O 1
ATOM 1539 N N . ASP A 1 190 ? -27.172 13.961 5.109 1 95.38 190 ASP A N 1
ATOM 1540 C CA . ASP A 1 190 ? -28.25 14.258 6.059 1 95.38 190 ASP A CA 1
ATOM 1541 C C . ASP A 1 190 ? -29.188 13.07 6.211 1 95.38 190 ASP A C 1
ATOM 1543 O O . ASP A 1 190 ? -29.141 12.125 5.422 1 95.38 190 ASP A O 1
ATOM 1547 N N . HIS A 1 191 ? -29.891 13.109 7.309 1 94.62 191 HIS A N 1
ATOM 1548 C CA . HIS A 1 191 ? -30.891 12.055 7.504 1 94.62 191 HIS A CA 1
ATOM 1549 C C . HIS A 1 191 ? -32.156 12.617 8.102 1 94.62 191 HIS A C 1
ATOM 1551 O O . HIS A 1 191 ? -32.125 13.57 8.891 1 94.62 191 HIS A O 1
ATOM 1557 N N . GLN A 1 192 ? -33.312 12.117 7.629 1 94.06 192 GLN A N 1
ATOM 1558 C CA . GLN A 1 192 ? -34.625 12.445 8.148 1 94.06 192 GLN A CA 1
ATOM 1559 C C . GLN A 1 192 ? -35.531 11.211 8.211 1 94.06 192 GLN A C 1
ATOM 1561 O O . GLN A 1 192 ? -35.938 10.68 7.172 1 94.06 192 GLN A O 1
ATOM 1566 N N . GLU A 1 193 ? -35.844 10.805 9.438 1 92.81 193 GLU A N 1
ATOM 1567 C CA . GLU A 1 193 ? -36.688 9.633 9.641 1 92.81 193 GLU A CA 1
ATOM 1568 C C . GLU A 1 193 ? -36.094 8.414 8.922 1 92.81 193 GLU A C 1
ATOM 1570 O O . GLU A 1 193 ? -34.969 8 9.188 1 92.81 193 GLU A O 1
ATOM 1575 N N . GLU A 1 194 ? -36.875 7.895 7.934 1 94.38 194 GLU A N 1
ATOM 1576 C CA . GLU A 1 194 ? -36.469 6.672 7.258 1 94.38 194 GLU A CA 1
ATOM 1577 C C . GLU A 1 194 ? -35.719 6.98 5.977 1 94.38 194 GLU A C 1
ATOM 1579 O O . GLU A 1 194 ? -35.406 6.074 5.191 1 94.38 194 GLU A O 1
ATOM 1584 N N . PHE A 1 195 ? -35.375 8.234 5.828 1 96.75 195 PHE A N 1
ATOM 1585 C CA . PHE A 1 195 ? -34.719 8.609 4.57 1 96.75 195 PHE A CA 1
ATOM 1586 C C . PHE A 1 195 ? -33.344 9.18 4.812 1 96.75 195 PHE A C 1
ATOM 1588 O O . PHE A 1 195 ? -33.062 9.773 5.863 1 96.75 195 PHE A O 1
ATOM 1595 N N . LEU A 1 196 ? -32.5 8.977 3.818 1 97.44 196 LEU A N 1
ATOM 1596 C CA . LEU A 1 196 ? -31.141 9.523 3.812 1 97.44 196 LEU A CA 1
ATOM 1597 C C . LEU A 1 196 ? -30.938 10.453 2.623 1 97.44 196 LEU A C 1
ATOM 1599 O O . LEU A 1 196 ? -31.406 10.164 1.517 1 97.44 196 LEU A O 1
ATOM 1603 N N . ALA A 1 197 ? -30.297 11.562 2.887 1 97.88 197 ALA A N 1
ATOM 1604 C CA . ALA A 1 197 ? -29.734 12.391 1.818 1 97.88 197 ALA A CA 1
ATOM 1605 C C . ALA A 1 197 ? -28.281 11.992 1.522 1 97.88 197 ALA A C 1
ATOM 1607 O O . ALA A 1 197 ? -27.438 11.984 2.42 1 97.88 197 ALA A O 1
ATOM 1608 N N . LEU A 1 198 ? -28.047 11.734 0.241 1 97.81 198 LEU A N 1
ATOM 1609 C CA . LEU A 1 198 ? -26.734 11.188 -0.12 1 97.81 198 LEU A CA 1
ATOM 1610 C C . LEU A 1 198 ? -26.047 12.07 -1.149 1 97.81 198 LEU A C 1
ATOM 1612 O O . LEU A 1 198 ? -26.703 12.625 -2.041 1 97.81 198 LEU A O 1
ATOM 1616 N N . GLY A 1 199 ? -24.734 12.242 -0.91 1 97.12 199 GLY A N 1
ATOM 1617 C CA . GLY A 1 199 ? -23.844 12.656 -1.979 1 97.12 199 GLY A CA 1
ATOM 1618 C C . GLY A 1 199 ? -23.094 11.508 -2.615 1 97.12 199 GLY A C 1
ATOM 1619 O O . GLY A 1 199 ? -22.641 10.594 -1.92 1 97.12 199 GLY 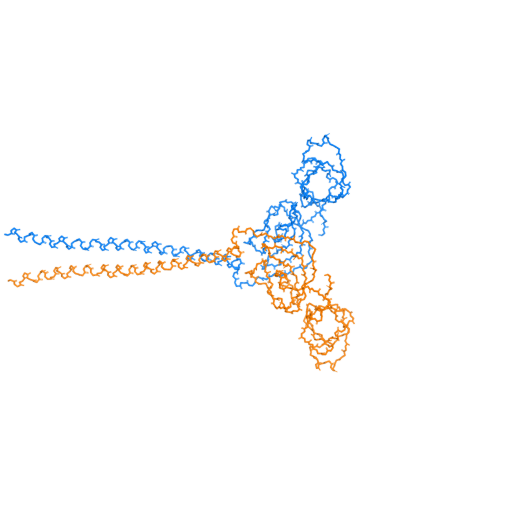A O 1
ATOM 1620 N N . CYS A 1 200 ? -23 11.492 -3.965 1 95.88 200 CYS A N 1
ATOM 1621 C CA . CYS A 1 200 ? -22.422 10.328 -4.637 1 95.88 200 CYS A CA 1
ATOM 1622 C C . CYS A 1 200 ? -21.297 10.742 -5.566 1 95.88 200 CYS A C 1
ATOM 1624 O O . CYS A 1 200 ? -21.062 11.93 -5.781 1 95.88 200 CYS A O 1
ATOM 1626 N N . VAL A 1 201 ? -20.578 9.656 -5.992 1 92.44 201 VAL A N 1
ATOM 1627 C CA . VAL A 1 201 ? -19.484 9.875 -6.938 1 92.44 201 VAL A CA 1
ATOM 1628 C C . VAL A 1 201 ? -20.016 10.609 -8.164 1 92.44 201 VAL A C 1
ATOM 1630 O O . VAL A 1 201 ? -21.094 10.297 -8.672 1 92.44 201 VAL A O 1
ATOM 1633 N N . GLY A 1 202 ? -19.234 11.641 -8.609 1 87.12 202 GLY A N 1
ATOM 1634 C CA . GLY A 1 202 ? -19.641 12.398 -9.789 1 87.12 202 GLY A CA 1
ATOM 1635 C C . GLY A 1 202 ? -20.453 13.625 -9.445 1 87.12 202 GLY A C 1
ATOM 1636 O O . GLY A 1 202 ? -20.891 14.359 -10.344 1 87.12 202 GLY A O 1
ATOM 1637 N N . GLY A 1 203 ? -20.812 13.844 -8.164 1 89.5 203 GLY A N 1
ATOM 1638 C CA . GLY A 1 203 ? -21.484 15.062 -7.723 1 89.5 203 GLY A CA 1
ATOM 1639 C C . GLY A 1 203 ? -23 14.922 -7.656 1 89.5 203 GLY A C 1
ATOM 1640 O O . GLY A 1 203 ? -23.703 15.898 -7.406 1 89.5 203 GLY A O 1
ATOM 1641 N N . SER A 1 204 ? -23.516 13.742 -7.902 1 92.5 204 SER A N 1
ATOM 1642 C CA . SER A 1 204 ? -24.953 13.516 -7.84 1 92.5 204 SER A CA 1
ATOM 1643 C C . SER A 1 204 ? -25.438 13.445 -6.395 1 92.5 204 SER A C 1
ATOM 1645 O O . SER A 1 204 ? -24.688 13.078 -5.496 1 92.5 204 SER A O 1
ATOM 1647 N N . SER A 1 205 ? -26.688 13.906 -6.273 1 95.62 205 SER A N 1
ATOM 1648 C CA . SER A 1 205 ? -27.328 13.828 -4.969 1 95.62 205 SER A CA 1
ATOM 1649 C C . SER A 1 205 ? -28.656 13.078 -5.047 1 95.62 205 SER A C 1
ATOM 1651 O O . SER A 1 205 ? -29.406 13.25 -6.004 1 95.62 205 SER A O 1
ATOM 1653 N N . TYR A 1 206 ? -28.875 12.281 -4.027 1 97.25 206 TYR A N 1
ATOM 1654 C CA . TYR A 1 206 ? -30.109 11.5 -3.965 1 97.25 206 TYR A CA 1
ATOM 1655 C C . TYR A 1 206 ? -30.688 11.508 -2.555 1 97.25 206 TYR A C 1
ATOM 1657 O O . TYR A 1 206 ? -29.953 11.586 -1.574 1 97.25 206 TYR A O 1
ATOM 1665 N N . ILE A 1 207 ? -32.031 11.445 -2.469 1 97.75 207 ILE A N 1
ATOM 1666 C CA . ILE A 1 207 ? -32.719 11.055 -1.241 1 97.75 207 ILE A CA 1
ATOM 1667 C C . ILE A 1 207 ? -33.281 9.656 -1.397 1 97.75 207 ILE A C 1
ATOM 1669 O O . ILE A 1 207 ? -33.969 9.367 -2.389 1 97.75 207 ILE A O 1
ATOM 1673 N N . VAL A 1 208 ? -32.969 8.812 -0.469 1 97.75 208 VAL A N 1
ATOM 1674 C CA . VAL A 1 208 ? -33.312 7.398 -0.621 1 97.75 208 VAL A CA 1
ATOM 1675 C C . VAL A 1 208 ? -33.844 6.852 0.703 1 97.75 208 VAL A C 1
ATOM 1677 O O . VAL A 1 208 ? -33.438 7.324 1.775 1 97.75 208 VAL A O 1
ATOM 1680 N N . ASN A 1 209 ? -34.75 5.883 0.604 1 96.88 209 ASN A N 1
ATOM 1681 C CA . ASN A 1 209 ? -35.188 5.152 1.789 1 96.88 209 ASN A CA 1
ATOM 1682 C C . ASN A 1 209 ? -34.062 4.27 2.342 1 96.88 209 ASN A C 1
ATOM 1684 O O . ASN A 1 209 ? -33.406 3.553 1.588 1 96.88 209 ASN A O 1
ATOM 1688 N N . LYS A 1 210 ? -33.906 4.281 3.65 1 95.88 210 LYS A N 1
ATOM 1689 C CA . LYS A 1 210 ? -32.844 3.549 4.336 1 95.88 210 LYS A CA 1
ATOM 1690 C C . LYS A 1 210 ? -32.906 2.061 4.008 1 95.88 210 LYS A C 1
ATOM 1692 O O . LYS A 1 210 ? -31.875 1.382 4.004 1 95.88 210 LYS A O 1
ATOM 1697 N N . ALA A 1 211 ? -34 1.611 3.715 1 95.31 211 ALA A N 1
ATOM 1698 C CA . ALA A 1 211 ? -34.219 0.183 3.488 1 95.31 211 ALA A CA 1
ATOM 1699 C C . ALA A 1 211 ? -33.5 -0.279 2.219 1 95.31 211 ALA A C 1
ATOM 1701 O O . ALA A 1 211 ? -33.281 -1.477 2.029 1 95.31 211 ALA A O 1
ATOM 1702 N N . HIS A 1 212 ? -33.125 0.651 1.369 1 96.5 212 HIS A N 1
ATOM 1703 C CA . HIS A 1 212 ? -32.562 0.289 0.071 1 96.5 212 HIS A CA 1
ATOM 1704 C C . HIS A 1 212 ? -31.047 0.472 0.053 1 96.5 212 HIS A C 1
ATOM 1706 O O . HIS A 1 212 ? -30.406 0.205 -0.961 1 96.5 212 HIS A O 1
ATOM 1712 N N . VAL A 1 213 ? -30.516 0.89 1.127 1 96 213 VAL A N 1
ATOM 1713 C CA . VAL A 1 213 ? -29.094 1.191 1.175 1 96 213 VAL A CA 1
ATOM 1714 C C . VAL A 1 213 ? -28.312 -0.061 1.569 1 96 213 VAL A C 1
ATOM 1716 O O . VAL A 1 213 ? -28.766 -0.842 2.41 1 96 213 VAL A O 1
ATOM 1719 N N . MET A 1 214 ? -27.141 -0.217 0.919 1 96.38 214 MET A N 1
ATOM 1720 C CA . MET A 1 214 ? -26.234 -1.313 1.25 1 96.38 214 MET A CA 1
ATOM 1721 C C . MET A 1 214 ? -24.953 -0.787 1.872 1 96.38 214 MET A C 1
ATOM 1723 O O . MET A 1 214 ? -24.469 0.279 1.491 1 96.38 214 MET A O 1
ATOM 1727 N N . TYR A 1 215 ? -24.5 -1.574 2.797 1 96.19 215 TYR A N 1
ATOM 1728 C CA . TYR A 1 215 ? -23.25 -1.28 3.48 1 96.19 215 TYR A CA 1
ATOM 1729 C C . TYR A 1 215 ? -22.172 -2.281 3.092 1 96.19 215 TYR A C 1
ATOM 1731 O O . TYR A 1 215 ? -22.469 -3.346 2.545 1 96.19 215 TYR A O 1
ATOM 1739 N N . PRO A 1 216 ? -20.875 -1.868 3.336 1 95.25 216 PRO A N 1
ATOM 1740 C CA . PRO A 1 216 ? -19.812 -2.859 3.105 1 95.25 216 PRO A CA 1
ATOM 1741 C C . PRO A 1 216 ? -20.062 -4.16 3.871 1 95.25 216 PRO A C 1
ATOM 1743 O O . PRO A 1 216 ? -20.625 -4.141 4.961 1 95.25 216 PRO A O 1
ATOM 1746 N N . GLU A 1 217 ? -19.516 -5.23 3.301 1 92.69 217 GLU A N 1
ATOM 1747 C CA . GLU A 1 217 ? -19.719 -6.539 3.916 1 92.69 217 GLU A CA 1
ATOM 1748 C C . GLU A 1 217 ? -18.906 -6.672 5.203 1 92.69 217 GLU A C 1
ATOM 1750 O O . GLU A 1 217 ? -17.766 -6.207 5.277 1 92.69 217 GLU A O 1
ATOM 1755 N N . VAL A 1 218 ? -19.688 -7.285 6.148 1 90.12 218 VAL A N 1
ATOM 1756 C CA . VAL A 1 218 ? -18.984 -7.629 7.383 1 90.12 218 VAL A CA 1
ATOM 1757 C C . VAL A 1 218 ? -18.234 -8.945 7.203 1 90.12 218 VAL A C 1
ATOM 1759 O O . VAL A 1 218 ? -18.844 -9.977 6.895 1 90.12 218 VAL A O 1
ATOM 1762 N N . LYS A 1 219 ? -16.906 -8.922 6.949 1 74.69 219 LYS A N 1
ATOM 1763 C CA . LYS A 1 219 ? -16.109 -10.133 6.816 1 74.69 219 LYS A CA 1
ATOM 1764 C C . LYS A 1 219 ? -15.023 -10.195 7.898 1 74.69 219 LYS A C 1
ATOM 1766 O O . LYS A 1 219 ? -14.492 -9.164 8.312 1 74.69 219 LYS A O 1
ATOM 1771 N N . MET B 1 1 ? 66.875 69.312 41.219 1 36.41 1 MET B N 1
ATOM 1772 C CA . MET B 1 1 ? 66.188 69.25 39.938 1 36.41 1 MET B CA 1
ATOM 1773 C C . MET B 1 1 ? 65.875 67.812 39.531 1 36.41 1 MET B C 1
ATOM 1775 O O . MET B 1 1 ? 65.062 67.562 38.625 1 36.41 1 MET B O 1
ATOM 1779 N N . ARG B 1 2 ? 66.625 67 40.156 1 54.72 2 ARG B N 1
ATOM 1780 C CA . ARG B 1 2 ? 66.688 65.562 39.75 1 54.72 2 ARG B CA 1
ATOM 1781 C C . ARG B 1 2 ? 65.438 64.812 40.312 1 54.72 2 ARG B C 1
ATOM 1783 O O . ARG B 1 2 ? 65 63.844 39.719 1 54.72 2 ARG B O 1
ATOM 1790 N N . PHE B 1 3 ? 64.938 65.375 41.469 1 55.12 3 PHE B N 1
ATOM 1791 C CA . PHE B 1 3 ? 63.938 64.562 42.156 1 55.12 3 PHE B CA 1
ATOM 1792 C C . PHE B 1 3 ? 62.562 64.75 41.5 1 55.12 3 PHE B C 1
ATOM 1794 O O . PHE B 1 3 ? 61.656 63.938 41.688 1 55.12 3 PHE B O 1
ATOM 1801 N N . VAL B 1 4 ? 62.344 65.938 40.781 1 57.06 4 VAL B N 1
ATOM 1802 C CA . VAL B 1 4 ? 61.062 66.25 40.156 1 57.06 4 VAL B CA 1
ATOM 1803 C C . VAL B 1 4 ? 60.844 65.375 38.938 1 57.06 4 VAL B C 1
ATOM 1805 O O . VAL B 1 4 ? 59.75 64.938 38.625 1 57.06 4 VAL B O 1
ATOM 1808 N N . ASN B 1 5 ? 62 64.812 38.375 1 59.19 5 ASN B N 1
ATOM 1809 C CA . ASN B 1 5 ? 61.875 64 37.156 1 59.19 5 ASN B CA 1
ATOM 1810 C C . ASN B 1 5 ? 61.406 62.594 37.469 1 59.19 5 ASN B C 1
ATOM 1812 O O . ASN B 1 5 ? 60.656 62.031 36.688 1 59.19 5 ASN B O 1
ATOM 1816 N N . PHE B 1 6 ? 61.594 62.156 38.75 1 59.41 6 PHE B N 1
ATOM 1817 C CA . PHE B 1 6 ? 61.281 60.75 39 1 59.41 6 PHE B CA 1
ATOM 1818 C C . PHE B 1 6 ? 59.812 60.562 39.281 1 59.41 6 PHE B C 1
ATOM 1820 O O . PHE B 1 6 ? 59.219 59.562 38.844 1 59.41 6 PHE B O 1
ATOM 1827 N N . ARG B 1 7 ? 59.062 61.531 39.812 1 57.09 7 ARG B N 1
ATOM 1828 C CA . ARG B 1 7 ? 57.625 61.406 40.125 1 57.09 7 ARG B CA 1
ATOM 1829 C C . ARG B 1 7 ? 56.781 61.531 38.844 1 57.09 7 ARG B C 1
ATOM 1831 O O . ARG B 1 7 ? 55.781 60.844 38.719 1 57.09 7 ARG B O 1
ATOM 1838 N N . ILE B 1 8 ? 57.312 62.219 37.875 1 59.5 8 ILE B N 1
ATOM 1839 C CA . ILE B 1 8 ? 56.594 62.344 36.625 1 59.5 8 ILE B CA 1
ATOM 1840 C C . ILE B 1 8 ? 56.719 61.062 35.812 1 59.5 8 ILE B C 1
ATOM 1842 O O . ILE B 1 8 ? 55.75 60.594 35.219 1 59.5 8 ILE B O 1
ATOM 1846 N N . CYS B 1 9 ? 57.812 60.312 36.062 1 59.47 9 CYS B N 1
ATOM 1847 C CA . CYS B 1 9 ? 58 59.062 35.344 1 59.47 9 CYS B CA 1
ATOM 1848 C C . CYS B 1 9 ? 57.156 57.938 35.906 1 59.47 9 CYS B C 1
ATOM 1850 O O . CYS B 1 9 ? 56.594 57.125 35.156 1 59.47 9 CYS B O 1
ATOM 1852 N N . LEU B 1 10 ? 56.844 58 37.188 1 60.16 10 LEU B N 1
ATOM 1853 C CA . LEU B 1 10 ? 56.031 56.938 37.812 1 60.16 10 LEU B CA 1
ATOM 1854 C C . LEU B 1 10 ? 54.562 57.125 37.469 1 60.16 10 LEU B C 1
ATOM 1856 O O . LEU B 1 10 ? 53.844 56.156 37.25 1 60.16 10 LEU B O 1
ATOM 1860 N N . CYS B 1 11 ? 54.156 58.406 37.281 1 56.09 11 CYS B N 1
ATOM 1861 C CA . CYS B 1 11 ? 52.75 58.656 36.906 1 56.09 11 CYS B CA 1
ATOM 1862 C C . CYS B 1 11 ? 52.5 58.312 35.438 1 56.09 11 CYS B C 1
ATOM 1864 O O . CYS B 1 11 ? 51.438 57.844 35.094 1 56.09 11 CYS B O 1
ATOM 1866 N N . ILE B 1 12 ? 53.562 58.406 34.625 1 57.44 12 ILE B N 1
ATOM 1867 C CA . ILE B 1 12 ? 53.406 58.062 33.219 1 57.44 12 ILE B CA 1
ATOM 1868 C C . ILE B 1 12 ? 53.438 56.531 33.062 1 57.44 12 ILE B C 1
ATOM 1870 O O . ILE B 1 12 ? 52.688 55.969 32.25 1 57.44 12 ILE B O 1
ATOM 1874 N N . PHE B 1 13 ? 54.125 55.781 33.938 1 57.5 13 PHE B N 1
ATOM 1875 C CA . PHE B 1 13 ? 54.188 54.344 33.812 1 57.5 13 PHE B CA 1
ATOM 1876 C C . PHE B 1 13 ? 52.875 53.688 34.281 1 57.5 13 PHE B C 1
ATOM 1878 O O . PHE B 1 13 ? 52.438 52.719 33.719 1 57.5 13 PHE B O 1
ATOM 1885 N N . THR B 1 14 ? 52.188 54.281 35.312 1 55.84 14 THR B N 1
ATOM 1886 C CA . THR B 1 14 ? 50.906 53.719 35.75 1 55.84 14 THR B CA 1
ATOM 1887 C C . THR B 1 14 ? 49.812 54.031 34.719 1 55.84 14 THR B C 1
ATOM 1889 O O . THR B 1 14 ? 48.875 53.25 34.531 1 55.84 14 THR B O 1
ATOM 1892 N N . LEU B 1 15 ? 49.969 55.094 33.938 1 52.66 15 LEU B N 1
ATOM 1893 C CA . LEU B 1 15 ? 48.969 55.469 32.969 1 52.66 15 LEU B CA 1
ATOM 1894 C C . LEU B 1 15 ? 49.094 54.594 31.719 1 52.66 15 LEU B C 1
ATOM 1896 O O . LEU B 1 15 ? 48.062 54.25 31.094 1 52.66 15 LEU B O 1
ATOM 1900 N N . LEU B 1 16 ? 50.25 54.094 31.328 1 52.84 16 LEU B N 1
ATOM 1901 C CA . LEU B 1 16 ? 50.438 53.25 30.156 1 52.84 16 LEU B CA 1
ATOM 1902 C C . LEU B 1 16 ? 49.938 51.844 30.438 1 52.84 16 LEU B C 1
ATOM 1904 O O . LEU B 1 16 ? 49.469 51.125 29.547 1 52.84 16 LEU B O 1
ATOM 1908 N N . PHE B 1 17 ? 49.969 51.344 31.656 1 52.91 17 PHE B N 1
ATOM 1909 C CA . PHE B 1 17 ? 49.5 50 31.969 1 52.91 17 PHE B CA 1
ATOM 1910 C C . PHE B 1 17 ? 47.969 49.938 31.922 1 52.91 17 PHE B C 1
ATOM 1912 O O . PHE B 1 17 ? 47.406 48.875 31.688 1 52.91 17 PHE B O 1
ATOM 1919 N N . ILE B 1 18 ? 47.281 51.094 32.062 1 50.62 18 ILE B N 1
ATOM 1920 C CA . ILE B 1 18 ? 45.812 51.062 32.062 1 50.62 18 ILE B CA 1
ATOM 1921 C C . ILE B 1 18 ? 45.281 51.031 30.641 1 50.62 18 ILE B C 1
ATOM 1923 O O . ILE B 1 18 ? 44.281 50.406 30.344 1 50.62 18 ILE B O 1
ATOM 1927 N N . THR B 1 19 ? 46.031 51.5 29.609 1 53.62 19 THR B N 1
ATOM 1928 C CA . THR B 1 19 ? 45.531 51.594 28.25 1 53.62 19 THR B CA 1
ATOM 1929 C C . THR B 1 19 ? 45.844 50.344 27.453 1 53.62 19 THR B C 1
ATOM 1931 O O . THR B 1 19 ? 45.156 50 26.5 1 53.62 19 THR B O 1
ATOM 1934 N N . GLY B 1 20 ? 46.844 49.469 27.766 1 55 20 GLY B N 1
ATOM 1935 C CA . GLY B 1 20 ? 47.281 48.281 27.031 1 55 20 GLY B CA 1
ATOM 1936 C C . GLY B 1 20 ? 46.312 47.125 27.188 1 55 20 GLY B C 1
ATOM 1937 O O . GLY B 1 20 ? 46.156 46.344 26.25 1 55 20 GLY B O 1
ATOM 1938 N N . CYS B 1 21 ? 45.719 46.906 28.297 1 58.03 21 CYS B N 1
ATOM 1939 C CA . CYS B 1 21 ? 44.844 45.781 28.609 1 58.03 21 CYS B CA 1
ATOM 1940 C C . CYS B 1 21 ? 43.5 45.906 27.891 1 58.03 21 CYS B C 1
ATOM 1942 O O . CYS B 1 21 ? 42.906 44.906 27.484 1 58.03 21 CYS B O 1
ATOM 1944 N N . SER B 1 22 ? 43.25 47.25 27.406 1 67 22 SER B N 1
ATOM 1945 C CA . SER B 1 22 ? 41.906 47.469 26.844 1 67 22 SER B CA 1
ATOM 1946 C C . SER B 1 22 ? 41.875 47.094 25.359 1 67 22 SER B C 1
ATOM 1948 O O . SER B 1 22 ? 40.906 46.5 24.891 1 67 22 SER B O 1
ATOM 1950 N N . SER B 1 23 ? 43.125 47.188 24.781 1 73.5 23 SER B N 1
ATOM 1951 C CA . SER B 1 23 ? 43.125 46.938 23.344 1 73.5 23 SER B CA 1
ATOM 1952 C C . SER B 1 23 ? 43.25 45.438 23.062 1 73.5 23 SER B C 1
ATOM 1954 O O . SER B 1 23 ? 42.562 44.938 22.172 1 73.5 23 SER B O 1
ATOM 1956 N N . ALA B 1 24 ? 44.062 44.75 23.906 1 75.81 24 ALA B N 1
ATOM 1957 C CA . ALA B 1 24 ? 44.25 43.312 23.734 1 75.81 24 ALA B CA 1
ATOM 1958 C C . ALA B 1 24 ? 42.969 42.562 24.062 1 75.81 24 ALA B C 1
ATOM 1960 O O . ALA B 1 24 ? 42.594 41.625 23.375 1 75.81 24 ALA B O 1
ATOM 1961 N N . GLU B 1 25 ? 42.375 43.031 25.109 1 80.5 25 GLU B N 1
ATOM 1962 C CA . GLU B 1 25 ? 41.094 42.406 25.5 1 80.5 25 GLU B CA 1
ATOM 1963 C C . GLU B 1 25 ? 40 42.688 24.453 1 80.5 25 GLU B C 1
ATOM 1965 O O . GLU B 1 25 ? 39.219 41.781 24.125 1 80.5 25 GLU B O 1
ATOM 1970 N N . LEU B 1 26 ? 40 43.812 23.938 1 81.38 26 LEU B N 1
ATOM 1971 C CA . LEU B 1 26 ? 39.031 44.188 22.906 1 81.38 26 LEU B CA 1
ATOM 1972 C C . LEU B 1 26 ? 39.219 43.375 21.641 1 81.38 26 LEU B C 1
ATOM 1974 O O . LEU B 1 26 ? 38.25 42.906 21.047 1 81.38 26 LEU B O 1
ATOM 1978 N N . ASP B 1 27 ? 40.469 43.156 21.281 1 84.31 27 ASP B N 1
ATOM 1979 C CA . ASP B 1 27 ? 40.781 42.344 20.109 1 84.31 27 ASP B CA 1
ATOM 1980 C C . ASP B 1 27 ? 40.375 40.906 20.328 1 84.31 27 ASP B C 1
ATOM 1982 O O . ASP B 1 27 ? 39.844 40.25 19.406 1 84.31 27 ASP B O 1
ATOM 1986 N N . GLN B 1 28 ? 40.562 40.438 21.547 1 85.31 28 GLN B N 1
ATOM 1987 C CA . GLN B 1 28 ? 40.188 39.062 21.859 1 85.31 28 GLN B CA 1
ATOM 1988 C C . GLN B 1 28 ? 38.688 38.875 21.766 1 85.31 28 GLN B C 1
ATOM 1990 O O . GLN B 1 28 ? 38.188 37.906 21.172 1 85.31 28 GLN B O 1
ATOM 1995 N N . VAL B 1 29 ? 37.906 39.781 22.25 1 85.56 29 VAL B N 1
ATOM 1996 C CA . VAL B 1 29 ? 36.469 39.688 22.266 1 85.56 29 VAL B CA 1
ATOM 1997 C C . VAL B 1 29 ? 35.906 39.875 20.844 1 85.56 29 VAL B C 1
ATOM 1999 O O . VAL B 1 29 ? 34.969 39.188 20.453 1 85.56 29 VAL B O 1
ATOM 2002 N N . ARG B 1 30 ? 36.594 40.656 20.094 1 86.06 30 ARG B N 1
ATOM 2003 C CA . ARG B 1 30 ? 36.188 40.844 18.703 1 86.06 30 ARG B CA 1
ATOM 2004 C C . ARG B 1 30 ? 36.438 39.562 17.906 1 86.06 30 ARG B C 1
ATOM 2006 O O . ARG B 1 30 ? 35.594 39.188 17.062 1 86.06 30 ARG B O 1
ATOM 2013 N N . ASP B 1 31 ? 37.5 38.906 18.172 1 87.81 31 ASP B N 1
ATOM 2014 C CA . ASP B 1 31 ? 37.781 37.625 17.516 1 87.81 31 ASP B CA 1
ATOM 2015 C C . ASP B 1 31 ? 36.75 36.562 17.875 1 87.81 31 ASP B C 1
ATOM 2017 O O . ASP B 1 31 ? 36.281 35.812 17.016 1 87.81 31 ASP B O 1
ATOM 2021 N N . GLU B 1 32 ? 36.438 36.562 19.141 1 88.12 32 GLU B N 1
ATOM 2022 C CA . GLU B 1 32 ? 35.438 35.625 19.578 1 88.12 32 GLU B CA 1
ATOM 2023 C C . GLU B 1 32 ? 34.094 35.906 18.922 1 88.12 32 GLU B C 1
ATOM 2025 O O . GLU B 1 32 ? 33.375 35 18.469 1 88.12 32 GLU B O 1
ATOM 2030 N N . ARG B 1 33 ? 33.75 37.125 18.875 1 86.44 33 ARG B N 1
ATOM 2031 C CA . ARG B 1 33 ? 32.5 37.531 18.219 1 86.44 33 ARG B CA 1
ATOM 2032 C C . ARG B 1 33 ? 32.5 37.125 16.75 1 86.44 33 ARG B C 1
ATOM 2034 O O . ARG B 1 33 ? 31.484 36.625 16.25 1 86.44 33 ARG B O 1
ATOM 2041 N N . ASN B 1 34 ? 33.562 37.312 16.062 1 88 34 ASN B N 1
ATOM 2042 C CA . ASN B 1 34 ? 33.688 36.969 14.648 1 88 34 ASN B CA 1
ATOM 2043 C C . ASN B 1 34 ? 33.562 35.469 14.438 1 88 34 ASN B C 1
ATOM 2045 O O . ASN B 1 34 ? 32.906 35 13.492 1 88 34 ASN B O 1
ATOM 2049 N N . GLN B 1 35 ? 34.188 34.719 15.375 1 89.56 35 GLN B N 1
ATOM 2050 C CA . GLN B 1 35 ? 34.062 33.25 15.305 1 89.56 35 GLN B CA 1
ATOM 2051 C C . GLN B 1 35 ? 32.625 32.812 15.523 1 89.56 35 GLN B C 1
ATOM 2053 O O . GLN B 1 35 ? 32.125 31.922 14.82 1 89.56 35 GLN B O 1
ATOM 2058 N N . LEU B 1 36 ? 31.969 33.5 16.406 1 89.75 36 LEU B N 1
ATOM 2059 C CA . LEU B 1 36 ? 30.578 33.188 16.703 1 89.75 36 LEU B CA 1
ATOM 2060 C C . LEU B 1 36 ? 29.672 33.562 15.523 1 89.75 36 LEU B C 1
ATOM 2062 O O . LEU B 1 36 ? 28.734 32.812 15.195 1 89.75 36 LEU B O 1
ATOM 2066 N N . GLU B 1 37 ? 29.969 34.625 14.898 1 91.38 37 GLU B N 1
ATOM 2067 C CA . GLU B 1 37 ? 29.219 35.031 13.719 1 91.38 37 GLU B CA 1
ATOM 2068 C C . GLU B 1 37 ? 29.344 34 12.594 1 91.38 37 GLU B C 1
ATOM 2070 O O . GLU B 1 37 ? 28.359 33.656 11.938 1 91.38 37 GLU B O 1
ATOM 2075 N N . LYS B 1 38 ? 30.562 33.531 12.398 1 89.38 38 LYS B N 1
ATOM 2076 C CA . LYS B 1 38 ? 30.781 32.469 11.406 1 89.38 38 LYS B CA 1
ATOM 2077 C C . LYS B 1 38 ? 30.031 31.203 11.781 1 89.38 38 LYS B C 1
ATOM 2079 O O . LYS B 1 38 ? 29.453 30.547 10.914 1 89.38 38 LYS B O 1
ATOM 2084 N N . ARG B 1 39 ? 30.047 30.891 13.008 1 89.06 39 ARG B N 1
ATOM 2085 C CA . ARG B 1 39 ? 29.344 29.703 13.484 1 89.06 39 ARG B CA 1
ATOM 2086 C C . ARG B 1 39 ? 27.844 29.844 13.305 1 89.06 39 ARG B C 1
ATOM 2088 O O . ARG B 1 39 ? 27.172 28.891 12.898 1 89.06 39 ARG B O 1
ATOM 2095 N N . VAL B 1 40 ? 27.312 30.969 13.555 1 88.94 40 VAL B N 1
ATOM 2096 C CA . VAL B 1 40 ? 25.891 31.219 13.359 1 88.94 40 VAL B CA 1
ATOM 2097 C C . VAL B 1 40 ? 25.531 31.047 11.883 1 88.94 40 VAL B C 1
ATOM 2099 O O . VAL B 1 40 ? 24.547 30.391 11.555 1 88.94 40 VAL B O 1
ATOM 2102 N N . ALA B 1 41 ? 26.391 31.594 11.055 1 88.44 41 ALA B N 1
ATOM 2103 C CA . ALA B 1 41 ? 26.141 31.484 9.617 1 88.44 41 ALA B CA 1
ATOM 2104 C C . ALA B 1 41 ? 26.141 30.016 9.188 1 88.44 41 ALA B C 1
ATOM 2106 O O . ALA B 1 41 ? 25.297 29.594 8.391 1 88.44 41 ALA B O 1
ATOM 2107 N N . LEU B 1 42 ? 27.016 29.203 9.688 1 88.88 42 LEU B N 1
ATOM 2108 C CA . LEU B 1 42 ? 27.094 27.781 9.367 1 88.88 42 LEU B CA 1
ATOM 2109 C C . LEU B 1 42 ? 25.875 27.031 9.891 1 88.88 42 LEU B C 1
ATOM 2111 O O . LEU B 1 42 ? 25.312 26.188 9.188 1 88.88 42 LEU B O 1
ATOM 2115 N N . LEU B 1 43 ? 25.422 27.359 11.055 1 85.12 43 LEU B N 1
ATOM 2116 C CA . LEU B 1 43 ? 24.281 26.703 11.656 1 85.12 43 LEU B CA 1
ATOM 2117 C C . LEU B 1 43 ? 22.984 27.062 10.922 1 85.12 43 LEU B C 1
ATOM 2119 O O . LEU B 1 43 ? 22.125 26.203 10.711 1 85.12 43 LEU B O 1
ATOM 2123 N N . GLU B 1 44 ? 22.906 28.234 10.523 1 84.75 44 GLU B N 1
ATOM 2124 C CA . GLU B 1 44 ? 21.75 28.672 9.758 1 84.75 44 GLU B CA 1
ATOM 2125 C C . GLU B 1 44 ? 21.688 27.969 8.406 1 84.75 44 GLU B C 1
ATOM 2127 O O . GLU B 1 44 ? 20.609 27.562 7.957 1 84.75 44 GLU B O 1
ATOM 2132 N N . LYS B 1 45 ? 22.797 27.734 7.816 1 83.44 45 LYS B N 1
ATOM 2133 C CA . LYS B 1 45 ? 22.859 26.984 6.57 1 83.44 45 LYS B CA 1
ATOM 2134 C C . LYS B 1 45 ? 22.469 25.516 6.801 1 83.44 45 LYS B C 1
ATOM 2136 O O . LYS B 1 45 ? 21.734 24.938 5.996 1 83.44 45 LYS B O 1
ATOM 2141 N N . GLU B 1 46 ? 22.938 25.016 7.828 1 80.94 46 GLU B N 1
ATOM 2142 C CA . GLU B 1 46 ? 22.578 23.656 8.18 1 80.94 46 GLU B CA 1
ATOM 2143 C C . GLU B 1 46 ? 21.078 23.531 8.445 1 80.94 46 GLU B C 1
ATOM 2145 O O . GLU B 1 46 ? 20.438 22.562 8.016 1 80.94 46 GLU B O 1
ATOM 2150 N N . ILE B 1 47 ? 20.547 24.406 9.133 1 76.88 47 ILE B N 1
ATOM 2151 C CA . ILE B 1 47 ? 19.125 24.406 9.422 1 76.88 47 ILE B CA 1
ATOM 2152 C C . ILE B 1 47 ? 18.328 24.5 8.125 1 76.88 47 ILE B C 1
ATOM 2154 O O . ILE B 1 47 ? 17.344 23.781 7.934 1 76.88 47 ILE B O 1
ATOM 2158 N N . GLN B 1 48 ? 18.828 25.328 7.309 1 74.81 48 GLN B N 1
ATOM 2159 C CA . GLN B 1 48 ? 18.156 25.453 6.016 1 74.81 48 GLN B CA 1
ATOM 2160 C C . GLN B 1 48 ? 18.188 24.125 5.254 1 74.81 48 GLN B C 1
ATOM 2162 O O . GLN B 1 48 ? 17.188 23.734 4.652 1 74.81 48 GLN B O 1
ATOM 2167 N N . GLN B 1 49 ? 19.234 23.469 5.34 1 69.88 49 GLN B N 1
ATOM 2168 C CA . GLN B 1 49 ? 19.375 22.172 4.684 1 69.88 49 GLN B CA 1
ATOM 2169 C C . GLN B 1 49 ? 18.484 21.125 5.352 1 69.88 49 GLN B C 1
ATOM 2171 O O . GLN B 1 49 ? 17.812 20.344 4.672 1 69.88 49 GLN B O 1
ATOM 2176 N N . LEU B 1 50 ? 18.438 21.109 6.547 1 66.06 50 LEU B N 1
ATOM 2177 C CA . LEU B 1 50 ? 17.625 20.156 7.301 1 66.06 50 LEU B CA 1
ATOM 2178 C C . LEU B 1 50 ? 16.141 20.422 7.105 1 66.06 50 LEU B C 1
ATOM 2180 O O . LEU B 1 50 ? 15.336 19.5 7.004 1 66.06 50 LEU B O 1
ATOM 2184 N N . ARG B 1 51 ? 15.906 21.625 7.176 1 60.41 51 ARG B N 1
ATOM 2185 C CA . ARG B 1 51 ? 14.523 21.984 6.891 1 60.41 51 ARG B CA 1
ATOM 2186 C C . ARG B 1 51 ? 14.133 21.578 5.477 1 60.41 51 ARG B C 1
ATOM 2188 O O . ARG B 1 51 ? 13.016 21.094 5.25 1 60.41 51 ARG B O 1
ATOM 2195 N N . LYS B 1 52 ? 15.117 21.766 4.602 1 59.47 52 LYS B N 1
ATOM 2196 C CA . LYS B 1 52 ? 14.891 21.281 3.242 1 59.47 52 LYS B CA 1
ATOM 2197 C C . LYS B 1 52 ? 14.75 19.75 3.213 1 59.47 52 LYS B C 1
ATOM 2199 O O . LYS B 1 52 ? 13.875 19.219 2.527 1 59.47 52 LYS B O 1
ATOM 2204 N N . SER B 1 53 ? 15.656 19.203 3.867 1 55.56 53 SER B N 1
ATOM 2205 C CA . SER B 1 53 ? 15.617 17.75 3.947 1 55.56 53 SER B CA 1
ATOM 2206 C C . SER B 1 53 ? 14.383 17.266 4.695 1 55.56 53 SER B C 1
ATOM 2208 O O . SER B 1 53 ? 13.758 16.281 4.305 1 55.56 53 SER B O 1
ATOM 2210 N N . ASN B 1 54 ? 14.203 17.766 5.895 1 50.62 54 ASN B N 1
ATOM 2211 C CA . ASN B 1 54 ? 12.992 17.484 6.652 1 50.62 54 ASN B CA 1
ATOM 2212 C C . ASN B 1 54 ? 11.742 17.828 5.855 1 50.62 54 ASN B C 1
ATOM 2214 O O . ASN B 1 54 ? 10.719 17.156 5.969 1 50.62 54 ASN B O 1
ATOM 2218 N N . ASN B 1 55 ? 11.898 18.969 5.348 1 47.12 55 ASN B N 1
ATOM 2219 C CA . ASN B 1 55 ? 10.859 19.359 4.414 1 47.12 55 ASN B CA 1
ATOM 2220 C C . ASN B 1 55 ? 10.836 18.469 3.178 1 47.12 55 ASN B C 1
ATOM 2222 O O . ASN B 1 55 ? 9.781 18.25 2.57 1 47.12 55 ASN B O 1
ATOM 2226 N N . ASN B 1 56 ? 12.016 18.172 2.75 1 44.06 56 ASN B N 1
ATOM 2227 C CA . ASN B 1 56 ? 12.07 17.234 1.622 1 44.06 56 ASN B CA 1
ATOM 2228 C C . ASN B 1 56 ? 11.547 15.859 2.004 1 44.06 56 ASN B C 1
ATOM 2230 O O . ASN B 1 56 ? 11.055 15.117 1.149 1 44.06 56 ASN B O 1
ATOM 2234 N N . GLY B 1 57 ? 11.922 15.32 3.096 1 42.47 57 GLY B N 1
ATOM 2235 C CA . GLY B 1 57 ? 11.062 14.219 3.488 1 42.47 57 GLY B CA 1
ATOM 2236 C C . GLY B 1 57 ? 9.609 14.633 3.67 1 42.47 57 GLY B C 1
ATOM 2237 O O . GLY B 1 57 ? 8.703 13.828 3.471 1 42.47 57 GLY B O 1
ATOM 2238 N N . THR B 1 58 ? 9.367 15.492 4.777 1 42.97 58 THR B N 1
ATOM 2239 C CA . THR B 1 58 ? 8.234 16.391 4.586 1 42.97 58 THR B CA 1
ATOM 2240 C C . THR B 1 58 ? 8.445 17.266 3.357 1 42.97 58 THR B C 1
ATOM 2242 O O . THR B 1 58 ? 9.242 18.219 3.389 1 42.97 58 THR B O 1
ATOM 2245 N N . HIS B 1 59 ? 8.914 16.953 2.24 1 40.16 59 HIS B N 1
ATOM 2246 C CA . HIS B 1 59 ? 8.984 17.922 1.145 1 40.16 59 HIS B CA 1
ATOM 2247 C C . HIS B 1 59 ? 8.273 19.219 1.509 1 40.16 59 HIS B C 1
ATOM 2249 O O . HIS B 1 59 ? 7.355 19.219 2.332 1 40.16 59 HIS B O 1
ATOM 2255 N N . ASP B 1 60 ? 8.805 20.453 1.071 1 40.44 60 ASP B N 1
ATOM 2256 C CA . ASP B 1 60 ? 8.125 21.734 1.156 1 40.44 60 ASP B CA 1
ATOM 2257 C C . ASP B 1 60 ? 6.621 21.562 1.325 1 40.44 60 ASP B C 1
ATOM 2259 O O . ASP B 1 60 ? 6.09 20.484 1.062 1 40.44 60 ASP B O 1
ATOM 2263 N N . GLY B 1 61 ? 5.871 22.625 1.732 1 45.12 61 GLY B N 1
ATOM 2264 C CA . GLY B 1 61 ? 4.492 23.062 1.6 1 45.12 61 GLY B CA 1
ATOM 2265 C C . GLY B 1 61 ? 3.73 22.328 0.516 1 45.12 61 GLY B C 1
ATOM 2266 O O . GLY B 1 61 ? 2.615 22.719 0.16 1 45.12 61 GLY B O 1
ATOM 2267 N N . GLU B 1 62 ? 4.562 21.578 -0.245 1 52.47 62 GLU B N 1
ATOM 2268 C CA . GLU B 1 62 ? 3.783 21.094 -1.383 1 52.47 62 GLU B CA 1
ATOM 2269 C C . GLU B 1 62 ? 2.98 19.844 -1.016 1 52.47 62 GLU B C 1
ATOM 2271 O O . GLU B 1 62 ? 3.504 18.938 -0.385 1 52.47 62 GLU B O 1
ATOM 2276 N N . THR B 1 63 ? 1.84 19.938 -0.885 1 66.06 63 THR B N 1
ATOM 2277 C CA . THR B 1 63 ? 0.812 18.922 -0.709 1 66.06 63 THR B CA 1
ATOM 2278 C C . THR B 1 63 ? 1.087 17.719 -1.605 1 66.06 63 THR B C 1
ATOM 2280 O O . THR B 1 63 ? 1.281 17.859 -2.814 1 66.06 63 THR B O 1
ATOM 2283 N N . LEU B 1 64 ? 1.738 16.5 -1.021 1 82.5 64 LEU B N 1
ATOM 2284 C CA . LEU B 1 64 ? 1.905 15.258 -1.762 1 82.5 64 LEU B CA 1
ATOM 2285 C C . LEU B 1 64 ? 0.566 14.758 -2.293 1 82.5 64 LEU B C 1
ATOM 2287 O O . LEU B 1 64 ? -0.375 14.555 -1.523 1 82.5 64 LEU B O 1
ATOM 2291 N N . THR B 1 65 ? 0.534 14.836 -3.602 1 91.44 65 THR B N 1
ATOM 2292 C CA . THR B 1 65 ? -0.673 14.352 -4.262 1 91.44 65 THR B CA 1
ATOM 2293 C C . THR B 1 65 ? -0.418 13 -4.93 1 91.44 65 THR B C 1
ATOM 2295 O O . THR B 1 65 ? 0.359 12.914 -5.883 1 91.44 65 THR B O 1
ATOM 2298 N N . LEU B 1 66 ? -0.993 11.977 -4.375 1 96.81 66 LEU B N 1
ATOM 2299 C CA . LEU B 1 66 ? -0.958 10.641 -4.961 1 96.81 66 LEU B CA 1
ATOM 2300 C C . LEU B 1 66 ? -2.205 10.383 -5.801 1 96.81 66 LEU B C 1
ATOM 2302 O O . LEU B 1 66 ? -3.289 10.156 -5.258 1 96.81 66 LEU B O 1
ATOM 2306 N N . SER B 1 67 ? -2.041 10.406 -7.117 1 96.69 67 SER B N 1
ATOM 2307 C CA . SER B 1 67 ? -3.148 10.141 -8.031 1 96.69 67 SER B CA 1
ATOM 2308 C C . SER B 1 67 ? -3.117 8.703 -8.539 1 96.69 67 SER B C 1
ATOM 2310 O O . SER B 1 67 ? -2.227 8.336 -9.305 1 96.69 67 SER B O 1
ATOM 2312 N N . TYR B 1 68 ? -4.078 7.941 -8.086 1 97.19 68 TYR B N 1
ATOM 2313 C CA . TYR B 1 68 ? -4.105 6.523 -8.406 1 97.19 68 TYR B CA 1
ATOM 2314 C C . TYR B 1 68 ? -4.664 6.293 -9.805 1 97.19 68 TYR B C 1
ATOM 2316 O O . TYR B 1 68 ? -5.652 6.914 -10.195 1 97.19 68 TYR B O 1
ATOM 2324 N N . ILE B 1 69 ? -3.986 5.406 -10.531 1 94.25 69 ILE B N 1
ATOM 2325 C CA . ILE B 1 69 ? -4.348 5.094 -11.906 1 94.25 69 ILE B CA 1
ATOM 2326 C C . ILE B 1 69 ? -4.859 3.66 -12 1 94.25 69 ILE B C 1
ATOM 2328 O O . ILE B 1 69 ? -4.25 2.742 -11.445 1 94.25 69 ILE B O 1
ATOM 2332 N N . GLU B 1 70 ? -6.062 3.582 -12.68 1 87.5 70 GLU B N 1
ATOM 2333 C CA . GLU B 1 70 ? -6.668 2.262 -12.82 1 87.5 70 GLU B CA 1
ATOM 2334 C C . GLU B 1 70 ? -5.957 1.44 -13.891 1 87.5 70 GLU B C 1
ATOM 2336 O O . GLU B 1 70 ? -5.551 1.977 -14.922 1 87.5 70 GLU B O 1
ATOM 2341 N N . ASN B 1 71 ? -6.074 0.095 -13.555 1 70.38 71 ASN B N 1
ATOM 2342 C CA . ASN B 1 71 ? -5.895 -0.982 -14.516 1 70.38 71 ASN B CA 1
ATOM 2343 C C . ASN B 1 71 ? -4.508 -0.944 -15.156 1 70.38 71 ASN B C 1
ATOM 2345 O O . ASN B 1 71 ? -4.332 -0.389 -16.234 1 70.38 71 ASN B O 1
ATOM 2349 N N . GLN B 1 72 ? -3.629 -1.391 -14.516 1 82.44 72 GLN B N 1
ATOM 2350 C CA . GLN B 1 72 ? -2.377 -1.623 -15.227 1 82.44 72 GLN B CA 1
ATOM 2351 C C . GLN B 1 72 ? -1.84 -3.025 -14.953 1 82.44 72 GLN B C 1
ATOM 2353 O O . GLN B 1 72 ? -2.594 -3.918 -14.562 1 82.44 72 GLN B O 1
ATOM 2358 N N . GLN B 1 73 ? -0.68 -3.375 -15.289 1 92.25 73 GLN B N 1
ATOM 2359 C CA . GLN B 1 73 ? -0.079 -4.699 -15.18 1 92.25 73 GLN B CA 1
ATOM 2360 C C . GLN B 1 73 ? 0.057 -5.121 -13.719 1 92.25 73 GLN B C 1
ATOM 2362 O O . GLN B 1 73 ? 0.418 -4.309 -12.867 1 92.25 73 GLN B O 1
ATOM 2367 N N . LYS B 1 74 ? -0.279 -6.395 -13.57 1 96.06 74 LYS B N 1
ATOM 2368 C CA . LYS B 1 74 ? -0.192 -6.949 -12.227 1 96.06 74 LYS B CA 1
ATOM 2369 C C . LYS B 1 74 ? 1.246 -7.316 -11.875 1 96.06 74 LYS B C 1
ATOM 2371 O O . LYS B 1 74 ? 1.595 -7.43 -10.695 1 96.06 74 LYS B O 1
ATOM 2376 N N . 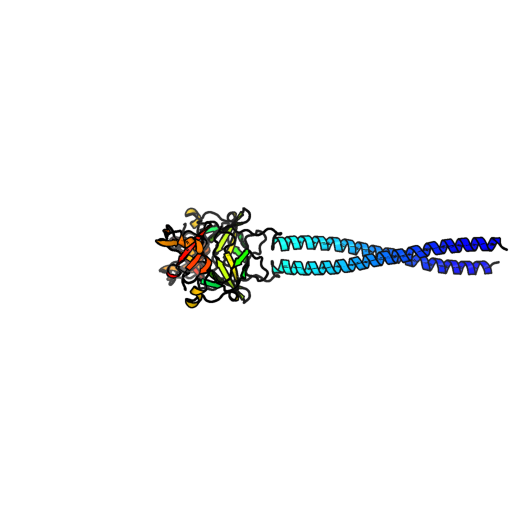HIS B 1 75 ? 1.99 -7.594 -12.922 1 97.81 75 HIS B N 1
ATOM 2377 C CA . HIS B 1 75 ? 3.387 -7.961 -12.727 1 97.81 75 HIS B CA 1
ATOM 2378 C C . HIS B 1 75 ? 4.312 -7.102 -13.578 1 97.81 75 HIS B C 1
ATOM 2380 O O . HIS B 1 75 ? 3.977 -6.77 -14.719 1 97.81 75 HIS B O 1
ATOM 2386 N N . ARG B 1 76 ? 5.434 -6.812 -12.992 1 97.94 76 ARG B N 1
ATOM 2387 C CA . ARG B 1 76 ? 6.488 -6.129 -13.734 1 97.94 76 ARG B CA 1
ATOM 2388 C C . ARG B 1 76 ? 7.852 -6.75 -13.445 1 97.94 76 ARG B C 1
ATOM 2390 O O . ARG B 1 76 ? 8.047 -7.383 -12.406 1 97.94 76 ARG B O 1
ATOM 2397 N N . PHE B 1 77 ? 8.742 -6.574 -14.398 1 98.56 77 PHE B N 1
ATOM 2398 C CA . PHE B 1 77 ? 10.07 -7.168 -14.328 1 98.56 77 PHE B CA 1
ATOM 2399 C C . PHE B 1 77 ? 11.109 -6.121 -13.945 1 98.56 77 PHE B C 1
ATOM 2401 O O . PHE B 1 77 ? 11.156 -5.043 -14.539 1 98.56 77 PHE B O 1
ATOM 2408 N N . VAL B 1 78 ? 11.875 -6.395 -12.906 1 98.75 78 VAL B N 1
ATOM 2409 C CA . VAL B 1 78 ? 12.977 -5.535 -12.477 1 98.75 78 VAL B CA 1
ATOM 2410 C C . VAL B 1 78 ? 14.305 -6.137 -12.922 1 98.75 78 VAL B C 1
ATOM 2412 O O . VAL B 1 78 ? 14.703 -7.199 -12.43 1 98.75 78 VAL B O 1
ATOM 2415 N N . ASP B 1 79 ? 15.055 -5.418 -13.703 1 97.75 79 ASP B N 1
ATOM 2416 C CA . ASP B 1 79 ? 16.203 -6.035 -14.344 1 97.75 79 ASP B CA 1
ATOM 2417 C C . ASP B 1 79 ? 17.5 -5.625 -13.648 1 97.75 79 ASP B C 1
ATOM 2419 O O . ASP B 1 79 ? 18.578 -6.145 -13.969 1 97.75 79 ASP B O 1
ATOM 2423 N N . GLN B 1 80 ? 17.484 -4.676 -12.742 1 98 80 GLN B N 1
ATOM 2424 C CA . GLN B 1 80 ? 18.625 -4.246 -11.945 1 98 80 GLN B CA 1
ATOM 2425 C C . GLN B 1 80 ? 18.25 -4.109 -10.477 1 98 80 GLN B C 1
ATOM 2427 O O . GLN B 1 80 ? 17.062 -4.02 -10.141 1 98 80 GLN B O 1
ATOM 2432 N N . ASN B 1 81 ? 19.25 -4.152 -9.711 1 98.5 81 ASN B N 1
ATOM 2433 C CA . ASN B 1 81 ? 18.969 -3.898 -8.305 1 98.5 81 ASN B CA 1
ATOM 2434 C C . ASN B 1 81 ? 18.391 -2.506 -8.094 1 98.5 81 ASN B C 1
ATOM 2436 O O . ASN B 1 81 ? 18.922 -1.519 -8.609 1 98.5 81 ASN B O 1
ATOM 2440 N N . VAL B 1 82 ? 17.312 -2.432 -7.355 1 98.12 82 VAL B N 1
ATOM 2441 C CA . VAL B 1 82 ? 16.625 -1.174 -7.078 1 98.12 82 VAL B CA 1
ATOM 2442 C C . VAL B 1 82 ? 16.188 -1.136 -5.617 1 98.12 82 VAL B C 1
ATOM 2444 O O . VAL B 1 82 ? 15.734 -2.146 -5.07 1 98.12 82 VAL B O 1
ATOM 2447 N N . PRO B 1 83 ? 16.281 0.032 -4.992 1 97.69 83 PRO B N 1
ATOM 2448 C CA . PRO B 1 83 ? 15.773 0.119 -3.623 1 97.69 83 PRO B CA 1
ATOM 2449 C C . PRO B 1 83 ? 14.25 0.125 -3.566 1 97.69 83 PRO B C 1
ATOM 2451 O O . PRO B 1 83 ? 13.594 0.714 -4.434 1 97.69 83 PRO B O 1
ATOM 2454 N N . LEU B 1 84 ? 13.734 -0.623 -2.631 1 98.25 84 LEU B N 1
ATOM 2455 C CA . LEU B 1 84 ? 12.336 -0.521 -2.242 1 98.25 84 LEU B CA 1
ATOM 2456 C C . LEU B 1 84 ? 12.133 0.583 -1.208 1 98.25 84 LEU B C 1
ATOM 2458 O O . LEU B 1 84 ? 12.672 0.505 -0.101 1 98.25 84 LEU B O 1
ATOM 2462 N N . LEU B 1 85 ? 11.242 1.519 -1.573 1 96.69 85 LEU B N 1
ATOM 2463 C CA . LEU B 1 85 ? 11.195 2.725 -0.753 1 96.69 85 LEU B CA 1
ATOM 2464 C C . LEU B 1 85 ? 9.914 2.764 0.078 1 96.69 85 LEU B C 1
ATOM 2466 O O . LEU B 1 85 ? 8.875 2.252 -0.347 1 96.69 85 LEU B O 1
ATOM 2470 N N . ILE B 1 86 ? 9.977 3.445 1.186 1 95.19 86 ILE B N 1
ATOM 2471 C CA . ILE B 1 86 ? 8.852 3.529 2.111 1 95.19 86 ILE B CA 1
ATOM 2472 C C . ILE B 1 86 ? 7.801 4.492 1.559 1 95.19 86 ILE B C 1
ATOM 2474 O O . ILE B 1 86 ? 6.617 4.383 1.887 1 95.19 86 ILE B O 1
ATOM 2478 N N . GLN B 1 87 ? 8.25 5.422 0.769 1 93.94 87 GLN B N 1
ATOM 2479 C CA . GLN B 1 87 ? 7.387 6.414 0.142 1 93.94 87 GLN B CA 1
ATOM 2480 C C . GLN B 1 87 ? 7.789 6.66 -1.308 1 93.94 87 GLN B C 1
ATOM 2482 O O . GLN B 1 87 ? 8.922 6.359 -1.703 1 93.94 87 GLN B O 1
ATOM 2487 N N . PRO B 1 88 ? 6.832 7.184 -2.043 1 95.19 88 PRO B N 1
ATOM 2488 C CA . PRO B 1 88 ? 7.148 7.43 -3.451 1 95.19 88 PRO B CA 1
ATOM 2489 C C . PRO B 1 88 ? 7.891 8.742 -3.668 1 95.19 88 PRO B C 1
ATOM 2491 O O . PRO B 1 88 ? 7.359 9.664 -4.301 1 95.19 88 PRO B O 1
ATOM 2494 N N . HIS B 1 89 ? 9.047 8.641 -3.168 1 89.81 89 HIS B N 1
ATOM 2495 C CA . HIS B 1 89 ? 9.992 9.742 -3.344 1 89.81 89 HIS B CA 1
ATOM 2496 C C . HIS B 1 89 ? 11.422 9.227 -3.441 1 89.81 89 HIS B C 1
ATOM 2498 O O . HIS B 1 89 ? 11.805 8.305 -2.715 1 89.81 89 HIS B O 1
ATOM 2504 N N . SER B 1 90 ? 12.219 9.891 -4.301 1 86.81 90 SER B N 1
ATOM 2505 C CA . SER B 1 90 ? 13.547 9.375 -4.617 1 86.81 90 SER B CA 1
ATOM 2506 C C . SER B 1 90 ? 14.438 9.367 -3.381 1 86.81 90 SER B C 1
ATOM 2508 O O . SER B 1 90 ? 15.344 8.531 -3.27 1 86.81 90 SER B O 1
ATOM 2510 N N . GLU B 1 91 ? 14.172 10.234 -2.443 1 85.81 91 GLU B N 1
ATOM 2511 C CA . GLU B 1 91 ? 15.023 10.336 -1.264 1 85.81 91 GLU B CA 1
ATOM 2512 C C . GLU B 1 91 ? 14.406 9.609 -0.071 1 85.81 91 GLU B C 1
ATOM 2514 O O . GLU B 1 91 ? 14.859 9.773 1.063 1 85.81 91 GLU B O 1
ATOM 2519 N N . ALA B 1 92 ? 13.383 8.914 -0.366 1 88 92 ALA B N 1
ATOM 2520 C CA . ALA B 1 92 ? 12.719 8.203 0.722 1 88 92 ALA B CA 1
ATOM 2521 C C . ALA B 1 92 ? 13.609 7.109 1.294 1 88 92 ALA B C 1
ATOM 2523 O O . ALA B 1 92 ? 14.516 6.621 0.615 1 88 92 ALA B O 1
ATOM 2524 N N . GLN B 1 93 ? 13.344 6.793 2.496 1 89.31 93 GLN B N 1
ATOM 2525 C CA . GLN B 1 93 ? 14.078 5.73 3.18 1 89.31 93 GLN B CA 1
ATOM 2526 C C . GLN B 1 93 ? 13.883 4.391 2.479 1 89.31 93 GLN B C 1
ATOM 2528 O O . GLN B 1 93 ? 12.75 3.998 2.184 1 89.31 93 GLN B O 1
ATOM 2533 N N . PRO B 1 94 ? 15 3.707 2.209 1 94.31 94 PRO B N 1
ATOM 2534 C CA . PRO B 1 94 ? 14.859 2.35 1.676 1 94.31 94 PRO B CA 1
ATOM 2535 C C . PRO B 1 94 ? 14.414 1.344 2.734 1 94.31 94 PRO B C 1
ATOM 2537 O O . PRO B 1 94 ? 14.891 1.389 3.873 1 94.31 94 PRO B O 1
ATOM 2540 N N . LEU B 1 95 ? 13.508 0.493 2.389 1 95.06 95 LEU B N 1
ATOM 2541 C CA . LEU B 1 95 ? 13.031 -0.59 3.246 1 95.06 95 LEU B CA 1
ATOM 2542 C C . LEU B 1 95 ? 13.797 -1.881 2.957 1 95.06 95 LEU B C 1
ATOM 2544 O O . LEU B 1 95 ? 14.047 -2.674 3.867 1 95.06 95 LEU B O 1
ATOM 2548 N N . ASN B 1 96 ? 14.016 -2.082 1.784 1 95.94 96 ASN B N 1
ATOM 2549 C CA . ASN B 1 96 ? 14.609 -3.299 1.241 1 95.94 96 ASN B CA 1
ATOM 2550 C C . ASN B 1 96 ? 15.273 -3.043 -0.112 1 95.94 96 ASN B C 1
ATOM 2552 O O . ASN B 1 96 ? 15.312 -1.905 -0.582 1 95.94 96 ASN B O 1
ATOM 2556 N N . GLU B 1 97 ? 15.836 -4.117 -0.621 1 97.25 97 GLU B N 1
ATOM 2557 C CA . GLU B 1 97 ? 16.406 -4.082 -1.966 1 97.25 97 GLU B CA 1
ATOM 2558 C C . GLU B 1 97 ? 15.766 -5.141 -2.861 1 97.25 97 GLU B C 1
ATOM 2560 O O . GLU B 1 97 ? 15.602 -6.289 -2.449 1 97.25 97 GLU B O 1
ATOM 2565 N N . ILE B 1 98 ? 15.375 -4.684 -4.051 1 98.56 98 ILE B N 1
ATOM 2566 C CA . ILE B 1 98 ? 14.875 -5.613 -5.059 1 98.56 98 ILE B CA 1
ATOM 2567 C C . ILE B 1 98 ? 16.031 -6.113 -5.918 1 98.56 98 ILE B C 1
ATOM 2569 O O . ILE B 1 98 ? 16.703 -5.32 -6.594 1 98.56 98 ILE B O 1
ATOM 2573 N N . ASN B 1 99 ? 16.219 -7.398 -5.91 1 98 99 ASN B N 1
ATOM 2574 C CA . ASN B 1 99 ? 17.312 -7.973 -6.691 1 98 99 ASN B CA 1
ATOM 2575 C C . ASN B 1 99 ? 17.016 -7.922 -8.188 1 98 99 ASN B C 1
ATOM 2577 O O . ASN B 1 99 ? 15.852 -8.008 -8.602 1 98 99 ASN B O 1
ATOM 2581 N N . ALA B 1 100 ? 18.125 -7.91 -8.898 1 98.25 100 ALA B N 1
ATOM 2582 C CA . ALA B 1 100 ? 17.984 -7.996 -10.352 1 98.25 100 ALA B CA 1
ATOM 2583 C C . ALA B 1 100 ? 17.266 -9.281 -10.758 1 98.25 100 ALA B C 1
ATOM 2585 O O . ALA B 1 100 ? 17.391 -10.305 -10.086 1 98.25 100 ALA B O 1
ATOM 2586 N N . ASN B 1 101 ? 16.453 -9.125 -11.82 1 98.38 101 ASN B N 1
ATOM 2587 C CA . ASN B 1 101 ? 15.75 -10.242 -12.438 1 98.38 101 ASN B CA 1
ATOM 2588 C C . ASN B 1 101 ? 14.617 -10.75 -11.555 1 98.38 101 ASN B C 1
ATOM 2590 O O . ASN B 1 101 ? 14.375 -11.961 -11.484 1 98.38 101 ASN B O 1
ATOM 2594 N N . THR B 1 102 ? 14.023 -9.852 -10.898 1 98.69 102 THR B N 1
ATOM 2595 C CA . THR B 1 102 ? 12.891 -10.148 -10.023 1 98.69 102 THR B CA 1
ATOM 2596 C C . THR B 1 102 ? 11.578 -9.703 -10.672 1 98.69 102 THR B C 1
ATOM 2598 O O . THR B 1 102 ? 11.508 -8.625 -11.266 1 98.69 102 THR B O 1
ATOM 2601 N N . VAL B 1 103 ? 10.594 -10.555 -10.586 1 98.75 103 VAL B N 1
ATOM 2602 C CA . VAL B 1 103 ? 9.234 -10.148 -10.93 1 98.75 103 VAL B CA 1
ATOM 2603 C C . VAL B 1 103 ? 8.508 -9.664 -9.68 1 98.75 103 VAL B C 1
ATOM 2605 O O . VAL B 1 103 ? 8.406 -10.398 -8.688 1 98.75 103 VAL B O 1
ATOM 2608 N N . VAL B 1 104 ? 8 -8.422 -9.766 1 98.56 104 VAL B N 1
ATOM 2609 C CA . VAL B 1 104 ? 7.277 -7.863 -8.633 1 98.56 104 VAL B CA 1
ATOM 2610 C C . VAL B 1 104 ? 5.777 -7.863 -8.93 1 98.56 104 VAL B C 1
ATOM 2612 O O . VAL B 1 104 ? 5.367 -7.84 -10.094 1 98.56 104 VAL B O 1
ATOM 2615 N N . GLU B 1 105 ? 5.016 -7.973 -7.852 1 97.94 105 GLU B N 1
ATOM 2616 C CA . GLU B 1 105 ? 3.572 -7.781 -7.953 1 97.94 105 GLU B CA 1
ATOM 2617 C C . GLU B 1 105 ? 3.188 -6.324 -7.734 1 97.94 105 GLU B C 1
ATOM 2619 O O . GLU B 1 105 ? 3.512 -5.738 -6.699 1 97.94 105 GLU B O 1
ATOM 2624 N N . VAL B 1 106 ? 2.461 -5.785 -8.711 1 98.06 106 VAL B N 1
ATOM 2625 C CA . VAL B 1 106 ? 2.092 -4.375 -8.633 1 98.06 106 VAL B CA 1
ATOM 2626 C C . VAL B 1 106 ? 0.677 -4.242 -8.078 1 98.06 106 VAL B C 1
ATOM 2628 O O . VAL B 1 106 ? -0.262 -4.852 -8.594 1 98.06 106 VAL B O 1
ATOM 2631 N N . HIS B 1 107 ? 0.545 -3.451 -7.031 1 97.12 107 HIS B N 1
ATOM 2632 C CA . HIS B 1 107 ? -0.752 -3.223 -6.402 1 97.12 107 HIS B CA 1
ATOM 2633 C C . HIS B 1 107 ? -1.378 -1.922 -6.891 1 97.12 107 HIS B C 1
ATOM 2635 O O . HIS B 1 107 ? -2.6 -1.829 -7.027 1 97.12 107 HIS B O 1
ATOM 2641 N N . ASP B 1 108 ? -0.483 -0.947 -7.094 1 97.81 108 ASP B N 1
ATOM 2642 C CA . ASP B 1 108 ? -1.007 0.357 -7.488 1 97.81 108 ASP B CA 1
ATOM 2643 C C . ASP B 1 108 ? -0.059 1.06 -8.461 1 97.81 108 ASP B C 1
ATOM 2645 O O . ASP B 1 108 ? 1.161 0.981 -8.305 1 97.81 108 ASP B O 1
ATOM 2649 N N . TYR B 1 109 ? -0.642 1.709 -9.422 1 98 109 TYR B N 1
ATOM 2650 C CA . TYR B 1 109 ? -0.01 2.74 -10.234 1 98 109 TYR B CA 1
ATOM 2651 C C . TYR B 1 109 ? -0.405 4.133 -9.758 1 98 109 TYR B C 1
ATOM 2653 O O . TYR B 1 109 ? -1.594 4.438 -9.633 1 98 109 TYR B O 1
ATOM 2661 N N . VAL B 1 110 ? 0.618 4.91 -9.469 1 97.62 110 VAL B N 1
ATOM 2662 C CA . VAL B 1 110 ? 0.305 6.191 -8.844 1 97.62 110 VAL B CA 1
ATOM 2663 C C . VAL B 1 110 ? 1.146 7.293 -9.484 1 97.62 110 VAL B C 1
ATOM 2665 O O . VAL B 1 110 ? 2.369 7.172 -9.586 1 97.62 110 VAL B O 1
ATOM 2668 N N . ASP B 1 111 ? 0.489 8.328 -9.898 1 96.12 111 ASP B N 1
ATOM 2669 C CA . ASP B 1 111 ? 1.186 9.523 -10.367 1 96.12 111 ASP B CA 1
ATOM 2670 C C . ASP B 1 111 ? 1.488 10.469 -9.211 1 96.12 111 ASP B C 1
ATOM 2672 O O . ASP B 1 111 ? 0.577 10.906 -8.5 1 96.12 111 ASP B O 1
ATOM 2676 N N . VAL B 1 112 ? 2.719 10.656 -8.984 1 93.94 112 VAL B N 1
ATOM 2677 C CA . VAL B 1 112 ? 3.172 11.578 -7.949 1 93.94 112 VAL B CA 1
ATOM 2678 C C . VAL B 1 112 ? 3.92 12.75 -8.586 1 93.94 112 VAL B C 1
ATOM 2680 O O . VAL B 1 112 ? 5.082 12.609 -8.977 1 93.94 112 VAL B O 1
ATOM 2683 N N . ASN B 1 113 ? 3.219 13.859 -8.609 1 83.38 113 ASN B N 1
ATOM 2684 C CA . ASN B 1 113 ? 3.803 15.062 -9.188 1 83.38 113 ASN B CA 1
ATOM 2685 C C . ASN B 1 113 ? 4.375 14.805 -10.578 1 83.38 113 ASN B C 1
ATOM 2687 O O . ASN B 1 113 ? 5.492 15.211 -10.875 1 83.38 113 ASN B O 1
ATOM 2691 N N . GLY B 1 114 ? 3.766 13.984 -11.336 1 88.19 114 GLY B N 1
ATOM 2692 C CA . GLY B 1 114 ? 4.145 13.773 -12.727 1 88.19 114 GLY B CA 1
ATOM 2693 C C . GLY B 1 114 ? 5.027 12.555 -12.922 1 88.19 114 GLY B C 1
ATOM 2694 O O . GLY B 1 114 ? 5.398 12.227 -14.047 1 88.19 114 GLY B O 1
ATOM 2695 N N . GLU B 1 115 ? 5.426 11.984 -11.891 1 92.06 115 GLU B N 1
ATOM 2696 C CA . GLU B 1 115 ? 6.215 10.758 -11.984 1 92.06 115 GLU B CA 1
ATOM 2697 C C . GLU B 1 115 ? 5.391 9.539 -11.578 1 92.06 115 GLU B C 1
ATOM 2699 O O . GLU B 1 115 ? 4.715 9.555 -10.547 1 92.06 115 GLU B O 1
ATOM 2704 N N . LEU B 1 116 ? 5.543 8.484 -12.422 1 96.5 116 LEU B N 1
ATOM 2705 C CA . LEU B 1 116 ? 4.758 7.285 -12.156 1 96.5 116 LEU B CA 1
ATOM 2706 C C . LEU B 1 116 ? 5.496 6.355 -11.195 1 96.5 116 LEU B C 1
ATOM 2708 O O . LEU B 1 116 ? 6.641 5.977 -11.453 1 96.5 116 LEU B O 1
ATOM 2712 N N . TRP B 1 117 ? 4.816 6.102 -10.102 1 97.75 117 TRP B N 1
ATOM 2713 C CA . TRP B 1 117 ? 5.324 5.207 -9.07 1 97.75 117 TRP B CA 1
ATOM 2714 C C . TRP B 1 117 ? 4.453 3.959 -8.953 1 97.75 117 TRP B C 1
ATOM 2716 O O . TRP B 1 117 ? 3.279 3.977 -9.328 1 97.75 117 TRP B O 1
ATOM 2726 N N . LEU B 1 118 ? 5.082 2.92 -8.492 1 98.31 118 LEU B N 1
ATOM 2727 C CA . LEU B 1 118 ? 4.395 1.654 -8.25 1 98.31 118 LEU B CA 1
ATOM 2728 C C . LEU B 1 118 ? 4.492 1.252 -6.781 1 98.31 118 LEU B C 1
ATOM 2730 O O . LEU B 1 118 ? 5.566 1.349 -6.18 1 98.31 118 LEU B O 1
ATOM 2734 N N . TYR B 1 119 ? 3.359 0.883 -6.16 1 98.31 119 TYR B N 1
ATOM 2735 C CA . TYR B 1 119 ? 3.383 0.137 -4.91 1 98.31 119 TYR B CA 1
ATOM 2736 C C . TYR B 1 119 ? 3.439 -1.364 -5.168 1 98.31 119 TYR B C 1
ATOM 2738 O O . TYR B 1 119 ? 2.561 -1.918 -5.836 1 98.31 119 TYR B O 1
ATOM 2746 N N . VAL B 1 120 ? 4.496 -1.997 -4.684 1 98.62 120 VAL B N 1
ATOM 2747 C CA . VAL B 1 120 ? 4.719 -3.365 -5.137 1 98.62 120 VAL B CA 1
ATOM 2748 C C . VAL B 1 120 ? 4.965 -4.273 -3.936 1 98.62 120 VAL B C 1
ATOM 2750 O O . VAL B 1 120 ? 5.289 -3.799 -2.844 1 98.62 120 VAL B O 1
ATOM 2753 N N . THR B 1 121 ? 4.727 -5.555 -4.105 1 98.25 121 THR B N 1
ATOM 2754 C CA . THR B 1 121 ? 5.199 -6.633 -3.242 1 98.25 121 THR B CA 1
ATOM 2755 C C . THR B 1 121 ? 6.387 -7.352 -3.877 1 98.25 121 THR B C 1
ATOM 2757 O O . THR B 1 121 ? 6.355 -7.684 -5.062 1 98.25 121 THR B O 1
ATOM 2760 N N . ILE B 1 122 ? 7.398 -7.531 -3.135 1 98.38 122 ILE B N 1
ATOM 2761 C CA . ILE B 1 122 ? 8.539 -8.312 -3.607 1 98.38 122 ILE B CA 1
ATOM 2762 C C . ILE B 1 122 ? 8.547 -9.672 -2.924 1 98.38 122 ILE B C 1
ATOM 2764 O O . ILE B 1 122 ? 8.008 -9.828 -1.824 1 98.38 122 ILE B O 1
ATOM 2768 N N . PRO B 1 123 ? 9.102 -10.641 -3.611 1 97.19 123 PRO B N 1
ATOM 2769 C CA . PRO B 1 123 ? 9.211 -11.93 -2.936 1 97.19 123 PRO B CA 1
ATOM 2770 C C . PRO B 1 123 ? 10.211 -11.914 -1.783 1 97.19 123 PRO B C 1
ATOM 2772 O O . PRO B 1 123 ? 11.289 -11.328 -1.908 1 97.19 123 PRO B O 1
ATOM 2775 N N . VAL B 1 124 ? 9.797 -12.438 -0.721 1 94.38 124 VAL B N 1
ATOM 2776 C CA . VAL B 1 124 ? 10.688 -12.664 0.413 1 94.38 124 VAL B CA 1
ATOM 2777 C C . VAL B 1 124 ? 10.664 -14.141 0.797 1 94.38 124 VAL B C 1
ATOM 2779 O O . VAL B 1 124 ? 9.672 -14.836 0.576 1 94.38 124 VAL B O 1
ATOM 2782 N N . PHE B 1 125 ? 11.75 -14.586 1.395 1 92.88 125 PHE B N 1
ATOM 2783 C CA . PHE B 1 125 ? 11.883 -16.031 1.552 1 92.88 125 PHE B CA 1
ATOM 2784 C C . PHE B 1 125 ? 12.156 -16.391 3.006 1 92.88 125 PHE B C 1
ATOM 2786 O O . PHE B 1 125 ? 12.203 -17.578 3.357 1 92.88 125 PHE B O 1
ATOM 2793 N N . ASP B 1 126 ? 12.305 -15.484 3.844 1 87.5 126 ASP B N 1
ATOM 2794 C CA . ASP B 1 126 ? 12.523 -15.766 5.258 1 87.5 126 ASP B CA 1
ATOM 2795 C C . ASP B 1 126 ? 11.344 -15.305 6.105 1 87.5 126 ASP B C 1
ATOM 2797 O O . ASP B 1 126 ? 10.648 -16.125 6.719 1 87.5 126 ASP B O 1
ATOM 2801 N N . THR B 1 127 ? 11.148 -14.062 6.301 1 88.06 127 THR B N 1
ATOM 2802 C CA . THR B 1 127 ? 10.055 -13.461 7.051 1 88.06 127 THR B CA 1
ATOM 2803 C C . THR B 1 127 ? 9.359 -12.383 6.23 1 88.06 127 THR B C 1
ATOM 2805 O O . THR B 1 127 ? 9.984 -11.75 5.371 1 88.06 127 THR B O 1
ATOM 2808 N N . PRO B 1 128 ? 8.062 -12.312 6.449 1 92.69 128 PRO B N 1
ATOM 2809 C CA . PRO B 1 128 ? 7.328 -11.281 5.719 1 92.69 128 PRO B CA 1
ATOM 2810 C C . PRO B 1 128 ? 7.641 -9.867 6.219 1 92.69 128 PRO B C 1
ATOM 2812 O O . PRO B 1 128 ? 6.746 -9.164 6.684 1 92.69 128 PRO B O 1
ATOM 2815 N N . ILE B 1 129 ? 8.852 -9.562 6.113 1 94.75 129 ILE B N 1
ATOM 2816 C CA . ILE B 1 129 ? 9.328 -8.273 6.586 1 94.75 129 ILE B CA 1
ATOM 2817 C C . ILE B 1 129 ? 9.734 -7.406 5.395 1 94.75 129 ILE B C 1
ATOM 2819 O O . ILE B 1 129 ? 10.359 -7.891 4.453 1 94.75 129 ILE B O 1
ATOM 2823 N N . ASN B 1 130 ? 9.32 -6.16 5.43 1 96.25 130 ASN B N 1
ATOM 2824 C CA . ASN B 1 130 ? 9.719 -5.141 4.469 1 96.25 130 ASN B CA 1
ATOM 2825 C C . ASN B 1 130 ? 9.539 -5.621 3.031 1 96.25 130 ASN B C 1
ATOM 2827 O O . ASN B 1 130 ? 10.43 -5.453 2.201 1 96.25 130 ASN B O 1
ATOM 2831 N N . MET B 1 131 ? 8.344 -6.195 2.764 1 97.56 131 MET B N 1
ATOM 2832 C CA . MET B 1 131 ? 8.148 -6.848 1.473 1 97.56 131 MET B CA 1
ATOM 2833 C C . MET B 1 131 ? 7.293 -5.984 0.548 1 97.56 131 MET B C 1
ATOM 2835 O O . MET B 1 131 ? 7.047 -6.355 -0.602 1 97.56 131 MET B O 1
ATOM 2839 N N . LYS B 1 132 ? 6.754 -4.879 1.072 1 98.06 132 LYS B N 1
ATOM 2840 C CA . LYS B 1 132 ? 5.98 -3.967 0.233 1 98.06 132 LYS B CA 1
ATOM 2841 C C . LYS B 1 132 ? 6.531 -2.545 0.312 1 98.06 132 LYS B C 1
ATOM 2843 O O . LYS B 1 132 ? 7.02 -2.121 1.361 1 98.06 132 LYS B O 1
ATOM 2848 N N . GLY B 1 133 ? 6.438 -1.873 -0.785 1 98.06 133 GLY B N 1
ATOM 2849 C CA . GLY B 1 133 ? 6.918 -0.504 -0.872 1 98.06 133 GLY B CA 1
ATOM 2850 C C . GLY B 1 133 ? 6.816 0.076 -2.27 1 98.06 133 GLY B C 1
ATOM 2851 O O . GLY B 1 133 ? 6.043 -0.41 -3.096 1 98.06 133 GLY B O 1
ATOM 2852 N N . TRP B 1 134 ? 7.59 1.165 -2.459 1 98.12 134 TRP B N 1
ATOM 2853 C CA . TRP B 1 134 ? 7.434 1.959 -3.674 1 98.12 134 TRP B CA 1
ATOM 2854 C C . TRP B 1 134 ? 8.68 1.868 -4.547 1 98.12 134 TRP B C 1
ATOM 2856 O O . TRP B 1 134 ? 9.805 1.884 -4.039 1 98.12 134 TRP B O 1
ATOM 2866 N N . ILE B 1 135 ? 8.492 1.783 -5.828 1 98.5 135 ILE B N 1
ATOM 2867 C CA . ILE B 1 135 ? 9.539 1.924 -6.832 1 98.5 135 ILE B CA 1
ATOM 2868 C C . ILE B 1 135 ? 9.031 2.77 -7.996 1 98.5 135 ILE B C 1
ATOM 2870 O O . ILE B 1 135 ? 7.82 2.883 -8.203 1 98.5 135 ILE B O 1
ATOM 2874 N N . LYS B 1 136 ? 9.969 3.326 -8.727 1 97.31 136 LYS B N 1
ATOM 2875 C CA . LYS B 1 136 ? 9.578 4.043 -9.938 1 97.31 136 LYS B CA 1
ATOM 2876 C C . LYS B 1 136 ? 9.203 3.074 -11.055 1 97.31 136 LYS B C 1
ATOM 2878 O O . LYS B 1 136 ? 9.844 2.029 -11.219 1 97.31 136 LYS B O 1
ATOM 2883 N N . GLU B 1 137 ? 8.203 3.438 -11.805 1 97.5 137 GLU B N 1
ATOM 2884 C CA . GLU B 1 137 ? 7.852 2.619 -12.953 1 97.5 137 GLU B CA 1
ATOM 2885 C C . GLU B 1 137 ? 9.031 2.473 -13.914 1 97.5 137 GLU B C 1
ATOM 2887 O O . GLU B 1 137 ? 9.242 1.406 -14.492 1 97.5 137 GLU B O 1
ATOM 2892 N N . THR B 1 138 ? 9.836 3.465 -13.984 1 96.88 138 THR B N 1
ATOM 2893 C CA . THR B 1 138 ? 10.953 3.488 -14.922 1 96.88 138 THR B CA 1
ATOM 2894 C C . THR B 1 138 ? 12.039 2.502 -14.492 1 96.88 138 THR B C 1
ATOM 2896 O O . THR B 1 138 ? 12.922 2.16 -15.281 1 96.88 138 THR B O 1
ATOM 2899 N N . ASP B 1 139 ? 12 2.104 -13.258 1 97.75 139 ASP B N 1
ATOM 2900 C CA . ASP B 1 139 ? 12.961 1.12 -12.766 1 97.75 139 ASP B CA 1
ATOM 2901 C C . ASP B 1 139 ? 12.531 -0.299 -13.125 1 97.75 139 ASP B C 1
ATOM 2903 O O . ASP B 1 139 ? 13.172 -1.271 -12.727 1 97.75 139 ASP B O 1
ATOM 2907 N N . THR B 1 140 ? 11.422 -0.445 -13.812 1 97.94 140 THR B N 1
ATOM 2908 C CA . THR B 1 140 ? 10.883 -1.743 -14.188 1 97.94 140 THR B CA 1
ATOM 2909 C C . THR B 1 140 ? 10.688 -1.825 -15.703 1 97.94 140 THR B C 1
ATOM 2911 O O . THR B 1 140 ? 10.82 -0.822 -16.406 1 97.94 140 THR B O 1
ATOM 2914 N N . GLN B 1 141 ? 10.414 -2.99 -16.125 1 97.25 141 GLN B N 1
ATOM 2915 C CA . GLN B 1 141 ? 10.055 -3.281 -17.516 1 97.25 141 GLN B CA 1
ATOM 2916 C C . GLN B 1 141 ? 8.75 -4.074 -17.594 1 97.25 141 GLN B C 1
ATOM 2918 O O . GLN B 1 141 ? 8.32 -4.668 -16.594 1 97.25 141 GLN B O 1
ATOM 2923 N N . LEU B 1 142 ? 8.211 -4.008 -18.766 1 95.81 142 LEU B N 1
ATOM 2924 C CA . LEU B 1 142 ? 7.066 -4.879 -19.016 1 95.81 142 LEU B CA 1
ATOM 2925 C C . LEU B 1 142 ? 7.453 -6.344 -18.828 1 95.81 142 LEU B C 1
ATOM 2927 O O . LEU B 1 142 ? 8.508 -6.773 -19.297 1 95.81 142 LEU B O 1
ATOM 2931 N N . TYR B 1 143 ? 6.633 -7.051 -18.156 1 97 143 TYR B N 1
ATOM 2932 C CA . TYR B 1 143 ? 6.852 -8.484 -17.969 1 97 143 TYR B CA 1
ATOM 2933 C C . TYR B 1 143 ? 6.207 -9.281 -19.094 1 97 143 TYR B C 1
ATOM 2935 O O . TYR B 1 143 ? 4.98 -9.305 -19.219 1 97 143 TYR B O 1
ATOM 2943 N N . THR B 1 144 ? 7.023 -9.898 -19.906 1 94.38 144 THR B N 1
ATOM 2944 C CA . THR B 1 144 ? 6.57 -10.656 -21.078 1 94.38 144 THR B CA 1
ATOM 2945 C C . THR B 1 144 ? 7.07 -12.102 -21 1 94.38 144 THR B C 1
ATOM 2947 O O . THR B 1 144 ? 7.863 -12.445 -20.125 1 94.38 144 THR B O 1
ATOM 2950 N N . LEU B 1 145 ? 6.562 -12.898 -21.922 1 93.62 145 LEU B N 1
ATOM 2951 C CA . LEU B 1 145 ? 6.984 -14.297 -22 1 93.62 145 LEU B CA 1
ATOM 2952 C C . LEU B 1 145 ? 8.484 -14.398 -22.266 1 93.62 145 LEU B C 1
ATOM 2954 O O . LEU B 1 145 ? 9.156 -15.289 -21.75 1 93.62 145 LEU B O 1
ATOM 2958 N N . GLU B 1 146 ? 8.984 -13.484 -23 1 91.19 146 GLU B N 1
ATOM 2959 C CA . GLU B 1 146 ? 10.406 -13.484 -23.359 1 91.19 146 GLU B CA 1
ATOM 2960 C C . GLU B 1 146 ? 11.273 -13.234 -22.125 1 91.19 146 GLU B C 1
ATOM 2962 O O . GLU B 1 146 ? 12.391 -13.758 -22.031 1 91.19 146 GLU B O 1
ATOM 2967 N N . LYS B 1 147 ? 10.734 -12.508 -21.156 1 93.56 147 LYS B N 1
ATOM 2968 C CA . LYS B 1 147 ? 11.508 -12.172 -19.969 1 93.56 147 LYS B CA 1
ATOM 2969 C C . LYS B 1 147 ? 11.523 -13.336 -18.984 1 93.56 147 LYS B C 1
ATOM 2971 O O . LYS B 1 147 ? 12.344 -13.359 -18.062 1 93.56 147 LYS B O 1
ATOM 2976 N N . GLN B 1 148 ? 10.695 -14.25 -19.125 1 92.31 148 GLN B N 1
ATOM 2977 C CA . GLN B 1 148 ? 10.539 -15.328 -18.156 1 92.31 148 GLN B CA 1
ATOM 2978 C C . GLN B 1 148 ? 11.844 -16.109 -17.984 1 92.31 148 GLN B C 1
ATOM 2980 O O . GLN B 1 148 ? 12.188 -16.516 -16.875 1 92.31 148 GLN B O 1
ATOM 2985 N N . ASP B 1 149 ? 12.578 -16.234 -19.047 1 86.94 149 ASP B N 1
ATOM 2986 C CA . ASP B 1 149 ? 13.82 -17 -19.016 1 86.94 149 ASP B CA 1
ATOM 2987 C C . ASP B 1 149 ? 14.875 -16.281 -18.172 1 86.94 149 ASP B C 1
ATOM 2989 O O . ASP B 1 149 ? 15.859 -16.906 -17.75 1 86.94 149 ASP B O 1
ATOM 2993 N N . GLN B 1 150 ? 14.648 -15.031 -17.938 1 94.56 150 GLN B N 1
ATOM 2994 C CA . GLN B 1 150 ? 15.617 -14.234 -17.203 1 94.56 150 GLN B CA 1
ATOM 2995 C C . GLN B 1 150 ? 15.258 -14.172 -15.719 1 94.56 150 GLN B C 1
ATOM 2997 O O . GLN B 1 150 ? 16.078 -13.773 -14.891 1 94.56 150 GLN B O 1
ATOM 3002 N N . V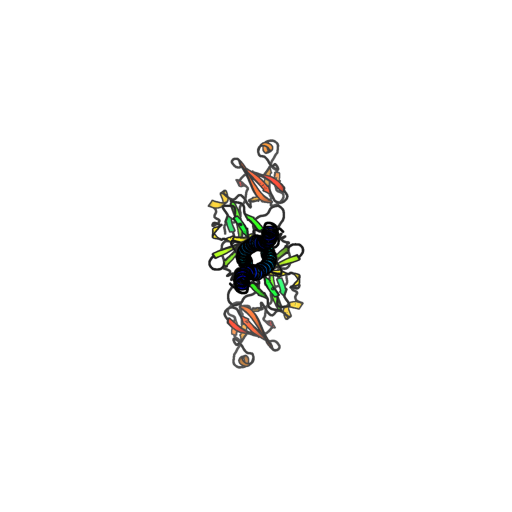AL B 1 151 ? 14.102 -14.648 -15.375 1 97.69 151 VAL B N 1
ATOM 3003 C CA . VAL B 1 151 ? 13.586 -14.5 -14.016 1 97.69 151 VAL B CA 1
ATOM 3004 C C . VAL B 1 151 ? 14.359 -15.406 -13.062 1 97.69 151 VAL B C 1
ATOM 3006 O O . VAL B 1 151 ? 14.531 -16.594 -13.328 1 97.69 151 VAL B O 1
ATOM 3009 N N . THR B 1 152 ? 14.797 -14.789 -11.984 1 97.94 152 THR B N 1
ATOM 3010 C CA . THR B 1 152 ? 15.469 -15.578 -10.961 1 97.94 152 THR B CA 1
ATOM 3011 C C . THR B 1 152 ? 14.602 -15.695 -9.711 1 97.94 152 THR B C 1
ATOM 3013 O O . THR B 1 152 ? 14.836 -16.547 -8.859 1 97.94 152 THR B O 1
ATOM 3016 N N . GLN B 1 153 ? 13.57 -14.82 -9.547 1 97.94 153 GLN B N 1
ATOM 3017 C CA . GLN B 1 153 ? 12.609 -14.922 -8.445 1 97.94 153 GLN B CA 1
ATOM 3018 C C . GLN B 1 153 ? 11.359 -14.102 -8.734 1 97.94 153 GLN B C 1
ATOM 3020 O O . GLN B 1 153 ? 11.422 -13.07 -9.414 1 97.94 153 GLN B O 1
ATOM 3025 N N . PRO B 1 154 ? 10.281 -14.469 -8.258 1 97.94 154 PRO B N 1
ATOM 3026 C CA . PRO B 1 154 ? 10.094 -15.781 -7.629 1 97.94 154 PRO B CA 1
ATOM 3027 C C . PRO B 1 154 ? 10 -16.922 -8.641 1 97.94 154 PRO B C 1
ATOM 3029 O O . PRO B 1 154 ? 9.594 -16.703 -9.781 1 97.94 154 PRO B O 1
ATOM 3032 N N . ILE B 1 155 ? 10.422 -18.078 -8.227 1 97.5 155 ILE B N 1
ATOM 3033 C CA . ILE B 1 155 ? 10.227 -19.344 -8.945 1 97.5 155 ILE B CA 1
ATOM 3034 C C . ILE B 1 155 ? 9.234 -20.219 -8.18 1 97.5 155 ILE B C 1
ATOM 3036 O O . ILE B 1 155 ? 9.328 -20.359 -6.961 1 97.5 155 ILE B O 1
ATOM 3040 N N . ILE B 1 156 ? 8.312 -20.828 -8.961 1 97 156 ILE B N 1
ATOM 3041 C CA . ILE B 1 156 ? 7.285 -21.625 -8.312 1 97 156 ILE B CA 1
ATOM 3042 C C . ILE B 1 156 ? 7.465 -23.094 -8.688 1 97 156 ILE B C 1
ATOM 3044 O O . ILE B 1 156 ? 7.602 -23.438 -9.867 1 97 156 ILE B O 1
ATOM 3048 N N . LEU B 1 157 ? 7.508 -23.906 -7.688 1 97.69 157 LEU B N 1
ATOM 3049 C CA . LEU B 1 157 ? 7.477 -25.344 -7.867 1 97.69 157 LEU B CA 1
ATOM 3050 C C . LEU B 1 157 ? 6.164 -25.938 -7.363 1 97.69 157 LEU B C 1
ATOM 3052 O O . LEU B 1 157 ? 5.793 -25.734 -6.203 1 97.69 157 LEU B O 1
ATOM 3056 N N . LYS B 1 158 ? 5.516 -26.641 -8.188 1 97.62 158 LYS B N 1
ATOM 3057 C CA . LYS B 1 158 ? 4.238 -27.234 -7.809 1 97.62 158 LYS B CA 1
ATOM 3058 C C . LYS B 1 158 ? 4.438 -28.578 -7.121 1 97.62 158 LYS B C 1
ATOM 3060 O O . LYS B 1 158 ? 5.445 -29.25 -7.344 1 97.62 158 LYS B O 1
ATOM 3065 N N . VAL B 1 159 ? 3.461 -28.875 -6.391 1 97.38 159 VAL B N 1
ATOM 3066 C CA . VAL B 1 159 ? 3.404 -30.203 -5.785 1 97.38 159 VAL B CA 1
ATOM 3067 C C . VAL B 1 159 ? 3.564 -31.266 -6.863 1 97.38 159 VAL B C 1
ATOM 3069 O O . VAL B 1 159 ? 2.994 -31.156 -7.953 1 97.38 159 VAL B O 1
ATOM 3072 N N . GLY B 1 160 ? 4.336 -32.219 -6.574 1 97.75 160 GLY B N 1
ATOM 3073 C CA . GLY B 1 160 ? 4.531 -33.344 -7.504 1 97.75 160 GLY B CA 1
ATOM 3074 C C . GLY B 1 160 ? 5.75 -33.156 -8.391 1 97.75 160 GLY B C 1
ATOM 3075 O O . GLY B 1 160 ? 6.141 -34.094 -9.109 1 97.75 160 GLY B O 1
ATOM 3076 N N . THR B 1 161 ? 6.336 -32.062 -8.375 1 98 161 THR B N 1
ATOM 3077 C CA . THR B 1 161 ? 7.531 -31.797 -9.172 1 98 161 THR B CA 1
ATOM 3078 C C . THR B 1 161 ? 8.695 -32.656 -8.68 1 98 161 THR B C 1
ATOM 3080 O O . THR B 1 161 ? 9 -32.656 -7.48 1 98 161 THR B O 1
ATOM 3083 N N . PRO B 1 162 ? 9.336 -33.375 -9.555 1 98 162 PRO B N 1
ATOM 3084 C CA . PRO B 1 162 ? 10.531 -34.125 -9.148 1 98 162 PRO B CA 1
ATOM 3085 C C . PRO B 1 162 ? 11.719 -33.188 -8.859 1 98 162 PRO B C 1
ATOM 3087 O O . PRO B 1 162 ? 12.078 -32.375 -9.703 1 98 162 PRO B O 1
ATOM 3090 N N . VAL B 1 163 ? 12.312 -33.375 -7.699 1 98.12 163 VAL B N 1
ATOM 3091 C CA . VAL B 1 163 ? 13.438 -32.5 -7.332 1 98.12 163 VAL B CA 1
ATOM 3092 C C . VAL B 1 163 ? 14.539 -33.344 -6.695 1 98.12 163 VAL B C 1
ATOM 3094 O O . VAL B 1 163 ? 14.273 -34.438 -6.156 1 98.12 163 VAL B O 1
ATOM 3097 N N . TYR B 1 164 ? 15.828 -32.906 -6.875 1 97.5 164 TYR B N 1
ATOM 3098 C CA . TYR B 1 164 ? 16.922 -33.375 -6.031 1 97.5 164 TYR B CA 1
ATOM 3099 C C . TYR B 1 164 ? 17.016 -32.562 -4.754 1 97.5 164 TYR B C 1
ATOM 3101 O O . TYR B 1 164 ? 17.188 -31.328 -4.809 1 97.5 164 TYR B O 1
ATOM 3109 N N . LYS B 1 165 ? 16.875 -33.156 -3.578 1 95.69 165 LYS B N 1
ATOM 3110 C CA . LYS B 1 165 ? 16.953 -32.438 -2.309 1 95.69 165 LYS B CA 1
ATOM 3111 C C . LYS B 1 165 ? 18.391 -32.219 -1.872 1 95.69 165 LYS B C 1
ATOM 3113 O O . LYS B 1 165 ? 18.828 -32.75 -0.845 1 95.69 165 LYS B O 1
ATOM 3118 N N . VAL B 1 166 ? 19.094 -31.5 -2.678 1 94.5 166 VAL B N 1
ATOM 3119 C CA . VAL B 1 166 ? 20.484 -31.156 -2.408 1 94.5 166 VAL B CA 1
ATOM 3120 C C . VAL B 1 166 ? 20.734 -29.703 -2.791 1 94.5 166 VAL B C 1
ATOM 3122 O O . VAL B 1 166 ? 19.906 -29.078 -3.471 1 94.5 166 VAL B O 1
ATOM 3125 N N . GLU B 1 167 ? 21.859 -29.172 -2.367 1 91.31 167 GLU B N 1
ATOM 3126 C CA . GLU B 1 167 ? 22.172 -27.766 -2.58 1 91.31 167 GLU B CA 1
ATOM 3127 C C . GLU B 1 167 ? 23.109 -27.578 -3.779 1 91.31 167 GLU B C 1
ATOM 3129 O O . GLU B 1 167 ? 23 -26.594 -4.5 1 91.31 167 GLU B O 1
ATOM 3134 N N . LEU B 1 168 ? 24 -28.625 -3.93 1 92.5 168 LEU B N 1
ATOM 3135 C CA . LEU B 1 168 ? 25.031 -28.5 -4.949 1 92.5 168 LEU B CA 1
ATOM 3136 C C . LEU B 1 168 ? 24.844 -29.547 -6.047 1 92.5 168 LEU B C 1
ATOM 3138 O O . LEU B 1 168 ? 24.438 -30.688 -5.77 1 92.5 168 LEU B O 1
ATOM 3142 N N . PHE B 1 169 ? 25.25 -29.203 -7.254 1 94.75 169 PHE B N 1
ATOM 3143 C CA . PHE B 1 169 ? 25.031 -30.047 -8.414 1 94.75 169 PHE B CA 1
ATOM 3144 C C . PHE B 1 169 ? 25.812 -31.359 -8.281 1 94.75 169 PHE B C 1
ATOM 3146 O O . PHE B 1 169 ? 25.344 -32.406 -8.719 1 94.75 169 PHE B O 1
ATOM 3153 N N . ASN B 1 170 ? 26.969 -31.25 -7.738 1 92 170 ASN B N 1
ATOM 3154 C CA . ASN B 1 170 ? 27.797 -32.438 -7.645 1 92 170 ASN B CA 1
ATOM 3155 C C . ASN B 1 170 ? 27.203 -33.469 -6.688 1 92 170 ASN B C 1
ATOM 3157 O O . ASN B 1 170 ? 27.594 -34.625 -6.691 1 92 170 ASN B O 1
ATOM 3161 N N . GLN B 1 171 ? 26.234 -33.125 -5.926 1 91.69 171 GLN B N 1
ATOM 3162 C CA . GLN B 1 171 ? 25.594 -34 -4.953 1 91.69 171 GLN B CA 1
ATOM 3163 C C . GLN B 1 171 ? 24.453 -34.812 -5.598 1 91.69 171 GLN B C 1
ATOM 3165 O O . GLN B 1 171 ? 23.953 -35.75 -5.008 1 91.69 171 GLN B O 1
ATOM 3170 N N . THR B 1 172 ? 24.047 -34.5 -6.797 1 91.44 172 THR B N 1
ATOM 3171 C CA . THR B 1 172 ? 22.891 -35.125 -7.43 1 91.44 172 THR B CA 1
ATOM 3172 C C . THR B 1 172 ? 23.188 -36.562 -7.816 1 91.44 172 THR B C 1
ATOM 3174 O O . THR B 1 172 ? 22.266 -37.375 -7.953 1 91.44 172 THR B O 1
ATOM 3177 N N . GLN B 1 173 ? 24.406 -36.844 -8.039 1 90.44 173 GLN B N 1
ATOM 3178 C CA . GLN B 1 173 ? 24.781 -38.188 -8.461 1 90.44 173 GLN B CA 1
ATOM 3179 C C . GLN B 1 173 ? 24.531 -39.219 -7.359 1 90.44 173 GLN B C 1
ATOM 3181 O O . GLN B 1 173 ? 24.312 -40.375 -7.637 1 90.44 173 GLN B O 1
ATOM 3186 N N . ALA B 1 174 ? 24.484 -38.688 -6.164 1 90.56 174 ALA B N 1
ATOM 3187 C CA . ALA B 1 174 ? 24.406 -39.594 -5.008 1 90.56 174 ALA B CA 1
ATOM 3188 C C . ALA B 1 174 ? 22.969 -39.719 -4.52 1 90.56 174 ALA B C 1
ATOM 3190 O O . ALA B 1 174 ? 22.703 -40.406 -3.541 1 90.56 174 ALA B O 1
ATOM 3191 N N . VAL B 1 175 ? 22.141 -39 -5.145 1 91.81 175 VAL B N 1
ATOM 3192 C CA . VAL B 1 175 ? 20.766 -39 -4.629 1 91.81 175 VAL B CA 1
ATOM 3193 C C . VAL B 1 175 ? 19.781 -39.219 -5.773 1 91.81 175 VAL B C 1
ATOM 3195 O O . VAL B 1 175 ? 20.109 -38.969 -6.938 1 91.81 175 VAL B O 1
ATOM 3198 N N . GLU B 1 176 ? 18.531 -39.75 -5.422 1 93.81 176 GLU B N 1
ATOM 3199 C CA . GLU B 1 176 ? 17.422 -39.844 -6.375 1 93.81 176 GLU B CA 1
ATOM 3200 C C . GLU B 1 176 ? 16.453 -38.688 -6.215 1 93.81 176 GLU B C 1
ATOM 3202 O O . GLU B 1 176 ? 16.422 -38.031 -5.176 1 93.81 176 GLU B O 1
ATOM 3207 N N . THR B 1 177 ? 15.711 -38.469 -7.293 1 95.69 177 THR B N 1
ATOM 3208 C CA . THR B 1 177 ? 14.711 -37.406 -7.23 1 95.69 177 THR B CA 1
ATOM 3209 C C . THR B 1 177 ? 13.547 -37.844 -6.328 1 95.69 177 THR B C 1
ATOM 3211 O O . THR B 1 177 ? 13.258 -39.031 -6.188 1 95.69 177 THR B O 1
ATOM 3214 N N . THR B 1 178 ? 13 -36.844 -5.656 1 96.31 178 THR B N 1
ATOM 3215 C CA . THR B 1 178 ? 11.766 -37 -4.891 1 96.31 178 THR B CA 1
ATOM 3216 C C . THR B 1 178 ? 10.719 -36 -5.32 1 96.31 178 THR B C 1
ATOM 3218 O O . THR B 1 178 ? 11.062 -34.906 -5.785 1 96.31 178 THR B O 1
ATOM 3221 N N . GLU B 1 179 ? 9.492 -36.344 -5.125 1 97.31 179 GLU B N 1
ATOM 3222 C CA . GLU B 1 179 ? 8.414 -35.406 -5.477 1 97.31 179 GLU B CA 1
ATOM 3223 C C . GLU B 1 179 ? 8.141 -34.438 -4.348 1 97.31 179 GLU B C 1
ATOM 3225 O O . GLU B 1 179 ? 8.086 -34.812 -3.178 1 97.31 179 GLU B O 1
ATOM 3230 N N . LEU B 1 180 ? 7.957 -33.25 -4.754 1 96.69 180 LEU B N 1
ATOM 3231 C CA . LEU B 1 180 ? 7.633 -32.219 -3.764 1 96.69 180 LEU B CA 1
ATOM 3232 C C . LEU B 1 180 ? 6.273 -32.5 -3.127 1 96.69 180 LEU B C 1
ATOM 3234 O O . LEU B 1 180 ? 5.32 -32.844 -3.82 1 96.69 180 LEU B O 1
ATOM 3238 N N . GLU B 1 181 ? 6.125 -32.219 -1.87 1 95.25 181 GLU B N 1
ATOM 3239 C CA . GLU B 1 181 ? 4.902 -32.5 -1.128 1 95.25 181 GLU B CA 1
ATOM 3240 C C . GLU B 1 181 ? 3.98 -31.281 -1.091 1 95.25 181 GLU B C 1
ATOM 3242 O O . GLU B 1 181 ? 2.793 -31.406 -0.786 1 95.25 181 GLU B O 1
ATOM 3247 N N . MET B 1 182 ? 4.5 -30.141 -1.297 1 96 182 MET B N 1
ATOM 3248 C CA . MET B 1 182 ? 3.736 -28.891 -1.33 1 96 182 MET B CA 1
ATOM 3249 C C . MET B 1 182 ? 4.344 -27.906 -2.322 1 96 182 MET B C 1
ATOM 3251 O O . MET B 1 182 ? 5.512 -28.047 -2.701 1 96 182 MET B O 1
ATOM 3255 N N . ASP B 1 183 ? 3.537 -27 -2.719 1 96.88 183 ASP B N 1
ATOM 3256 C CA . ASP B 1 183 ? 4.051 -25.922 -3.574 1 96.88 183 ASP B CA 1
ATOM 3257 C C . ASP B 1 183 ? 5.172 -25.156 -2.877 1 96.88 183 ASP B C 1
ATOM 3259 O O . ASP B 1 183 ? 5.133 -24.969 -1.659 1 96.88 183 ASP B O 1
ATOM 3263 N N . GLN B 1 184 ? 6.188 -24.797 -3.654 1 96.19 184 GLN B N 1
ATOM 3264 C CA . GLN B 1 184 ? 7.301 -24.016 -3.115 1 96.19 184 GLN B CA 1
ATOM 3265 C C . GLN B 1 184 ? 7.531 -22.75 -3.928 1 96.19 184 GLN B C 1
ATOM 3267 O O . GLN B 1 184 ? 7.383 -22.75 -5.152 1 96.19 184 GLN B O 1
ATOM 3272 N N . THR B 1 185 ? 7.781 -21.703 -3.203 1 97 185 THR B N 1
ATOM 3273 C CA . THR B 1 185 ? 8.281 -20.469 -3.82 1 97 185 THR B CA 1
ATOM 3274 C C . THR B 1 185 ? 9.781 -20.312 -3.584 1 97 185 THR B C 1
ATOM 3276 O O . THR B 1 185 ? 10.242 -20.375 -2.441 1 97 185 THR B O 1
ATOM 3279 N N . CYS B 1 186 ? 10.508 -20.125 -4.664 1 97.88 186 CYS B N 1
ATOM 3280 C CA . CYS B 1 186 ? 11.961 -20.234 -4.594 1 97.88 186 CYS B CA 1
ATOM 3281 C C . CYS B 1 186 ? 12.633 -19.109 -5.383 1 97.88 186 CYS B C 1
ATOM 3283 O O . CYS B 1 186 ? 11.953 -18.297 -6.012 1 97.88 186 CYS B O 1
ATOM 3285 N N . PHE B 1 187 ? 13.953 -19.031 -5.246 1 98.06 187 PHE B N 1
ATOM 3286 C CA . PHE B 1 187 ? 14.812 -18.188 -6.078 1 98.06 187 PHE B CA 1
ATOM 3287 C C . PHE B 1 187 ? 15.961 -19 -6.656 1 98.06 187 PHE B C 1
ATOM 3289 O O . PHE B 1 187 ? 16.375 -20 -6.066 1 98.06 187 PHE B O 1
ATOM 3296 N N . VAL B 1 188 ? 16.484 -18.594 -7.766 1 97.69 188 VAL B N 1
ATOM 3297 C CA . VAL B 1 188 ? 17.578 -19.281 -8.43 1 97.69 188 VAL B CA 1
ATOM 3298 C C . VAL B 1 188 ? 18.906 -18.891 -7.785 1 97.69 188 VAL B C 1
ATOM 3300 O O . VAL B 1 188 ? 19.25 -17.703 -7.738 1 97.69 188 VAL B O 1
ATOM 3303 N N . SER B 1 189 ? 19.578 -19.875 -7.312 1 95.88 189 SER B N 1
ATOM 3304 C CA . SER B 1 189 ? 20.891 -19.625 -6.734 1 95.88 189 SER B CA 1
ATOM 3305 C C . SER B 1 189 ? 22.016 -19.938 -7.73 1 95.88 189 SER B C 1
ATOM 3307 O O . SER B 1 189 ? 23.094 -19.359 -7.652 1 95.88 189 SER B O 1
ATOM 3309 N N . ASP B 1 190 ? 21.797 -20.875 -8.547 1 95.38 190 ASP B N 1
ATOM 3310 C CA . ASP B 1 190 ? 22.75 -21.297 -9.562 1 95.38 190 ASP B CA 1
ATOM 3311 C C . ASP B 1 190 ? 22.047 -22.031 -10.711 1 95.38 190 ASP B C 1
ATOM 3313 O O . ASP B 1 190 ? 20.875 -22.406 -10.594 1 95.38 190 ASP B O 1
ATOM 3317 N N . HIS B 1 191 ? 22.75 -22.062 -11.805 1 94.69 191 HIS B N 1
ATOM 3318 C CA . HIS B 1 191 ? 22.203 -22.812 -12.93 1 94.69 191 HIS B CA 1
ATOM 3319 C C . HIS B 1 191 ? 23.297 -23.594 -13.648 1 94.69 191 HIS B C 1
ATOM 3321 O O . HIS B 1 191 ? 24.438 -23.156 -13.719 1 94.69 191 HIS B O 1
ATOM 3327 N N . GLN B 1 192 ? 22.953 -24.812 -14.078 1 94.12 192 GLN B N 1
ATOM 3328 C CA . GLN B 1 192 ? 23.812 -25.672 -14.875 1 94.12 192 GLN B CA 1
ATOM 3329 C C . GLN B 1 192 ? 23.016 -26.406 -15.945 1 94.12 192 GLN B C 1
ATOM 3331 O O . GLN B 1 192 ? 22.219 -27.297 -15.641 1 94.12 192 GLN B O 1
ATOM 3336 N N . GLU B 1 193 ? 23.312 -26.047 -17.203 1 92.81 193 GLU B N 1
ATOM 3337 C CA . GLU B 1 193 ? 22.625 -26.672 -18.328 1 92.81 193 GLU B CA 1
ATOM 3338 C C . GLU B 1 193 ? 21.109 -26.547 -18.188 1 92.81 193 GLU B C 1
ATOM 3340 O O . GLU B 1 193 ? 20.562 -25.453 -18.094 1 92.81 193 GLU B O 1
ATOM 3345 N N . GLU B 1 194 ? 20.438 -27.734 -18.062 1 94.5 194 GLU B N 1
ATOM 3346 C CA . GLU B 1 194 ? 18.984 -27.734 -18.016 1 94.5 194 GLU B CA 1
ATOM 3347 C C . GLU B 1 194 ? 18.469 -27.734 -16.578 1 94.5 194 GLU B C 1
ATOM 3349 O O . GLU B 1 194 ? 17.266 -27.891 -16.344 1 94.5 194 GLU B O 1
ATOM 3354 N N . PHE B 1 195 ? 19.391 -27.516 -15.672 1 96.81 195 PHE B N 1
ATOM 3355 C CA . PHE B 1 195 ? 18.984 -27.625 -14.273 1 96.81 195 PHE B CA 1
ATOM 3356 C C . PHE B 1 195 ? 19.203 -26.297 -13.547 1 96.81 195 PHE B C 1
ATOM 3358 O O . PHE B 1 195 ? 20.109 -25.531 -13.898 1 96.81 195 PHE B O 1
ATOM 3365 N N . LEU B 1 196 ? 18.391 -26.094 -12.531 1 97.5 196 LEU B N 1
ATOM 3366 C CA . LEU B 1 196 ? 18.484 -24.938 -11.648 1 97.5 196 LEU B CA 1
ATOM 3367 C C . LEU B 1 196 ? 18.703 -25.375 -10.203 1 97.5 196 LEU B C 1
ATOM 3369 O O . LEU B 1 196 ? 18.094 -26.344 -9.742 1 97.5 196 LEU B O 1
ATOM 3373 N N . ALA B 1 197 ? 19.594 -24.688 -9.539 1 97.94 197 ALA B N 1
ATOM 3374 C CA . ALA B 1 197 ? 19.672 -24.766 -8.086 1 97.94 197 ALA B CA 1
ATOM 3375 C C . ALA B 1 197 ? 18.828 -23.672 -7.434 1 97.94 197 ALA B C 1
ATOM 3377 O O . ALA B 1 197 ? 18.984 -22.484 -7.727 1 97.94 197 ALA B O 1
ATOM 3378 N N . LEU B 1 198 ? 17.969 -24.125 -6.516 1 97.88 198 LEU B N 1
ATOM 3379 C CA . LEU B 1 198 ? 17 -23.203 -5.957 1 97.88 198 LEU B CA 1
ATOM 3380 C C . LEU B 1 198 ? 17.109 -23.125 -4.441 1 97.88 198 LEU B C 1
ATOM 3382 O O . LEU B 1 198 ? 17.375 -24.141 -3.789 1 97.88 198 LEU B O 1
ATOM 3386 N N . GLY B 1 199 ? 17 -21.891 -3.959 1 97.12 199 GLY B N 1
ATOM 3387 C CA . GLY B 1 199 ? 16.641 -21.672 -2.564 1 97.12 199 GLY B CA 1
ATOM 3388 C C . GLY B 1 199 ? 15.18 -21.359 -2.361 1 97.12 199 GLY B C 1
ATOM 3389 O O . GLY B 1 199 ? 14.578 -20.625 -3.145 1 97.12 199 GLY B O 1
ATOM 3390 N N . CYS B 1 200 ? 14.547 -21.969 -1.332 1 95.88 200 CYS B N 1
ATOM 3391 C CA . CYS B 1 200 ? 13.102 -21.828 -1.185 1 95.88 200 CYS B CA 1
ATOM 3392 C C . CYS B 1 200 ? 12.742 -21.328 0.21 1 95.88 200 CYS B C 1
ATOM 3394 O O . CYS B 1 200 ? 13.602 -21.25 1.084 1 95.88 200 CYS B O 1
ATOM 3396 N N . VAL B 1 201 ? 11.445 -20.938 0.278 1 92.25 201 VAL B N 1
ATOM 3397 C CA . VAL B 1 201 ? 10.922 -20.484 1.563 1 92.25 201 VAL B CA 1
ATOM 3398 C C . VAL B 1 201 ? 11.148 -21.562 2.619 1 92.25 201 VAL B C 1
ATOM 3400 O O . VAL B 1 201 ? 10.938 -22.75 2.355 1 92.25 201 VAL B O 1
ATOM 3403 N N . GLY B 1 202 ? 11.609 -21.125 3.807 1 86.94 202 GLY B N 1
ATOM 3404 C CA . GLY B 1 202 ? 11.844 -22.078 4.875 1 86.94 202 GLY B CA 1
ATOM 3405 C C . GLY B 1 202 ? 13.266 -22.609 4.906 1 86.94 202 GLY B C 1
ATOM 3406 O O . GLY B 1 202 ? 13.617 -23.422 5.762 1 86.94 202 GLY B O 1
ATOM 3407 N N . GLY B 1 203 ? 14.125 -22.25 3.918 1 89.62 203 GLY B N 1
ATOM 3408 C CA . GLY B 1 203 ? 15.539 -22.609 3.934 1 89.62 203 GLY B CA 1
ATOM 3409 C C . GLY B 1 203 ? 15.852 -23.859 3.145 1 89.62 203 GLY B C 1
ATOM 3410 O O . GLY B 1 203 ? 17 -24.328 3.145 1 89.62 203 GLY B O 1
ATOM 3411 N N . SER B 1 204 ? 14.859 -24.438 2.479 1 92.56 204 SER B N 1
ATOM 3412 C CA . SER B 1 204 ? 15.086 -25.641 1.68 1 92.56 204 SER B CA 1
ATOM 3413 C C . SER B 1 204 ? 15.797 -25.312 0.372 1 92.56 204 SER B C 1
ATOM 3415 O O . SER B 1 204 ? 15.68 -24.203 -0.141 1 92.56 204 SER B O 1
ATOM 3417 N N . SER B 1 205 ? 16.578 -26.312 -0.019 1 95.69 205 SER B N 1
ATOM 3418 C CA . SER B 1 205 ? 17.266 -26.203 -1.299 1 95.69 205 SER B CA 1
ATOM 3419 C C . SER B 1 205 ? 16.938 -27.375 -2.215 1 95.69 205 SER B C 1
ATOM 3421 O O . SER B 1 205 ? 16.859 -28.516 -1.762 1 95.69 205 SER B O 1
ATOM 3423 N N . TYR B 1 206 ? 16.75 -27.047 -3.473 1 97.31 206 TYR B N 1
ATOM 3424 C CA . TYR B 1 206 ? 16.453 -28.078 -4.465 1 97.31 206 TYR B CA 1
ATOM 3425 C C . TYR B 1 206 ? 17.234 -27.844 -5.754 1 97.31 206 TYR B C 1
ATOM 3427 O O . TYR B 1 206 ? 17.531 -26.703 -6.102 1 97.31 206 TYR B O 1
ATOM 3435 N N . ILE B 1 207 ? 17.578 -28.922 -6.438 1 97.81 207 ILE B N 1
ATOM 3436 C CA . ILE B 1 207 ? 17.984 -28.875 -7.84 1 97.81 207 ILE B CA 1
ATOM 3437 C C . ILE B 1 207 ? 16.875 -29.469 -8.711 1 97.81 207 ILE B C 1
ATOM 3439 O O . ILE B 1 207 ? 16.375 -30.562 -8.43 1 97.81 207 ILE B O 1
ATOM 3443 N N . VAL B 1 208 ? 16.469 -28.703 -9.672 1 97.81 208 VAL B N 1
ATOM 3444 C CA . VAL B 1 208 ? 15.281 -29.078 -10.445 1 97.81 208 VAL B CA 1
ATOM 3445 C C . VAL B 1 208 ? 15.539 -28.844 -11.93 1 97.81 208 VAL B C 1
ATOM 3447 O O . VAL B 1 208 ? 16.312 -27.969 -12.305 1 97.81 208 VAL B O 1
ATOM 3450 N N . ASN B 1 209 ? 14.906 -29.688 -12.773 1 96.94 209 ASN B N 1
ATOM 3451 C CA . ASN B 1 209 ? 14.922 -29.453 -14.211 1 96.94 209 ASN B CA 1
ATOM 3452 C C . ASN B 1 209 ? 14.117 -28.203 -14.578 1 96.94 209 ASN B C 1
ATOM 3454 O O . ASN B 1 209 ? 12.992 -28.031 -14.102 1 96.94 209 ASN B O 1
ATOM 3458 N N . LYS B 1 210 ? 14.672 -27.391 -15.469 1 95.94 210 LYS B N 1
ATOM 3459 C CA . LYS B 1 210 ? 14.062 -26.141 -15.883 1 95.94 210 LYS B CA 1
ATOM 3460 C C . LYS B 1 210 ? 12.656 -26.359 -16.438 1 95.94 210 LYS B C 1
ATOM 3462 O O . LYS B 1 210 ? 11.797 -25.484 -16.328 1 95.94 210 LYS B O 1
ATOM 3467 N N . ALA B 1 211 ? 12.445 -27.453 -16.938 1 95.25 211 ALA B N 1
ATOM 3468 C CA . ALA B 1 211 ? 11.18 -27.75 -17.594 1 95.25 211 ALA B CA 1
ATOM 3469 C C . ALA B 1 211 ? 10.031 -27.797 -16.594 1 95.25 211 ALA B C 1
ATOM 3471 O O . ALA B 1 211 ? 8.859 -27.703 -16.969 1 95.25 211 ALA B O 1
ATOM 3472 N N . HIS B 1 212 ? 10.344 -27.891 -15.32 1 96.5 212 HIS B N 1
ATOM 3473 C CA . HIS B 1 212 ? 9.312 -28.094 -14.305 1 96.5 212 HIS B CA 1
ATOM 3474 C C . HIS B 1 212 ? 9.055 -26.812 -13.523 1 96.5 212 HIS B C 1
ATOM 3476 O O . HIS B 1 212 ? 8.211 -26.781 -12.633 1 96.5 212 HIS B O 1
ATOM 3482 N N . VAL B 1 213 ? 9.75 -25.812 -13.844 1 96 213 VAL B N 1
ATOM 3483 C CA . VAL B 1 213 ? 9.641 -24.578 -13.086 1 96 213 VAL B CA 1
ATOM 3484 C C . VAL B 1 213 ? 8.539 -23.703 -13.68 1 96 213 VAL B C 1
ATOM 3486 O O . VAL B 1 213 ? 8.367 -23.656 -14.906 1 96 213 VAL B O 1
ATOM 3489 N N . MET B 1 214 ? 7.805 -23.031 -12.781 1 96.25 214 MET B N 1
ATOM 3490 C CA . MET B 1 214 ? 6.77 -22.078 -13.188 1 96.25 214 MET B CA 1
ATOM 3491 C C . MET B 1 214 ? 7.148 -20.656 -12.797 1 96.25 214 MET B C 1
ATOM 3493 O O . MET B 1 214 ? 7.758 -20.438 -11.75 1 96.25 214 MET B O 1
ATOM 3497 N N . TYR B 1 215 ? 6.762 -19.797 -13.68 1 96.25 215 TYR B N 1
ATOM 3498 C CA . TYR B 1 215 ? 6.98 -18.359 -13.477 1 96.25 215 TYR B CA 1
ATOM 3499 C C . TYR B 1 215 ? 5.66 -17.641 -13.227 1 96.25 215 TYR B C 1
ATOM 3501 O O . TYR B 1 215 ? 4.586 -18.188 -13.508 1 96.25 215 TYR B O 1
ATOM 3509 N N . PRO B 1 216 ? 5.777 -16.422 -12.633 1 95.25 216 PRO B N 1
ATOM 3510 C CA . PRO B 1 216 ? 4.539 -15.641 -12.516 1 95.25 216 PRO B CA 1
ATOM 3511 C C . PRO B 1 216 ? 3.832 -15.461 -13.859 1 95.25 216 PRO B C 1
ATOM 3513 O O . PRO B 1 216 ? 4.488 -15.383 -14.898 1 95.25 216 PRO B O 1
ATOM 3516 N N . GLU B 1 217 ? 2.543 -15.305 -13.75 1 92.62 217 GLU B N 1
ATOM 3517 C CA . GLU B 1 217 ? 1.746 -15.164 -14.969 1 92.62 217 GLU B CA 1
ATOM 3518 C C . GLU B 1 217 ? 1.979 -13.805 -15.633 1 92.62 217 GLU B C 1
ATOM 3520 O O . GLU B 1 217 ? 2.098 -12.789 -14.945 1 92.62 217 GLU B O 1
ATOM 3525 N N . VAL B 1 218 ? 2.117 -13.953 -16.922 1 90.25 218 VAL B N 1
ATOM 3526 C CA . VAL B 1 218 ? 2.17 -12.727 -17.719 1 90.25 218 VAL B CA 1
ATOM 3527 C C . VAL B 1 218 ? 0.754 -12.195 -17.938 1 90.25 218 VAL B C 1
ATOM 3529 O O . VAL B 1 218 ? -0.088 -12.883 -18.516 1 90.25 218 VAL B O 1
ATOM 3532 N N . LYS B 1 219 ? 0.293 -11.195 -17.297 1 72.94 219 LYS B N 1
ATOM 3533 C CA . LYS B 1 219 ? -1.031 -10.617 -17.516 1 72.94 219 LYS B CA 1
ATOM 3534 C C . LYS B 1 219 ? -0.931 -9.164 -17.953 1 72.94 219 LYS B C 1
ATOM 3536 O O . LYS B 1 219 ? -0.006 -8.453 -17.562 1 72.94 219 LYS B O 1
#

Foldseek 3Di:
DVVVVVVVVVVVVVVVVVVVVVVVVVVVVVVVVVVVVVVVVVVVVVVVVVCCVVVVVVVPVDDWDKAWDDDDWQKWWAAAKDFFFADPDPPGDGQDIDHGQFIWGFDTWIQTVNFTKTWTAGDDAEDPGSRTGIDGPVSTHQDDPVSQVSHFPFKKAAFQAWWDQDQDPVCSVVDGTDTHHGMWTWGFPDDDDQWTWTATRPGTITIHGVVRIDDDDRD/DVVVVVVVVVVVVVVVVVVVCVVVVVVVVVVVVVVVVVVVVVVVVVVVVVCCVVVVVVVPVDDWDKAWDDDDWQKWWAAAKDFFFADPDPPGDGQDIDHGQFIWGFDTWIQTPNFTKTWTAGDDAEDPGSRTGIDGPVSTHQDDPVSQVSHFPFKKAAFQAWWAQDQDPVCSVVDGTDTHHGMWTWGFPDDDDQWTWTATRPGTITIHGVVRIDDDDRD

Nearest PDB structures (foldseek):
  3npf-assembly1_B  TM=4.581E-01  e=3.848E-05  Bacteroides ovatus ATCC 8483
  4r0k-assembly1_A  TM=4.553E-01  e=5.954E-05  Bacteroides thetaiotaomicron VPI-5482
  3pvq-assembly1_B  TM=4.374E-01  e=8.259E-05  Bacteroides thetaiotaomicron VPI-5482
  3h41-assembly1_A  TM=4.114E-01  e=5.954E-05  Bacillus cereus ATCC 10987
  7oj9-assembly1_A  TM=5.204E-01  e=3.294E-01  Homo sapiens

Solvent-accessible surface area (backbone atoms only — not comparable to full-atom values): 23386 Å² total; per-residue (Å²): 125,70,71,67,57,55,60,55,51,54,55,53,53,59,54,55,62,64,59,56,58,46,56,56,51,37,51,50,46,49,51,50,30,52,51,39,52,53,48,40,54,52,45,53,49,48,40,53,49,35,48,45,47,29,22,50,74,49,43,60,96,62,78,76,53,41,37,56,49,80,84,72,56,46,38,33,27,22,74,46,71,42,67,27,12,63,37,90,44,94,83,40,58,67,51,37,72,41,57,51,26,24,50,32,40,42,78,41,42,28,37,43,88,85,40,56,30,29,38,30,39,49,81,67,51,83,57,62,47,42,36,62,32,18,39,51,48,83,64,41,40,85,49,44,79,81,50,54,81,59,51,35,23,55,32,37,38,50,55,62,42,63,26,30,85,38,76,49,77,85,53,49,83,80,50,71,71,45,62,36,88,51,68,42,53,25,32,60,75,44,74,57,92,64,30,34,23,32,43,28,52,84,75,45,39,32,34,31,51,55,88,66,58,41,68,78,74,74,94,123,70,72,65,56,55,60,57,50,54,56,52,55,60,54,53,62,64,57,55,59,45,53,57,50,39,51,50,47,49,49,51,29,51,52,40,51,52,48,39,55,53,45,53,52,48,37,51,48,34,49,46,46,28,20,48,74,49,41,57,97,61,78,76,53,41,37,56,51,81,85,73,58,48,39,34,28,22,75,48,71,41,64,27,13,63,36,89,45,96,83,38,58,67,52,37,73,41,55,51,26,24,49,32,40,43,78,41,41,28,36,43,89,85,40,56,29,28,38,34,40,49,82,70,52,84,58,63,46,43,36,63,30,18,40,52,49,84,64,40,42,85,44,44,79,81,50,53,82,61,51,35,25,57,31,36,37,50,55,60,42,63,26,32,84,39,76,51,77,85,54,48,82,80,51,69,70,43,60,36,88,51,68,42,54,27,31,60,74,45,74,56,92,65,30,34,23,31,42,28,53,84,75,46,39,31,34,33,51,56,87,66,58,40,67,79,75,73,97

Organism: NCBI:txid1808955

Secondary structure (DSSP, 8-state):
-HHHHHHHHHHHHHHHHHHHHHHHHHHHHHHHHHHHHHHHHHHHHHHHHHHHHHHHHT-SS----EEEE-S--SEEEE-S-EEEESSSSTTSPEEEEEPTTEEEEEEEEEEETTEEEEEEE---SS-SBS-EEEEEGGG-EE--TGGGGG--BSEEE-TT-EEB--SSGGGGGGS--EE-SS-EEEEEEEEETTEEEEEETTS-EEEEEGGG-B-----/-HHHHHHHHHHHHHHHHHHHHHHHHHHHHHHHHHHHHHHHHHHHHHHHHHHHHHHHHT-SS----EEEE-S--SEEEE-S-EEEESSSSTTSPEEEEEPTTEEEEEEEEEEETTEEEEEEE---SS-SBS-EEEEEGGG-EE--GGGGGG--BSEEE-TT-EEB--SSGGGGGG---EE-SS-EEEEEEEEETTEEEEEETTS-EEEEEGGG-B-----

pLDDT: mean 86.83, std 15.88, range [36.41, 98.75]